Protein AF-0000000075295005 (afdb_homodimer)

Structure (mmCIF, N/CA/C/O backbone):
data_AF-0000000075295005-model_v1
#
loop_
_entity.id
_entity.type
_entity.pdbx_description
1 polymer 'KIB1-4 beta-propeller domain-containing protein'
#
loop_
_atom_site.group_PDB
_atom_site.id
_atom_site.type_symbol
_atom_site.label_atom_id
_atom_site.label_alt_id
_atom_site.label_comp_id
_atom_site.label_asym_id
_atom_site.label_entity_id
_atom_site.label_seq_id
_atom_site.pdbx_PDB_ins_code
_atom_site.Cartn_x
_atom_site.Cartn_y
_atom_site.Cartn_z
_atom_site.occupancy
_atom_site.B_iso_or_equiv
_atom_site.auth_seq_id
_atom_site.auth_comp_id
_atom_site.auth_asym_id
_atom_site.auth_atom_id
_atom_site.pdbx_PDB_model_num
ATOM 1 N N . MET A 1 1 ? -5.527 9.352 -27.203 1 18.14 1 MET A N 1
ATOM 2 C CA . MET A 1 1 ? -5.066 8.008 -27.547 1 18.14 1 MET A CA 1
ATOM 3 C C . MET A 1 1 ? -6.078 7.289 -28.422 1 18.14 1 MET A C 1
ATOM 5 O O . MET A 1 1 ? -5.926 6.098 -28.703 1 18.14 1 MET A O 1
ATOM 9 N N . SER A 1 2 ? -7.098 7.996 -28.859 1 18.81 2 SER A N 1
ATOM 10 C CA . SER A 1 2 ? -8.375 7.566 -29.406 1 18.81 2 SER A CA 1
ATOM 11 C C . SER A 1 2 ? -8.234 7.172 -30.875 1 18.81 2 SER A C 1
ATOM 13 O O . SER A 1 2 ? -8.969 6.312 -31.375 1 18.81 2 SER A O 1
ATOM 15 N N . MET A 1 3 ? -7.309 7.809 -31.594 1 20.23 3 MET A N 1
ATOM 16 C CA . MET A 1 3 ? -7.516 7.867 -33.031 1 20.23 3 MET A CA 1
ATOM 17 C C . MET A 1 3 ? -7.086 6.566 -33.719 1 20.23 3 MET A C 1
ATOM 19 O O . MET A 1 3 ? -7.438 6.305 -34.844 1 20.23 3 MET A O 1
ATOM 23 N N . PHE A 1 4 ? -6.047 5.965 -33.156 1 20.09 4 PHE A N 1
ATOM 24 C CA . PHE A 1 4 ? -5.238 5.164 -34.062 1 20.09 4 PHE A CA 1
ATOM 25 C C . PHE A 1 4 ? -5.867 3.795 -34.312 1 20.09 4 PHE A C 1
ATOM 27 O O . PHE A 1 4 ? -5.184 2.771 -34.219 1 20.09 4 PHE A O 1
ATOM 34 N N . LEU A 1 5 ? -7.215 3.652 -34 1 20.73 5 LEU A N 1
ATOM 35 C CA . LEU A 1 5 ? -7.879 2.352 -33.969 1 20.73 5 LEU A CA 1
ATOM 36 C C . LEU A 1 5 ? -8.047 1.804 -35.406 1 20.73 5 LEU A C 1
ATOM 38 O O . LEU A 1 5 ? -8.695 0.775 -35.594 1 20.73 5 LEU A O 1
ATOM 42 N N . LYS A 1 6 ? -7.746 2.518 -36.469 1 19.83 6 LYS A N 1
ATOM 43 C CA . LYS A 1 6 ? -8.531 2.168 -37.656 1 19.83 6 LYS A CA 1
ATOM 44 C C . LYS A 1 6 ? -8.023 0.878 -38.281 1 19.83 6 LYS A C 1
ATOM 46 O O . LYS A 1 6 ? -8.812 0.097 -38.812 1 19.83 6 LYS A O 1
ATOM 51 N N . HIS A 1 7 ? -6.695 0.676 -38.406 1 19.47 7 HIS A N 1
ATOM 52 C CA . HIS A 1 7 ? -6.379 -0.15 -39.562 1 19.47 7 HIS A CA 1
ATOM 53 C C . HIS A 1 7 ? -6.371 -1.631 -39.188 1 19.47 7 HIS A C 1
ATOM 55 O O . HIS A 1 7 ? -5.305 -2.227 -39.031 1 19.47 7 HIS A O 1
ATOM 61 N N . LEU A 1 8 ? -7.098 -2.059 -38.125 1 19.94 8 LEU A N 1
ATOM 62 C CA . LEU A 1 8 ? -6.965 -3.471 -37.781 1 19.94 8 LEU A CA 1
ATOM 63 C C . LEU A 1 8 ? -7.43 -4.352 -38.938 1 19.94 8 LEU A C 1
ATOM 65 O O . LEU A 1 8 ? -8.602 -4.32 -39.312 1 19.94 8 LEU A O 1
ATOM 69 N N . SER A 1 9 ? -6.461 -4.641 -39.875 1 18.62 9 SER A N 1
ATOM 70 C CA . SER A 1 9 ? -6.668 -5.484 -41.031 1 18.62 9 SER A CA 1
ATOM 71 C C . SER A 1 9 ? -7.141 -6.879 -40.656 1 18.62 9 SER A C 1
ATOM 73 O O . SER A 1 9 ? -6.957 -7.301 -39.5 1 18.62 9 SER A O 1
ATOM 75 N N . LYS A 1 10 ? -7.641 -7.766 -41.594 1 20.59 10 LYS A N 1
ATOM 76 C CA . LYS A 1 10 ? -8.344 -9.008 -41.875 1 20.59 10 LYS A CA 1
ATOM 77 C C . LYS A 1 10 ? -7.449 -10.219 -41.625 1 20.59 10 LYS A C 1
ATOM 79 O O . LYS A 1 10 ? -6.676 -10.617 -42.5 1 20.59 10 LYS A O 1
ATOM 84 N N . LEU A 1 11 ? -6.699 -10.219 -40.5 1 22.3 11 LEU A N 1
ATOM 85 C CA . LEU A 1 11 ? -5.824 -11.383 -40.562 1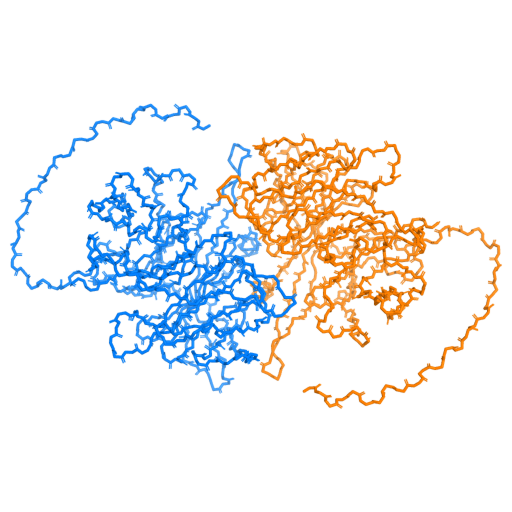 22.3 11 LEU A CA 1
ATOM 86 C C . LEU A 1 11 ? -6.629 -12.664 -40.719 1 22.3 11 LEU A C 1
ATOM 88 O O . LEU A 1 11 ? -7.645 -12.859 -40.062 1 22.3 11 LEU A O 1
ATOM 92 N N . ASN A 1 12 ? -6.387 -13.453 -41.812 1 21.48 12 ASN A N 1
ATOM 93 C CA . ASN A 1 12 ? -6.859 -14.703 -42.406 1 21.48 12 ASN A CA 1
ATOM 94 C C . ASN A 1 12 ? -6.57 -15.898 -41.5 1 21.48 12 ASN A C 1
ATOM 96 O O . ASN A 1 12 ? -5.449 -16.062 -41.031 1 21.48 12 ASN A O 1
ATOM 100 N N . LEU A 1 13 ? -7.543 -16.453 -40.875 1 21.11 13 LEU A N 1
ATOM 101 C CA . LEU A 1 13 ? -7.711 -17.625 -40.031 1 21.11 13 LEU A CA 1
ATOM 102 C C . LEU A 1 13 ? -7.34 -18.891 -40.781 1 21.11 13 LEU A C 1
ATOM 104 O O . LEU A 1 13 ? -8.219 -19.609 -41.281 1 21.11 13 LEU A O 1
ATOM 108 N N . LYS A 1 14 ? -6.27 -18.953 -41.656 1 27.94 14 LYS A N 1
ATOM 109 C CA . LYS A 1 14 ? -6.184 -20.297 -42.219 1 27.94 14 LYS A CA 1
ATOM 110 C C . LYS A 1 14 ? -5.836 -21.328 -41.156 1 27.94 14 LYS A C 1
ATOM 112 O O . LYS A 1 14 ? -4.879 -21.141 -40.406 1 27.94 14 LYS A O 1
ATOM 117 N N . LYS A 1 15 ? -6.648 -22.484 -40.844 1 22.22 15 LYS A N 1
ATOM 118 C CA . LYS A 1 15 ? -6.793 -23.672 -40 1 22.22 15 LYS A CA 1
ATOM 119 C C . LYS A 1 15 ? -5.668 -24.656 -40.25 1 22.22 15 LYS A C 1
ATOM 121 O O . LYS A 1 15 ? -5.641 -25.328 -41.312 1 22.22 15 LYS A O 1
ATOM 126 N N . PRO A 1 16 ? -4.352 -24.547 -40 1 27.53 16 PRO A N 1
ATOM 127 C CA . PRO A 1 16 ? -3.652 -25.75 -40.5 1 27.53 16 PRO A CA 1
ATOM 128 C C . PRO A 1 16 ? -4.027 -27 -39.688 1 27.53 16 PRO A C 1
ATOM 130 O O . PRO A 1 16 ? -4.195 -26.938 -38.469 1 27.53 16 PRO A O 1
ATOM 133 N N . LYS A 1 17 ? -4.473 -28.156 -40.25 1 26.59 17 LYS A N 1
ATOM 134 C CA . LYS A 1 17 ? -4.871 -29.531 -39.969 1 26.59 17 LYS A CA 1
ATOM 135 C C . LYS A 1 17 ? -3.705 -30.344 -39.438 1 26.59 17 LYS A C 1
ATOM 137 O O . LYS A 1 17 ? -3.262 -31.312 -40.062 1 26.59 17 LYS A O 1
ATOM 142 N N . ASP A 1 18 ? -2.582 -29.812 -39 1 28.72 18 ASP A N 1
ATOM 143 C CA . ASP A 1 18 ? -1.503 -30.797 -38.906 1 28.72 18 ASP A CA 1
ATOM 144 C C . ASP A 1 18 ? -1.88 -31.953 -37.969 1 28.72 18 ASP A C 1
ATOM 146 O O . ASP A 1 18 ? -2.729 -31.781 -37.094 1 28.72 18 ASP A O 1
ATOM 150 N N . ALA A 1 19 ? -1.116 -33.219 -38.062 1 29.02 19 ALA A N 1
ATOM 151 C CA . ALA A 1 19 ? -1.041 -34.688 -37.875 1 29.02 19 ALA A CA 1
ATOM 152 C C . ALA A 1 19 ? -0.888 -35.031 -36.375 1 29.02 19 ALA A C 1
ATOM 154 O O . ALA A 1 19 ? 0.006 -34.531 -35.719 1 29.02 19 ALA A O 1
ATOM 155 N N . LEU A 1 20 ? -1.825 -35.688 -35.688 1 27.47 20 LEU A N 1
ATOM 156 C CA . LEU A 1 20 ? -2.062 -36.312 -34.406 1 27.47 20 LEU A CA 1
ATOM 157 C C . LEU A 1 20 ? -1.069 -37.469 -34.188 1 27.47 20 LEU A C 1
ATOM 159 O O . LEU A 1 20 ? -1.396 -38.625 -34.406 1 27.47 20 LEU A O 1
ATOM 163 N N . LYS A 1 21 ? 0.167 -37.5 -34.594 1 31.58 21 LYS A N 1
ATOM 164 C CA . LYS A 1 21 ? 0.938 -38.719 -34.344 1 31.58 21 LYS A CA 1
ATOM 165 C C . LYS A 1 21 ? 0.985 -39.031 -32.844 1 31.58 21 LYS A C 1
ATOM 167 O O . LYS A 1 21 ? 0.969 -38.094 -32.031 1 31.58 21 LYS A O 1
ATOM 172 N N . ASN A 1 22 ? 0.975 -40.312 -32.375 1 29.66 22 ASN A N 1
ATOM 173 C CA . ASN A 1 22 ? 0.907 -41.188 -31.188 1 29.66 22 ASN A CA 1
ATOM 174 C C . ASN A 1 22 ? 2.031 -40.875 -30.203 1 29.66 22 ASN A C 1
ATOM 176 O O . ASN A 1 22 ? 2.777 -41.781 -29.812 1 29.66 22 ASN A O 1
ATOM 180 N N . GLN A 1 23 ? 2.949 -40 -30.469 1 30.91 23 GLN A N 1
ATOM 181 C CA . GLN A 1 23 ? 4.078 -39.938 -29.547 1 30.91 23 GLN A CA 1
ATOM 182 C C . GLN A 1 23 ? 3.605 -39.938 -28.094 1 30.91 23 GLN A C 1
ATOM 184 O O . GLN A 1 23 ? 2.498 -39.5 -27.797 1 30.91 23 GLN A O 1
ATOM 189 N N . SER A 1 24 ? 4.203 -40.844 -27.219 1 34.56 24 SER A N 1
ATOM 190 C CA . SER A 1 24 ? 4.086 -40.844 -25.766 1 34.56 24 SER A CA 1
ATOM 191 C C . SER A 1 24 ? 3.707 -39.469 -25.234 1 34.56 24 SER A C 1
ATOM 193 O O . SER A 1 24 ? 4.453 -38.5 -25.422 1 34.56 24 SER A O 1
ATOM 195 N N . VAL A 1 25 ? 2.602 -39.156 -25.391 1 34.84 25 VAL A N 1
ATOM 196 C CA . VAL A 1 25 ? 1.958 -37.906 -25.078 1 34.84 25 VAL A CA 1
ATOM 197 C C . VAL A 1 25 ? 2.373 -37.438 -23.688 1 34.84 25 VAL A C 1
ATOM 199 O O . VAL A 1 25 ? 1.935 -37.969 -22.688 1 34.84 25 VAL A O 1
ATOM 202 N N . ARG A 1 26 ? 3.73 -37.469 -23.344 1 40.16 26 ARG A N 1
ATOM 203 C CA . ARG A 1 26 ? 4.016 -36.656 -22.156 1 40.16 26 ARG A CA 1
ATOM 204 C C . ARG A 1 26 ? 2.902 -35.656 -21.891 1 40.16 26 ARG A C 1
ATOM 206 O O . ARG A 1 26 ? 2.539 -34.875 -22.766 1 40.16 26 ARG A O 1
ATOM 213 N N . LEU A 1 27 ? 1.962 -36.062 -21.125 1 41.22 27 LEU A N 1
ATOM 214 C CA . LEU A 1 27 ? 0.87 -35.219 -20.672 1 41.22 27 LEU A CA 1
ATOM 215 C C . LEU A 1 27 ? 1.294 -33.75 -20.656 1 41.22 27 LEU A C 1
ATOM 217 O O . LEU A 1 27 ? 2.078 -33.344 -19.797 1 41.22 27 LEU A O 1
ATOM 221 N N . SER A 1 28 ? 1.58 -33.281 -21.797 1 50.44 28 SER A N 1
ATOM 222 C CA . SER A 1 28 ? 1.926 -31.859 -22.016 1 50.44 28 SER A CA 1
ATOM 223 C C . SER A 1 28 ? 0.998 -30.938 -21.25 1 50.44 28 SER A C 1
ATOM 225 O O . SER A 1 28 ? -0.224 -31.094 -21.281 1 50.44 28 SER A O 1
ATOM 227 N N . GLN A 1 29 ? 1.533 -30.469 -20.062 1 64.88 29 GLN A N 1
ATOM 228 C CA . GLN A 1 29 ? 0.808 -29.469 -19.297 1 64.88 29 GLN A CA 1
ATOM 229 C C . GLN A 1 29 ? 0.596 -28.188 -20.109 1 64.88 29 GLN A C 1
ATOM 231 O O . GLN A 1 29 ? 1.426 -27.844 -20.953 1 64.88 29 GLN A O 1
ATOM 236 N N . THR A 1 30 ? -0.62 -27.859 -20.188 1 76.06 30 THR A N 1
ATOM 237 C CA . THR A 1 30 ? -0.88 -26.547 -20.766 1 76.06 30 THR A CA 1
ATOM 238 C C . THR A 1 30 ? -0.075 -25.469 -20.047 1 76.06 30 THR A C 1
ATOM 240 O O . THR A 1 30 ? 0.18 -25.562 -18.844 1 76.06 30 THR A O 1
ATOM 243 N N . PRO A 1 31 ? 0.463 -24.672 -20.844 1 85.44 31 PRO A N 1
ATOM 244 C CA . PRO A 1 31 ? 1.167 -23.578 -20.172 1 85.44 31 PRO A CA 1
ATOM 245 C C . PRO A 1 31 ? 0.251 -22.75 -19.266 1 85.44 31 PRO A C 1
ATOM 247 O O . PRO A 1 31 ? -0.975 -22.844 -19.375 1 85.44 31 PRO A O 1
ATOM 250 N N . PRO A 1 32 ? 0.908 -22.062 -18.344 1 92.31 32 PRO A N 1
ATOM 251 C CA . PRO A 1 32 ? 0.095 -21.125 -17.578 1 92.31 32 PRO A CA 1
ATOM 252 C C . PRO A 1 32 ? -0.518 -20.031 -18.453 1 92.31 32 PRO A C 1
ATOM 254 O O . PRO A 1 32 ? 0.113 -19.562 -19.406 1 92.31 32 PRO A O 1
ATOM 257 N N . TYR A 1 33 ? -1.762 -19.719 -18.188 1 90.31 33 TYR A N 1
ATOM 258 C CA . TYR A 1 33 ? -2.463 -18.656 -18.891 1 90.31 33 TYR A CA 1
ATOM 259 C C . TYR A 1 33 ? -2.711 -17.453 -17.984 1 90.31 33 TYR A C 1
ATOM 261 O O . TYR A 1 33 ? -2.666 -17.594 -16.75 1 90.31 33 TYR A O 1
ATOM 269 N N . LEU A 1 34 ? -2.896 -16.359 -18.609 1 90.44 34 LEU A N 1
ATOM 270 C CA . LEU A 1 34 ? -3.318 -15.148 -17.906 1 90.44 34 LEU A CA 1
ATOM 271 C C . LEU A 1 34 ? -4.773 -14.812 -18.234 1 90.44 34 LEU A C 1
ATOM 273 O O . LEU A 1 34 ? -5.172 -14.82 -19.391 1 90.44 34 LEU A O 1
ATOM 277 N N . THR A 1 35 ? -5.512 -14.562 -17.172 1 88.12 35 THR A N 1
ATOM 278 C CA . THR A 1 35 ? -6.906 -14.203 -17.422 1 88.12 35 THR A CA 1
ATOM 279 C C . THR A 1 35 ? -7.02 -12.797 -17.984 1 88.12 35 THR A C 1
ATOM 281 O O . THR A 1 35 ? -6.367 -11.867 -17.5 1 88.12 35 THR A O 1
ATOM 284 N N . ILE A 1 36 ? -7.777 -12.688 -18.969 1 82.31 36 ILE A N 1
ATOM 285 C CA . ILE A 1 36 ? -8.055 -11.375 -19.547 1 82.31 36 ILE A CA 1
ATOM 286 C C . ILE A 1 36 ? -9.461 -10.93 -19.172 1 82.31 36 ILE A C 1
ATOM 288 O O . ILE A 1 36 ? -9.672 -9.773 -18.797 1 82.31 36 ILE A O 1
ATOM 292 N N . GLY A 1 37 ? -10.359 -11.836 -19.297 1 79.12 37 GLY A N 1
ATOM 293 C CA . GLY A 1 37 ? -11.734 -11.508 -18.969 1 79.12 37 GLY A CA 1
ATOM 294 C C . GLY A 1 37 ? -12.727 -12.547 -19.453 1 79.12 37 GLY A C 1
ATOM 295 O O . GLY A 1 37 ? -12.344 -13.539 -20.078 1 79.12 37 GLY A O 1
ATOM 296 N N . PHE A 1 38 ? -13.938 -12.398 -18.938 1 80.88 38 PHE A N 1
ATOM 297 C CA . PHE A 1 38 ? -15.047 -13.242 -19.375 1 80.88 38 PHE A CA 1
ATOM 298 C C . PHE A 1 38 ? -16.188 -12.391 -19.938 1 80.88 38 PHE A C 1
ATOM 300 O O . PHE A 1 38 ? -16.5 -11.328 -19.375 1 80.88 38 PHE A O 1
ATOM 307 N N . TRP A 1 39 ? -16.672 -12.891 -21.094 1 77.38 39 TRP A N 1
ATOM 308 C CA . TRP A 1 39 ? -17.797 -12.211 -21.719 1 77.38 39 TRP A CA 1
ATOM 309 C C . TRP A 1 39 ? -19.078 -13.023 -21.578 1 77.38 39 TRP A C 1
ATOM 311 O O . TRP A 1 39 ? -19.234 -14.062 -22.219 1 77.38 39 TRP A O 1
ATOM 321 N N . LEU A 1 40 ? -19.969 -12.516 -20.812 1 78.44 40 LEU A N 1
ATOM 322 C CA . LEU A 1 40 ? -21.203 -13.219 -20.469 1 78.44 40 LEU A CA 1
ATOM 323 C C . LEU A 1 40 ? -22.062 -13.414 -21.703 1 78.44 40 LEU A C 1
ATOM 325 O O . LEU A 1 40 ? -22.656 -14.484 -21.891 1 78.44 40 LEU A O 1
ATOM 329 N N . LYS A 1 41 ? -22.141 -12.367 -22.562 1 78.94 41 LYS A N 1
ATOM 330 C CA . LYS A 1 41 ? -23 -12.43 -23.734 1 78.94 41 LYS A CA 1
ATOM 331 C C . LYS A 1 41 ? -22.547 -13.523 -24.703 1 78.94 41 LYS A C 1
ATOM 333 O O . LYS A 1 41 ? -23.375 -14.211 -25.312 1 78.94 41 LYS A O 1
ATOM 338 N N . GLU A 1 42 ? -21.266 -13.766 -24.812 1 78.69 42 GLU A N 1
ATOM 339 C CA . GLU A 1 42 ? -20.719 -14.727 -25.75 1 78.69 42 GLU A CA 1
ATOM 340 C C . GLU A 1 42 ? -20.328 -16.031 -25.062 1 78.69 42 GLU A C 1
ATOM 342 O O . GLU A 1 42 ? -19.969 -17.016 -25.719 1 78.69 42 GLU A O 1
ATOM 347 N N . ASP A 1 43 ? -20.578 -16.078 -23.781 1 81.38 43 ASP A N 1
ATOM 348 C CA . ASP A 1 43 ? -20.141 -17.25 -23.016 1 81.38 43 ASP A CA 1
ATOM 349 C C . ASP A 1 43 ? -18.719 -17.672 -23.406 1 81.38 43 ASP A C 1
ATOM 351 O O . ASP A 1 43 ? -18.5 -18.781 -23.859 1 81.38 43 ASP A O 1
ATOM 355 N N . SER A 1 44 ? -17.859 -16.797 -23.234 1 84.12 44 SER A N 1
ATOM 356 C CA . SER A 1 44 ? -16.484 -17.078 -23.625 1 84.12 44 SER A CA 1
ATOM 357 C C . SER A 1 44 ? -15.5 -16.547 -22.594 1 84.12 44 SER A C 1
ATOM 359 O O . SER A 1 44 ? -15.703 -15.477 -22.016 1 84.12 44 SER A O 1
ATOM 361 N N . LEU A 1 45 ? -14.562 -17.391 -22.344 1 84.5 45 LEU A N 1
ATOM 362 C CA . LEU A 1 45 ? -13.438 -17.016 -21.484 1 84.5 45 LEU A CA 1
ATOM 363 C C . LEU A 1 45 ? -12.211 -16.656 -22.328 1 84.5 45 LEU A C 1
ATOM 365 O O . LEU A 1 45 ? -11.836 -17.422 -23.234 1 84.5 45 LEU A O 1
ATOM 369 N N . HIS A 1 46 ? -11.664 -15.484 -22.062 1 84.44 46 HIS A N 1
ATOM 370 C CA . HIS A 1 46 ? -10.484 -15.023 -22.781 1 84.44 46 HIS A CA 1
ATOM 371 C C . HIS A 1 46 ? -9.234 -15.141 -21.922 1 84.44 46 HIS A C 1
ATOM 373 O O . HIS A 1 46 ? -9.203 -14.648 -20.797 1 84.44 46 HIS A O 1
ATOM 379 N N . LEU A 1 47 ? -8.266 -15.828 -22.5 1 86.25 47 LEU A N 1
ATOM 380 C CA . LEU A 1 47 ? -6.996 -16.047 -21.812 1 86.25 47 LEU A CA 1
ATOM 381 C C . LEU A 1 47 ? -5.828 -15.586 -22.688 1 86.25 47 LEU A C 1
ATOM 383 O O . LEU A 1 47 ? -5.949 -15.516 -23.906 1 86.25 47 LEU A O 1
ATOM 387 N N . TYR A 1 48 ? -4.805 -15.211 -22.047 1 88.12 48 TYR A N 1
ATOM 388 C CA . TYR A 1 48 ? -3.562 -14.898 -22.734 1 88.12 48 TYR A CA 1
ATOM 389 C C . TYR A 1 48 ? -2.57 -16.047 -22.641 1 88.12 48 TYR A C 1
ATOM 391 O O . TYR A 1 48 ? -2.295 -16.547 -21.531 1 88.12 48 TYR A O 1
ATOM 399 N N . ASP A 1 49 ? -2.127 -16.438 -23.766 1 88.88 49 ASP A N 1
ATOM 400 C CA . ASP A 1 49 ? -1.097 -17.469 -23.859 1 88.88 49 ASP A CA 1
ATOM 401 C C . ASP A 1 49 ? 0.29 -16.844 -24 1 88.88 49 ASP A C 1
ATOM 403 O O . ASP A 1 49 ? 0.633 -16.312 -25.062 1 88.88 49 ASP A O 1
ATOM 407 N N . PRO A 1 50 ? 1.076 -16.953 -23.016 1 91.5 50 PRO A N 1
ATOM 408 C CA . PRO A 1 50 ? 2.373 -16.281 -23.094 1 91.5 50 PRO A CA 1
ATOM 409 C C . PRO A 1 50 ? 3.342 -16.953 -24.062 1 91.5 50 PRO A C 1
ATOM 411 O O . PRO A 1 50 ? 4.312 -16.328 -24.5 1 91.5 50 PRO A O 1
ATOM 414 N N . VAL A 1 51 ? 3.141 -18.188 -24.328 1 91 51 VAL A N 1
ATOM 415 C CA . VAL A 1 51 ? 3.988 -18.906 -25.281 1 91 51 VAL A CA 1
ATOM 416 C C . VAL A 1 51 ? 3.699 -18.406 -26.703 1 91 51 VAL A C 1
ATOM 418 O O . VAL A 1 51 ? 4.621 -18.078 -27.438 1 91 51 VAL A O 1
ATOM 421 N N . LYS A 1 52 ? 2.471 -18.312 -26.984 1 89.38 52 LYS A N 1
ATOM 422 C CA . LYS A 1 52 ? 2.062 -17.859 -28.297 1 89.38 52 LYS A CA 1
ATOM 423 C C . LYS A 1 52 ? 2.027 -16.328 -28.375 1 89.38 52 LYS A C 1
ATOM 425 O O . LYS A 1 52 ? 1.943 -15.758 -29.469 1 89.38 52 LYS A O 1
ATOM 430 N N . GLU A 1 53 ? 2.059 -15.742 -27.266 1 90.31 53 GLU A N 1
ATOM 431 C CA . GLU A 1 53 ? 1.938 -14.297 -27.141 1 90.31 53 GLU A CA 1
ATOM 432 C C . GLU A 1 53 ? 0.677 -13.781 -27.828 1 90.31 53 GLU A C 1
ATOM 434 O O . GLU A 1 53 ? 0.735 -12.844 -28.625 1 90.31 53 GLU A O 1
ATOM 439 N N . ASP A 1 54 ? -0.352 -14.508 -27.453 1 87.69 54 ASP A N 1
ATOM 440 C CA . ASP A 1 54 ? -1.63 -14.164 -28.062 1 87.69 54 ASP A CA 1
ATOM 441 C C . ASP A 1 54 ? -2.797 -14.523 -27.141 1 87.69 54 ASP A C 1
ATOM 443 O O 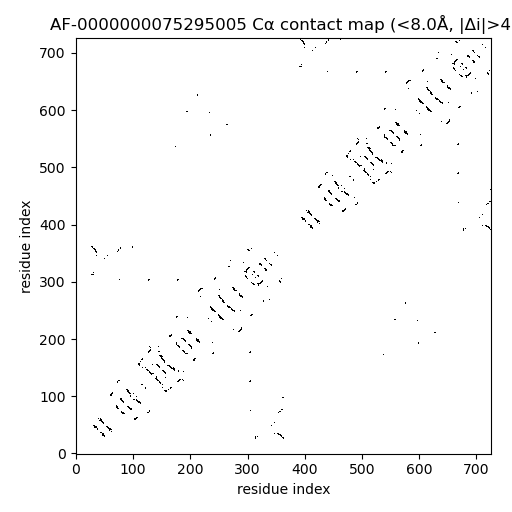. ASP A 1 54 ? -2.635 -15.297 -26.203 1 87.69 54 ASP A O 1
ATOM 447 N N . THR A 1 55 ? -3.887 -13.867 -27.484 1 85.31 55 THR A N 1
ATOM 448 C CA . THR A 1 55 ? -5.105 -14.148 -26.75 1 85.31 55 THR A CA 1
ATOM 449 C C . THR A 1 55 ? -5.797 -15.391 -27.297 1 85.31 55 THR A C 1
ATOM 451 O O . THR A 1 55 ? -5.848 -15.602 -28.5 1 85.31 55 THR A O 1
ATOM 454 N N . THR A 1 56 ? -6.188 -16.234 -26.375 1 83.12 56 THR A N 1
ATOM 455 C CA . THR A 1 56 ? -6.961 -17.406 -26.734 1 83.12 56 THR A CA 1
ATOM 456 C C . THR A 1 56 ? -8.359 -17.344 -26.125 1 83.12 56 THR A C 1
ATOM 458 O O . THR A 1 56 ? -8.523 -16.906 -24.984 1 83.12 56 THR A O 1
ATOM 461 N N . LYS A 1 57 ? -9.273 -17.812 -26.938 1 83.25 57 LYS A N 1
ATOM 462 C CA . LYS A 1 57 ? -10.672 -17.812 -26.516 1 83.25 57 LYS A CA 1
ATOM 463 C C . LYS A 1 57 ? -11.172 -19.219 -26.25 1 83.25 57 LYS A C 1
ATOM 465 O O . LYS A 1 57 ? -10.977 -20.125 -27.078 1 83.25 57 LYS A O 1
ATOM 470 N N . ILE A 1 58 ? -11.633 -19.406 -25.047 1 84.12 58 ILE A N 1
ATOM 471 C CA . ILE A 1 58 ? -12.352 -20.641 -24.75 1 84.12 58 ILE A CA 1
ATOM 472 C C . ILE A 1 58 ? -13.859 -20.406 -24.906 1 84.12 58 ILE A C 1
ATOM 474 O O . ILE A 1 58 ? -14.477 -19.734 -24.078 1 84.12 58 ILE A O 1
ATOM 478 N N . SER A 1 59 ? -14.406 -21.047 -25.938 1 86.38 59 SER A N 1
ATOM 479 C CA . SER A 1 59 ? -15.812 -20.844 -26.25 1 86.38 59 SER A CA 1
ATOM 480 C C . SER A 1 59 ? -16.703 -21.797 -25.453 1 86.38 59 SER A C 1
ATOM 482 O O . SER A 1 59 ? -16.234 -22.828 -24.969 1 86.38 59 SER A O 1
ATOM 484 N N . ASP A 1 60 ? -17.875 -21.484 -25.312 1 85.44 60 ASP A N 1
ATOM 485 C CA . ASP A 1 60 ? -18.938 -22.281 -24.703 1 85.44 60 ASP A CA 1
ATOM 486 C C . ASP A 1 60 ? -18.672 -22.531 -23.234 1 85.44 60 ASP A C 1
ATOM 488 O O . ASP A 1 60 ? -18.969 -23.609 -22.703 1 85.44 60 ASP A O 1
ATOM 492 N N . LYS A 1 61 ? -17.953 -21.719 -22.688 1 87.31 61 LYS A N 1
ATOM 493 C CA . LYS A 1 61 ? -17.766 -21.734 -21.25 1 87.31 61 LYS A CA 1
ATOM 494 C C . LYS A 1 61 ? -18.797 -20.844 -20.547 1 87.31 61 LYS A C 1
ATOM 496 O O . LYS A 1 61 ? -18.719 -19.625 -20.641 1 87.31 61 LYS A O 1
ATOM 501 N N . THR A 1 62 ? -19.688 -21.438 -19.875 1 86.19 62 THR A N 1
ATOM 502 C CA . THR A 1 62 ? -20.781 -20.688 -19.281 1 86.19 62 THR A CA 1
ATOM 503 C C . THR A 1 62 ? -20.5 -20.391 -17.812 1 86.19 62 THR A C 1
ATOM 505 O O . THR A 1 62 ? -20.203 -21.297 -17.031 1 86.19 62 THR A O 1
ATOM 508 N N . LEU A 1 63 ? -20.547 -19.125 -17.547 1 89.62 63 LEU A N 1
ATOM 509 C CA . LEU A 1 63 ? -20.438 -18.719 -16.141 1 89.62 63 LEU A CA 1
ATOM 510 C C . LEU A 1 63 ? -21.734 -19.016 -15.398 1 89.62 63 LEU A C 1
ATOM 512 O O . LEU A 1 63 ? -22.812 -18.578 -15.828 1 89.62 63 LEU A O 1
ATOM 516 N N . PRO A 1 64 ? -21.625 -19.734 -14.375 1 90.88 64 PRO A N 1
ATOM 517 C CA . PRO A 1 64 ? -22.844 -20.016 -13.609 1 90.88 64 PRO A CA 1
ATOM 518 C C . PRO A 1 64 ? -23.594 -18.75 -13.219 1 90.88 64 PRO A C 1
ATOM 520 O O . PRO A 1 64 ? -22.984 -17.734 -12.891 1 90.88 64 PRO A O 1
ATOM 523 N N . GLU A 1 65 ? -24.891 -18.812 -13.172 1 88.88 65 GLU A N 1
ATOM 524 C CA . GLU A 1 65 ? -25.75 -17.672 -12.891 1 88.88 65 GLU A CA 1
ATOM 525 C C . GLU A 1 65 ? -25.469 -17.078 -11.523 1 88.88 65 GLU A C 1
ATOM 527 O O . GLU A 1 65 ? -25.531 -15.859 -11.336 1 88.88 65 GLU A O 1
ATOM 532 N N . GLU A 1 66 ? -25.125 -17.938 -10.602 1 90.56 66 GLU A N 1
ATOM 533 C CA . GLU A 1 66 ? -24.844 -17.5 -9.234 1 90.56 66 GLU A CA 1
ATOM 534 C C . GLU A 1 66 ? -23.672 -16.531 -9.195 1 90.56 66 GLU A C 1
ATOM 536 O O . GLU A 1 66 ? -23.5 -15.797 -8.219 1 90.56 66 GLU A O 1
ATOM 541 N N . LEU A 1 67 ? -22.875 -16.547 -10.242 1 92.38 67 LEU A N 1
ATOM 542 C CA . LEU A 1 67 ? -21.656 -15.75 -10.25 1 92.38 67 LEU A CA 1
ATOM 543 C C . LEU A 1 67 ? -21.828 -14.5 -11.102 1 92.38 67 LEU A C 1
ATOM 545 O O . LEU A 1 67 ? -20.953 -13.641 -11.141 1 92.38 67 LEU A O 1
ATOM 549 N N . HIS A 1 68 ? -22.953 -14.273 -11.719 1 87.94 68 HIS A N 1
ATOM 550 C CA . HIS A 1 68 ? -23.156 -13.219 -12.703 1 87.94 68 HIS A CA 1
ATOM 551 C C . HIS A 1 68 ? -22.969 -11.836 -12.078 1 87.94 68 HIS A C 1
ATOM 553 O O . HIS A 1 68 ? -22.484 -10.914 -12.727 1 87.94 68 HIS A O 1
ATOM 559 N N . THR A 1 69 ? -23.344 -11.75 -10.852 1 84.88 69 THR A N 1
ATOM 560 C CA . THR A 1 69 ? -23.328 -10.43 -10.227 1 84.88 69 THR A CA 1
ATOM 561 C C . THR A 1 69 ? -22.109 -10.289 -9.305 1 84.88 69 THR A C 1
ATOM 563 O O . THR A 1 69 ? -21.969 -9.273 -8.625 1 84.88 69 THR A O 1
ATOM 566 N N . LEU A 1 70 ? -21.359 -11.297 -9.344 1 89.06 70 LEU A N 1
ATOM 567 C CA . LEU A 1 70 ? -20.203 -11.281 -8.445 1 89.06 70 LEU A CA 1
ATOM 568 C C . LEU A 1 70 ? -18.938 -10.898 -9.203 1 89.06 70 LEU A C 1
ATOM 570 O O . LEU A 1 70 ? -18.891 -10.992 -10.43 1 89.06 70 LEU A O 1
ATOM 574 N N . GLN A 1 71 ? -18.016 -10.398 -8.477 1 86.56 71 GLN A N 1
ATOM 575 C CA . GLN A 1 71 ? -16.719 -10.039 -9.039 1 86.56 71 GLN A CA 1
ATOM 576 C C . GLN A 1 71 ? -15.641 -11.023 -8.617 1 86.56 71 GLN A C 1
ATOM 578 O O . GLN A 1 71 ? -15.648 -11.516 -7.484 1 86.56 71 GLN A O 1
ATOM 583 N N . LEU A 1 72 ? -14.766 -11.297 -9.531 1 90.44 72 LEU A N 1
ATOM 584 C CA . LEU A 1 72 ? -13.609 -12.141 -9.242 1 90.44 72 LEU A CA 1
ATOM 585 C C . LEU A 1 72 ? -12.609 -11.406 -8.352 1 90.44 72 LEU A C 1
ATOM 587 O O . LEU A 1 72 ? -12.188 -10.297 -8.664 1 90.44 72 LEU A O 1
ATOM 591 N N . GLN A 1 73 ? -12.219 -12.055 -7.215 1 90.12 73 GLN A N 1
ATOM 592 C CA . GLN A 1 73 ? -11.336 -11.406 -6.25 1 90.12 73 GLN A CA 1
ATOM 593 C C . GLN A 1 73 ? -9.945 -12.031 -6.273 1 90.12 73 GLN A C 1
ATOM 595 O O . GLN A 1 73 ? -8.984 -11.445 -5.762 1 90.12 73 GLN A O 1
ATOM 600 N N . GLY A 1 74 ? -9.82 -13.148 -6.809 1 91.62 74 GLY A N 1
ATOM 601 C CA . GLY A 1 74 ? -8.539 -13.836 -6.883 1 91.62 74 GLY A CA 1
ATOM 602 C C . GLY A 1 74 ? -8.656 -15.258 -7.395 1 91.62 74 GLY A C 1
ATOM 603 O O . GLY A 1 74 ? -9.75 -15.82 -7.43 1 91.62 74 GLY A O 1
ATOM 604 N N . ILE A 1 75 ? -7.52 -15.797 -7.801 1 92.12 75 ILE A N 1
ATOM 605 C CA . ILE A 1 75 ? -7.461 -17.172 -8.289 1 92.12 75 ILE A CA 1
ATOM 606 C C . ILE A 1 75 ? -6.32 -17.906 -7.594 1 92.12 75 ILE A C 1
ATOM 608 O O . ILE A 1 75 ? -5.238 -17.359 -7.398 1 92.12 75 ILE A O 1
ATOM 612 N N . SER A 1 76 ? -6.582 -19.047 -7.188 1 92.44 76 SER A N 1
ATOM 613 C CA . SER A 1 76 ? -5.594 -19.969 -6.645 1 92.44 76 SER A CA 1
ATOM 614 C C . SER A 1 76 ? -5.891 -21.406 -7.062 1 92.44 76 SER A C 1
ATOM 616 O O . SER A 1 76 ? -7.031 -21.859 -6.977 1 92.44 76 SER A O 1
ATOM 618 N N . HIS A 1 77 ? -4.926 -22.156 -7.609 1 89.5 77 HIS A N 1
ATOM 619 C CA . HIS A 1 77 ? -5.078 -23.516 -8.094 1 89.5 77 HIS A CA 1
ATOM 620 C C . HIS A 1 77 ? -6.176 -23.609 -9.148 1 89.5 77 HIS A C 1
ATOM 622 O O . HIS A 1 77 ? -6.93 -24.578 -9.188 1 89.5 77 HIS A O 1
ATOM 628 N N . GLY A 1 78 ? -6.367 -22.562 -9.867 1 87.75 78 GLY A N 1
ATOM 629 C CA . GLY A 1 78 ? -7.379 -22.547 -10.914 1 87.75 78 GLY A CA 1
ATOM 630 C C . GLY A 1 78 ? -8.773 -22.266 -10.383 1 87.75 78 GLY A C 1
ATOM 631 O O . GLY A 1 78 ? -9.727 -22.156 -11.156 1 87.75 78 GLY A O 1
ATOM 632 N N . TRP A 1 79 ? -8.906 -22.125 -9.125 1 93.06 79 TRP A N 1
ATOM 633 C CA . TRP A 1 79 ? -10.188 -21.766 -8.523 1 93.06 79 TRP A CA 1
ATOM 634 C C . TRP A 1 79 ? -10.273 -20.266 -8.289 1 93.06 79 TRP A C 1
ATOM 636 O O . TRP A 1 79 ? -9.305 -19.641 -7.852 1 93.06 79 TRP A O 1
ATOM 646 N N . GLY A 1 80 ? -11.43 -19.734 -8.617 1 93.25 80 GLY A N 1
ATOM 647 C CA . GLY A 1 80 ? -11.664 -18.328 -8.398 1 93.25 80 GLY A CA 1
ATOM 648 C C . GLY A 1 80 ? -12.508 -18.047 -7.168 1 93.25 80 GLY A C 1
ATOM 649 O O . GLY A 1 80 ? -13.445 -18.781 -6.867 1 93.25 80 GLY A O 1
ATOM 650 N N . LEU A 1 81 ? -12.164 -17.047 -6.453 1 95.5 81 LEU A N 1
ATOM 651 C CA . LEU A 1 81 ? -13.016 -16.5 -5.406 1 95.5 81 LEU A CA 1
ATOM 652 C C . LEU A 1 81 ? -13.852 -15.336 -5.934 1 95.5 81 LEU A C 1
ATOM 654 O O . LEU A 1 81 ? -13.312 -14.383 -6.5 1 95.5 81 LEU A O 1
ATOM 658 N N . PHE A 1 82 ? -15.18 -15.461 -5.734 1 94.38 82 PHE A N 1
ATOM 659 C CA . PHE A 1 82 ? -16.141 -14.469 -6.215 1 94.38 82 PHE A CA 1
ATOM 660 C C . PHE A 1 82 ? -16.906 -13.859 -5.051 1 94.38 82 PHE A C 1
ATOM 662 O O . PHE A 1 82 ? -17.312 -14.562 -4.129 1 94.38 82 PHE A O 1
ATOM 669 N N . MET A 1 83 ? -17.016 -12.57 -5.16 1 92.56 83 MET A N 1
ATOM 670 C CA . MET A 1 83 ? -17.797 -11.898 -4.125 1 92.56 83 MET A CA 1
ATOM 671 C C . MET A 1 83 ? -18.469 -10.648 -4.68 1 92.56 83 MET A C 1
ATOM 673 O O . MET A 1 83 ? -18.078 -10.133 -5.73 1 92.56 83 MET A O 1
ATOM 677 N N . ASP A 1 84 ? -19.531 -10.312 -3.932 1 82.44 84 ASP A N 1
ATOM 678 C CA . ASP A 1 84 ? -20.141 -9.016 -4.207 1 82.44 84 ASP A CA 1
ATOM 679 C C . ASP A 1 84 ? -19.344 -7.887 -3.551 1 82.44 84 ASP A C 1
ATOM 681 O O . ASP A 1 84 ? -19.125 -7.895 -2.336 1 82.44 84 ASP A O 1
ATOM 685 N N . GLN A 1 85 ? -18.953 -6.941 -4.289 1 73.19 85 GLN A N 1
ATOM 686 C CA . GLN A 1 85 ? -18.109 -5.867 -3.768 1 73.19 85 GLN A CA 1
ATOM 687 C C . GLN A 1 85 ? -18.875 -5.027 -2.74 1 73.19 85 GLN A C 1
ATOM 689 O O . GLN A 1 85 ? -18.25 -4.41 -1.867 1 73.19 85 GLN A O 1
ATOM 694 N N . HIS A 1 86 ? -20.125 -5.02 -2.822 1 72.31 86 HIS A N 1
ATOM 695 C CA . HIS A 1 86 ? -20.922 -4.172 -1.944 1 72.31 86 HIS A CA 1
ATOM 696 C C . HIS A 1 86 ? -21.578 -4.984 -0.83 1 72.31 86 HIS A C 1
ATOM 698 O O . HIS A 1 86 ? -22.141 -4.418 0.108 1 72.31 86 HIS A O 1
ATOM 704 N N . ASP A 1 87 ? -21.453 -6.258 -0.995 1 78.56 87 ASP A N 1
ATOM 705 C CA . ASP A 1 87 ? -22.078 -7.148 -0.023 1 78.56 87 ASP A CA 1
ATOM 706 C C . ASP A 1 87 ? -21.156 -8.305 0.338 1 78.56 87 ASP A C 1
ATOM 708 O O . ASP A 1 87 ? -21 -9.25 -0.44 1 78.56 87 ASP A O 1
ATOM 712 N N . SER A 1 88 ? -20.641 -8.258 1.491 1 84.5 88 SER A N 1
ATOM 713 C CA . SER A 1 88 ? -19.672 -9.258 1.938 1 84.5 88 SER A CA 1
ATOM 714 C C . SER A 1 88 ? -20.375 -10.531 2.398 1 84.5 88 SER A C 1
ATOM 716 O O . SER A 1 88 ? -19.719 -11.477 2.855 1 84.5 88 SER A O 1
ATOM 718 N N . SER A 1 89 ? -21.609 -10.578 2.246 1 90.25 89 SER A N 1
ATOM 719 C CA . SER A 1 89 ? -22.359 -11.742 2.707 1 90.25 89 SER A CA 1
ATOM 720 C C . SER A 1 89 ? -22.391 -12.836 1.646 1 90.25 89 SER A C 1
ATOM 722 O O . SER A 1 89 ? -22.703 -13.992 1.946 1 90.25 89 SER A O 1
ATOM 724 N N . VAL A 1 90 ? -22.141 -12.508 0.455 1 93.5 90 VAL A N 1
ATOM 725 C CA . VAL A 1 90 ? -22.188 -13.484 -0.627 1 93.5 90 VAL A CA 1
ATOM 726 C C . VAL A 1 90 ? -20.781 -13.766 -1.132 1 93.5 90 VAL A C 1
ATOM 728 O O . VAL A 1 90 ? -20.188 -12.938 -1.839 1 93.5 90 VAL A O 1
ATOM 731 N N . VAL A 1 91 ? -20.266 -14.906 -0.779 1 96.25 91 VAL A N 1
ATOM 732 C CA . VAL A 1 91 ? -18.922 -15.344 -1.169 1 96.25 91 VAL A CA 1
ATOM 733 C C . VAL A 1 91 ? -18.984 -16.75 -1.757 1 96.25 91 VAL A C 1
ATOM 735 O O . VAL A 1 91 ? -19.641 -17.641 -1.194 1 96.25 91 VAL A O 1
ATOM 738 N N . ARG A 1 92 ? -18.375 -16.922 -2.941 1 96.69 92 ARG A N 1
ATOM 739 C CA . ARG A 1 92 ? -18.344 -18.219 -3.621 1 96.69 92 ARG A CA 1
ATOM 740 C C . ARG A 1 92 ? -16.953 -18.516 -4.184 1 96.69 92 ARG A C 1
ATOM 742 O O . ARG A 1 92 ? -16.219 -17.594 -4.527 1 96.69 92 ARG A O 1
ATOM 749 N N . ILE A 1 93 ? -16.688 -19.781 -4.258 1 96.75 93 ILE A N 1
ATOM 750 C CA . ILE A 1 93 ? -15.539 -20.203 -5.047 1 96.75 93 ILE A CA 1
ATOM 751 C C . ILE A 1 93 ? -16 -21.109 -6.188 1 96.75 93 ILE A C 1
ATOM 753 O O . ILE A 1 93 ? -17.047 -21.75 -6.094 1 96.75 93 ILE A O 1
ATOM 757 N N . SER A 1 94 ? -15.211 -21.094 -7.285 1 95.69 94 SER A N 1
ATOM 758 C CA . SER A 1 94 ? -15.578 -21.891 -8.453 1 95.69 94 SER A CA 1
ATOM 759 C C . SER A 1 94 ? -14.344 -22.344 -9.219 1 95.69 94 SER A C 1
ATOM 761 O O . SER A 1 94 ? -13.344 -21.641 -9.273 1 95.69 94 SER A O 1
ATOM 763 N N . ASN A 1 95 ? -14.461 -23.578 -9.789 1 92.94 95 ASN A N 1
ATOM 764 C CA . ASN A 1 95 ? -13.391 -24.109 -10.625 1 92.94 95 ASN A CA 1
ATOM 765 C C . ASN A 1 95 ? -13.539 -23.656 -12.078 1 92.94 95 ASN A C 1
ATOM 767 O O . ASN A 1 95 ? -13.008 -24.281 -12.984 1 92.94 95 ASN A O 1
ATOM 771 N N . PHE A 1 96 ? -14.141 -22.578 -12.289 1 91.06 96 PHE A N 1
ATOM 772 C CA . PHE A 1 96 ? -14.5 -22.016 -13.586 1 91.06 96 PHE A CA 1
ATOM 773 C C . PHE A 1 96 ? -13.266 -21.891 -14.477 1 91.06 96 PHE A C 1
ATOM 775 O O . PHE A 1 96 ? -13.359 -22.047 -15.695 1 91.06 96 PHE A O 1
ATOM 782 N N . PHE A 1 97 ? -12.117 -21.656 -13.922 1 88.81 97 PHE A N 1
ATOM 783 C CA . PHE A 1 97 ? -10.938 -21.328 -14.711 1 88.81 97 PHE A CA 1
ATOM 784 C C . PHE A 1 97 ? -10.102 -22.578 -14.984 1 88.81 97 PHE A C 1
ATOM 786 O O . PHE A 1 97 ? -9.125 -22.531 -15.734 1 88.81 97 PHE A O 1
ATOM 793 N N . LEU A 1 98 ? -10.484 -23.609 -14.43 1 82.31 98 LEU A N 1
ATOM 794 C CA . LEU A 1 98 ? -9.781 -24.859 -14.68 1 82.31 98 LEU A CA 1
ATOM 795 C C . LEU A 1 98 ? -10.156 -25.422 -16.047 1 82.31 98 LEU A C 1
ATOM 797 O O . LEU A 1 98 ? -11.336 -25.547 -16.375 1 82.31 98 LEU A O 1
ATOM 801 N N . PRO A 1 99 ? -9.172 -25.734 -16.812 1 72 99 PRO A N 1
ATOM 802 C CA . PRO A 1 99 ? -9.469 -26.344 -18.109 1 72 99 PRO A CA 1
ATOM 803 C C . PRO A 1 99 ? -10.258 -27.641 -17.984 1 72 99 PRO A C 1
ATOM 805 O O . PRO A 1 99 ? -11.039 -27.984 -18.875 1 72 99 PRO A O 1
ATOM 808 N N . SER A 1 100 ? -10.055 -28.344 -16.891 1 74.5 100 SER A N 1
ATOM 809 C CA . SER A 1 100 ? -10.719 -29.625 -16.688 1 74.5 100 SER A CA 1
ATOM 810 C C . SER A 1 100 ? -12.148 -29.438 -16.188 1 74.5 100 SER A C 1
ATOM 812 O O . SER A 1 100 ? -12.93 -30.391 -16.156 1 74.5 100 SER A O 1
ATOM 814 N N . ALA A 1 101 ? -12.445 -28.25 -15.898 1 83.88 101 ALA A N 1
ATOM 815 C CA . ALA A 1 101 ? -13.781 -28 -15.375 1 83.88 101 ALA A CA 1
ATOM 816 C C . ALA A 1 101 ? -14.828 -28.094 -16.484 1 83.88 101 ALA A C 1
ATOM 818 O O . ALA A 1 101 ? -14.516 -27.891 -17.656 1 83.88 101 ALA A O 1
ATOM 819 N N . SER A 1 102 ? -16.031 -28.453 -16.031 1 85.69 102 SER A N 1
ATOM 820 C CA . SER A 1 102 ? -17.156 -28.484 -16.953 1 85.69 102 SER A CA 1
ATOM 821 C C . SER A 1 102 ? -17.344 -27.125 -17.625 1 85.69 102 SER A C 1
ATOM 823 O O . SER A 1 102 ? -17.266 -26.078 -16.969 1 85.69 102 SER A O 1
ATOM 825 N N . LYS A 1 103 ? -17.625 -27.188 -18.906 1 84.25 103 LYS A N 1
ATOM 826 C CA . LYS A 1 103 ? -17.875 -25.953 -19.625 1 84.25 103 LYS A CA 1
ATOM 827 C C . LYS A 1 103 ? -19.25 -25.391 -19.312 1 84.25 103 LYS A C 1
ATOM 829 O O . LYS A 1 103 ? -19.438 -24.188 -19.203 1 84.25 103 LYS A O 1
ATOM 834 N N . LEU A 1 104 ? -20.125 -26.297 -19.062 1 84.81 104 LEU A N 1
ATOM 835 C CA . LEU A 1 104 ? -21.516 -25.891 -18.938 1 84.81 104 LEU A CA 1
ATOM 836 C C . LEU A 1 104 ? -21.891 -25.703 -17.469 1 84.81 104 LEU A C 1
ATOM 838 O O . LEU A 1 104 ? -22.75 -24.875 -17.141 1 84.81 104 LEU A O 1
ATOM 842 N N . SER A 1 105 ? -21.203 -26.516 -16.672 1 89.62 105 SER A N 1
ATOM 843 C CA . SER A 1 105 ? -21.609 -26.469 -15.266 1 89.62 105 SER A CA 1
ATOM 844 C C . SER A 1 105 ? -20.406 -26.516 -14.344 1 89.62 105 SER A C 1
ATOM 846 O O . SER A 1 105 ? -20.234 -27.469 -13.578 1 89.62 105 SER A O 1
ATOM 848 N N . PRO A 1 106 ? -19.688 -25.453 -14.336 1 92.12 106 PRO A N 1
ATOM 849 C CA . PRO A 1 106 ? -18.609 -25.406 -13.352 1 92.12 106 PRO A CA 1
ATOM 850 C C . PRO A 1 106 ? -19.109 -25.5 -11.914 1 92.12 106 PRO A C 1
ATOM 852 O O . PRO A 1 106 ? -20.25 -25.141 -11.633 1 92.12 106 PRO A O 1
ATOM 855 N N . THR A 1 107 ? -18.281 -26.062 -11.078 1 93.88 107 THR A N 1
ATOM 856 C CA . THR A 1 107 ? -18.625 -26.219 -9.672 1 93.88 107 THR A CA 1
ATOM 857 C C . THR A 1 107 ? -18.625 -24.859 -8.961 1 93.88 107 THR A C 1
ATOM 859 O O . THR A 1 107 ? -17.719 -24.047 -9.18 1 93.88 107 THR A O 1
ATOM 862 N N . VAL A 1 108 ? -19.672 -24.609 -8.219 1 95.31 108 VAL A N 1
ATOM 863 C CA . VAL A 1 108 ? -19.75 -23.422 -7.371 1 95.31 108 VAL A CA 1
ATOM 864 C C . VAL A 1 108 ? -19.984 -23.828 -5.922 1 95.31 108 VAL A C 1
ATOM 866 O O . VAL A 1 108 ? -20.922 -24.594 -5.625 1 95.31 108 VAL A O 1
ATOM 869 N N . THR A 1 109 ? -19.141 -23.391 -5.051 1 96 109 THR A N 1
ATOM 870 C CA . THR A 1 109 ? -19.266 -23.688 -3.627 1 96 109 THR A CA 1
ATOM 871 C C . THR A 1 109 ? -19.438 -22.406 -2.822 1 96 109 THR A C 1
ATOM 873 O O . THR A 1 109 ? -18.594 -21.516 -2.896 1 96 109 THR A O 1
ATOM 876 N N . PRO A 1 110 ? -20.531 -22.328 -2.068 1 96.44 110 PRO A N 1
ATOM 877 C CA . PRO A 1 110 ? -20.688 -21.156 -1.211 1 96.44 110 PRO A CA 1
ATOM 878 C C . PRO A 1 110 ? -19.75 -21.172 -0.007 1 96.44 110 PRO A C 1
ATOM 880 O O . PRO A 1 110 ? -19.469 -22.234 0.546 1 96.44 110 PRO A O 1
ATOM 883 N N . LEU A 1 111 ? -19.281 -20.047 0.299 1 97.44 111 LEU A N 1
ATOM 884 C CA . LEU A 1 111 ? -18.516 -19.844 1.526 1 97.44 111 LEU A CA 1
ATOM 885 C C . LEU A 1 111 ? -19.297 -18.953 2.494 1 97.44 111 LEU A C 1
ATOM 887 O O . LEU A 1 111 ? -20.25 -18.266 2.098 1 97.44 111 LEU A O 1
ATOM 891 N N . PRO A 1 112 ? -18.938 -19.047 3.76 1 97.38 112 PRO A N 1
ATOM 892 C CA . PRO A 1 112 ? -19.609 -18.156 4.711 1 97.38 112 PRO A CA 1
ATOM 893 C C . PRO A 1 112 ? -19.391 -16.688 4.395 1 97.38 112 PRO A C 1
ATOM 895 O O . PRO A 1 112 ? -18.422 -16.344 3.705 1 97.38 112 PRO A O 1
ATOM 898 N N . PRO A 1 113 ? -20.297 -15.844 4.91 1 96.06 113 PRO A N 1
ATOM 899 C CA . PRO A 1 113 ? -20.062 -14.406 4.742 1 96.06 113 PRO A CA 1
ATOM 900 C C . PRO A 1 113 ? -18.828 -13.914 5.48 1 96.06 113 PRO A C 1
ATOM 902 O O . PRO A 1 113 ? -18.469 -14.461 6.527 1 96.06 113 PRO A O 1
ATOM 905 N N . PHE A 1 114 ? -18.234 -12.906 4.883 1 95.25 114 PHE A N 1
ATOM 906 C CA . PHE A 1 114 ? -17.125 -12.266 5.59 1 95.25 114 PHE A CA 1
ATOM 907 C C . PHE A 1 114 ? -17.656 -11.383 6.719 1 95.25 114 PHE A C 1
ATOM 909 O O . PHE A 1 114 ? -18.656 -10.703 6.562 1 95.25 114 PHE A O 1
ATOM 916 N N . CYS A 1 115 ? -16.906 -11.469 7.801 1 91.62 115 CYS A N 1
ATOM 917 C CA . CYS A 1 115 ? -17.188 -10.578 8.922 1 91.62 115 CYS A CA 1
ATOM 918 C C . CYS A 1 115 ? -15.938 -9.789 9.305 1 91.62 115 CYS A C 1
ATOM 920 O O . CYS A 1 115 ? -14.844 -10.352 9.398 1 91.62 115 CYS A O 1
ATOM 922 N N . PRO A 1 116 ? -16.203 -8.508 9.484 1 87.25 116 PRO A N 1
ATOM 923 C CA . PRO A 1 116 ? -15.055 -7.73 9.93 1 87.25 116 PRO A CA 1
ATOM 924 C C . PRO A 1 116 ? -14.625 -8.078 11.352 1 87.25 116 PRO A C 1
ATOM 926 O O . PRO A 1 116 ? -15.438 -8.555 12.148 1 87.25 116 PRO A O 1
ATOM 929 N N . LEU A 1 117 ? -13.328 -7.918 11.602 1 86.5 117 LEU A N 1
ATOM 930 C CA . LEU A 1 117 ? -12.852 -7.938 12.977 1 86.5 117 LEU A CA 1
ATOM 931 C C . LEU A 1 117 ? -13.531 -6.848 13.805 1 86.5 117 LEU A C 1
ATOM 933 O O . LEU A 1 117 ? -13.953 -5.824 13.258 1 86.5 117 LEU A O 1
ATOM 937 N N . PRO A 1 118 ? -13.492 -7.133 15.086 1 76.62 118 PRO A N 1
ATOM 938 C CA . PRO A 1 118 ? -14.07 -6.074 15.914 1 76.62 118 PRO A CA 1
ATOM 939 C C . PRO A 1 118 ? -13.352 -4.734 15.75 1 76.62 118 PRO A C 1
ATOM 941 O O . PRO A 1 118 ? -12.125 -4.699 15.602 1 76.62 118 PRO A O 1
ATOM 944 N N . ASP A 1 119 ? -13.969 -3.643 15.562 1 68.44 119 ASP A N 1
ATOM 945 C CA . ASP A 1 119 ? -13.461 -2.275 15.547 1 68.44 119 ASP A CA 1
ATOM 946 C C . ASP A 1 119 ? -12.859 -1.928 14.188 1 68.44 119 ASP A C 1
ATOM 948 O O . ASP A 1 119 ? -12.242 -0.872 14.031 1 68.44 119 ASP A O 1
ATOM 952 N N . TYR A 1 120 ? -12.93 -3.037 13.305 1 72.19 120 TYR A N 1
ATOM 953 C CA . TYR A 1 120 ? -12.336 -2.758 12 1 72.19 120 TYR A CA 1
ATOM 954 C C . TYR A 1 120 ? -13.391 -2.812 10.898 1 72.19 120 TYR A C 1
ATOM 956 O O . TYR A 1 120 ? -14.398 -3.512 11.031 1 72.19 120 TYR A O 1
ATOM 964 N N . LYS A 1 121 ? -13.133 -2.055 9.938 1 74.44 121 LYS A N 1
ATOM 965 C CA . LYS A 1 121 ? -13.898 -2.184 8.695 1 74.44 121 LYS A CA 1
ATOM 966 C C . LYS A 1 121 ? -13.312 -3.271 7.801 1 74.44 121 LYS A C 1
ATOM 968 O O . LYS A 1 121 ? -12.094 -3.457 7.75 1 74.44 121 LYS A O 1
ATOM 973 N N . LEU A 1 122 ? -14.227 -4 7.211 1 82.44 122 LEU A N 1
ATOM 974 C CA . LEU A 1 122 ? -13.766 -4.992 6.246 1 82.44 122 LEU A CA 1
ATOM 975 C C . LEU A 1 122 ? -13.305 -4.328 4.957 1 82.44 122 LEU A C 1
ATOM 977 O O . LEU A 1 122 ? -14.125 -3.785 4.207 1 82.44 122 LEU A O 1
ATOM 981 N N . GLU A 1 123 ? -12.07 -4.395 4.727 1 83 123 GLU A N 1
ATOM 982 C CA . GLU A 1 123 ? -11.5 -3.777 3.535 1 83 123 GLU A CA 1
ATOM 983 C C . GLU A 1 123 ? -11.555 -4.727 2.342 1 83 123 GLU A C 1
ATOM 985 O O . GLU A 1 123 ? -12.086 -5.832 2.445 1 83 123 GLU A O 1
ATOM 990 N N . SER A 1 124 ? -11.055 -4.262 1.254 1 85.44 124 SER A N 1
ATOM 991 C CA . SER A 1 124 ? -11.094 -5.047 0.024 1 85.44 124 SER A CA 1
ATOM 992 C C . SER A 1 124 ? -10.148 -6.246 0.107 1 85.44 124 SER A C 1
ATOM 994 O O . SER A 1 124 ? -9.117 -6.188 0.783 1 85.44 124 SER A O 1
ATOM 996 N N . VAL A 1 125 ? -10.477 -7.25 -0.66 1 89.69 125 VAL A N 1
ATOM 997 C CA . VAL A 1 125 ? -9.625 -8.43 -0.781 1 89.69 125 VAL A CA 1
ATOM 998 C C . VAL A 1 125 ? -8.391 -8.094 -1.614 1 89.69 125 VAL A C 1
ATOM 1000 O O . VAL A 1 125 ? -8.5 -7.449 -2.66 1 89.69 125 VAL A O 1
ATOM 1003 N N . ARG A 1 126 ? -7.273 -8.562 -1.116 1 88.56 126 ARG A N 1
ATOM 1004 C CA . ARG A 1 126 ? -6.043 -8.258 -1.844 1 88.56 126 ARG A CA 1
ATOM 1005 C C . ARG A 1 126 ? -5.359 -9.539 -2.314 1 88.56 126 ARG A C 1
ATOM 1007 O O . ARG A 1 126 ? -4.648 -9.531 -3.32 1 88.56 126 ARG A O 1
ATOM 1014 N N . SER A 1 127 ? -5.574 -10.547 -1.555 1 92.38 127 SER A N 1
ATOM 1015 C CA . SER A 1 127 ? -4.906 -11.797 -1.911 1 92.38 127 SER A CA 1
ATOM 1016 C C . SER A 1 127 ? -5.738 -13.008 -1.501 1 92.38 127 SER A C 1
ATOM 1018 O O . SER A 1 127 ? -6.336 -13.016 -0.422 1 92.38 127 SER A O 1
ATOM 1020 N N . VAL A 1 128 ? -5.719 -13.977 -2.4 1 95 128 VAL A N 1
ATOM 1021 C CA . VAL A 1 128 ? -6.379 -15.25 -2.152 1 95 128 VAL A CA 1
ATOM 1022 C C . VAL A 1 128 ? -5.395 -16.391 -2.373 1 95 128 VAL A C 1
ATOM 1024 O O . VAL A 1 128 ? -4.676 -16.422 -3.375 1 95 128 VAL A O 1
ATOM 1027 N N . SER A 1 129 ? -5.316 -17.25 -1.413 1 96 129 SER A N 1
ATOM 1028 C CA . SER A 1 129 ? -4.488 -18.453 -1.523 1 96 129 SER A CA 1
ATOM 1029 C C . SER A 1 129 ? -5.207 -19.672 -0.963 1 96 129 SER A C 1
ATOM 1031 O O . SER A 1 129 ? -5.902 -19.578 0.051 1 96 129 SER A O 1
ATOM 1033 N N . MET A 1 130 ? -5.047 -20.734 -1.673 1 96 130 MET A N 1
ATOM 1034 C CA . MET A 1 130 ? -5.621 -22 -1.226 1 96 130 MET A CA 1
ATOM 1035 C C . MET A 1 130 ? -4.527 -23.047 -0.986 1 96 130 MET A C 1
ATOM 1037 O O . MET A 1 130 ? -3.574 -23.125 -1.76 1 96 130 MET A O 1
ATOM 1041 N N . SER A 1 131 ? -4.723 -23.828 0.05 1 96.12 131 SER A N 1
ATOM 1042 C CA . SER A 1 131 ? -3.705 -24.812 0.402 1 96.12 131 SER A CA 1
ATOM 1043 C C . SER A 1 131 ? -3.654 -25.938 -0.618 1 96.12 131 SER A C 1
ATOM 1045 O O . SER A 1 131 ? -2.6 -26.547 -0.836 1 96.12 131 SER A O 1
ATOM 1047 N N . SER A 1 132 ? -4.734 -26.25 -1.108 1 93.19 132 SER A N 1
ATOM 1048 C CA . SER A 1 132 ? -4.879 -27.266 -2.141 1 93.19 132 SER A CA 1
ATOM 1049 C C . SER A 1 132 ? -6.113 -27.016 -3 1 93.19 132 SER A C 1
ATOM 1051 O O . SER A 1 132 ? -6.871 -26.078 -2.744 1 93.19 132 SER A O 1
ATOM 1053 N N . CYS A 1 133 ? -6.141 -27.719 -4.027 1 89.25 133 CYS A N 1
ATOM 1054 C CA . CYS A 1 133 ? -7.344 -27.641 -4.848 1 89.25 133 CYS A CA 1
ATOM 1055 C C . CYS A 1 133 ? -8.57 -28.109 -4.066 1 89.25 133 CYS A C 1
ATOM 1057 O O . CYS A 1 133 ? -8.555 -29.188 -3.467 1 89.25 133 CYS A O 1
ATOM 1059 N N . PRO A 1 134 ? -9.617 -27.375 -4.086 1 89.5 134 PRO A N 1
ATOM 1060 C CA . PRO A 1 134 ? -10.797 -27.719 -3.295 1 89.5 134 PRO A CA 1
ATOM 1061 C C . PRO A 1 134 ? -11.414 -29.062 -3.715 1 89.5 134 PRO A C 1
ATOM 1063 O O . PRO A 1 134 ? -12.109 -29.703 -2.922 1 89.5 134 PRO A O 1
ATOM 1066 N N . ASP A 1 135 ? -11.219 -29.469 -4.891 1 84 135 ASP A N 1
ATOM 1067 C CA . ASP A 1 135 ? -11.812 -30.703 -5.379 1 84 135 ASP A CA 1
ATOM 1068 C C . ASP A 1 135 ? -10.906 -31.891 -5.078 1 84 135 ASP A C 1
ATOM 1070 O O . ASP A 1 135 ? -11.258 -33.031 -5.371 1 84 135 ASP A O 1
ATOM 1074 N N . GLN A 1 136 ? -9.844 -31.578 -4.504 1 80.69 136 GLN A N 1
ATOM 1075 C CA . GLN A 1 136 ? -8.945 -32.688 -4.188 1 80.69 136 GLN A CA 1
ATOM 1076 C C . GLN A 1 136 ? -9.453 -33.469 -2.977 1 80.69 136 GLN A C 1
ATOM 1078 O O . GLN A 1 136 ? -9.594 -32.906 -1.885 1 80.69 136 GLN A O 1
ATOM 1083 N N . GLU A 1 137 ? -9.82 -34.656 -3.137 1 74.31 137 GLU A N 1
ATOM 1084 C CA . GLU A 1 137 ? -10.5 -35.469 -2.141 1 74.31 137 GLU A CA 1
ATOM 1085 C C . GLU A 1 137 ? -9.578 -35.781 -0.963 1 74.31 137 GLU A C 1
ATOM 1087 O O . GLU A 1 137 ? -10.031 -35.844 0.184 1 74.31 137 GLU A O 1
ATOM 1092 N N . ASP A 1 138 ? -8.43 -35.875 -1.099 1 77.75 138 ASP A N 1
ATOM 1093 C CA . ASP A 1 138 ? -7.582 -36.469 -0.061 1 77.75 138 ASP A CA 1
ATOM 1094 C C . ASP A 1 138 ? -6.961 -35.375 0.807 1 77.75 138 ASP A C 1
ATOM 1096 O O . ASP A 1 138 ? -6.23 -35.656 1.757 1 77.75 138 ASP A O 1
ATOM 1100 N N . GLU A 1 139 ? -7.305 -34.188 0.526 1 83.94 139 GLU A N 1
ATOM 1101 C CA . GLU A 1 139 ? -6.648 -33.156 1.303 1 83.94 139 GLU A CA 1
ATOM 1102 C C . GLU A 1 139 ? -7.617 -32.031 1.647 1 83.94 139 GLU A C 1
ATOM 1104 O O . GLU A 1 139 ? -8.43 -31.625 0.812 1 83.94 139 GLU A O 1
ATOM 1109 N N . GLU A 1 140 ? -7.586 -31.734 2.891 1 91.81 140 GLU A N 1
ATOM 1110 C CA . GLU A 1 140 ? -8.352 -30.562 3.314 1 91.81 140 GLU A CA 1
ATOM 1111 C C . GLU A 1 140 ? -7.832 -29.281 2.645 1 91.81 140 GLU A C 1
ATOM 1113 O O . GLU A 1 140 ? -6.629 -29.016 2.666 1 91.81 140 GLU A O 1
ATOM 1118 N N . CYS A 1 141 ? -8.789 -28.625 2.051 1 96.25 141 CYS A N 1
ATOM 1119 C CA . CYS A 1 141 ? -8.422 -27.359 1.427 1 96.25 141 CYS A CA 1
ATOM 1120 C C . CYS A 1 141 ? -8.773 -26.188 2.33 1 96.25 141 CYS A C 1
ATOM 1122 O O . CYS A 1 141 ? -9.938 -26.016 2.705 1 96.25 141 CYS A O 1
ATOM 1124 N N . VAL A 1 142 ? -7.832 -25.438 2.666 1 97.75 142 VAL A N 1
ATOM 1125 C CA . VAL A 1 142 ? -8.055 -24.219 3.424 1 97.75 142 VAL A CA 1
ATOM 1126 C C . VAL A 1 142 ? -7.91 -23 2.504 1 97.75 142 VAL A C 1
ATOM 1128 O O . VAL A 1 142 ? -6.906 -22.875 1.799 1 97.75 142 VAL A O 1
ATOM 1131 N N . VAL A 1 143 ? -8.906 -22.172 2.508 1 97.75 143 VAL A N 1
ATOM 1132 C CA . VAL A 1 143 ? -8.875 -20.906 1.77 1 97.75 143 VAL A CA 1
ATOM 1133 C C . VAL A 1 143 ? -8.43 -19.781 2.693 1 97.75 143 VAL A C 1
ATOM 1135 O O . VAL A 1 143 ? -8.984 -19.609 3.781 1 97.75 143 VAL A O 1
ATOM 1138 N N . ALA A 1 144 ? -7.418 -19.078 2.26 1 97.88 144 ALA A N 1
ATOM 1139 C CA . ALA A 1 144 ? -6.945 -17.906 2.984 1 97.88 144 ALA A CA 1
ATOM 1140 C C . ALA A 1 144 ? -7.18 -16.641 2.174 1 97.88 144 ALA A C 1
ATOM 1142 O O . ALA A 1 144 ? -6.883 -16.594 0.978 1 97.88 144 ALA A O 1
ATOM 1143 N N . VAL A 1 145 ? -7.734 -15.602 2.826 1 96.25 145 VAL A N 1
ATOM 1144 C CA . VAL A 1 145 ? -7.996 -14.312 2.191 1 96.25 145 VAL A CA 1
ATOM 1145 C C . VAL A 1 145 ? -7.355 -13.195 3.014 1 96.25 145 VAL A C 1
ATOM 1147 O O . VAL A 1 145 ? -7.656 -13.039 4.199 1 96.25 145 VAL A O 1
ATOM 1150 N N . LYS A 1 146 ? -6.477 -12.484 2.402 1 95 146 LYS A N 1
ATOM 1151 C CA . LYS A 1 146 ? -5.902 -11.289 3.018 1 95 146 LYS A CA 1
ATOM 1152 C C . LYS A 1 146 ? -6.59 -10.023 2.508 1 95 146 LYS A C 1
ATOM 1154 O O . LYS A 1 146 ? -6.68 -9.805 1.299 1 95 146 LYS A O 1
ATOM 1159 N N . PHE A 1 147 ? -7.02 -9.266 3.426 1 90.25 147 PHE A N 1
ATOM 1160 C CA . PHE A 1 147 ? -7.637 -7.988 3.098 1 90.25 147 PHE A CA 1
ATOM 1161 C C . PHE A 1 147 ? -6.605 -6.867 3.119 1 90.25 147 PHE A C 1
ATOM 1163 O O . PHE A 1 147 ? -5.488 -7.051 3.611 1 90.25 147 PHE A O 1
ATOM 1170 N N . THR A 1 148 ? -7.02 -5.773 2.57 1 86.38 148 THR A N 1
ATOM 1171 C CA . THR A 1 148 ? -6.137 -4.613 2.568 1 86.38 148 THR A CA 1
ATOM 1172 C C . THR A 1 148 ? -5.766 -4.211 3.994 1 86.38 148 THR A C 1
ATOM 1174 O O . THR A 1 148 ? -4.621 -3.844 4.262 1 86.38 148 THR A O 1
ATOM 1177 N N . GLY A 1 149 ? -6.695 -4.324 4.855 1 84.19 149 GLY A N 1
ATOM 1178 C CA . GLY A 1 149 ? -6.469 -3.961 6.246 1 84.19 149 GLY A CA 1
ATOM 1179 C C . GLY A 1 149 ? -5.781 -5.055 7.043 1 84.19 149 GLY A C 1
ATOM 1180 O O . GLY A 1 149 ? -5.062 -5.883 6.477 1 84.19 149 GLY A O 1
ATOM 1181 N N . PHE A 1 150 ? -6.016 -5.145 8.305 1 85.81 150 PHE A N 1
ATOM 1182 C CA . PHE A 1 150 ? -5.277 -5.98 9.25 1 85.81 150 PHE A CA 1
ATOM 1183 C C . PHE A 1 150 ? -5.93 -7.352 9.383 1 85.81 150 PHE A C 1
ATOM 1185 O O . PHE A 1 150 ? -5.684 -8.07 10.359 1 85.81 150 PHE A O 1
ATOM 1192 N N . GLN A 1 151 ? -6.707 -7.73 8.43 1 91.56 151 GLN A N 1
ATOM 1193 C CA . GLN A 1 151 ? -7.469 -8.961 8.617 1 91.56 151 GLN A CA 1
ATOM 1194 C C . GLN A 1 151 ? -7.031 -10.031 7.621 1 91.56 151 GLN A C 1
ATOM 1196 O O . GLN A 1 151 ? -6.918 -9.766 6.422 1 91.56 151 GLN A O 1
ATOM 1201 N N . LEU A 1 152 ? -6.746 -11.203 8.188 1 95.44 152 LEU A N 1
ATOM 1202 C CA . LEU A 1 152 ? -6.598 -12.461 7.465 1 95.44 152 LEU A CA 1
ATOM 1203 C C . LEU A 1 152 ? -7.703 -13.438 7.848 1 95.44 152 LEU A C 1
ATOM 1205 O O . LEU A 1 152 ? -7.98 -13.633 9.031 1 95.44 152 LEU A O 1
ATOM 1209 N N . SER A 1 153 ? -8.328 -14.023 6.836 1 96.88 153 SER A N 1
ATOM 1210 C CA . SER A 1 153 ? -9.414 -14.953 7.117 1 96.88 153 SER A CA 1
ATOM 1211 C C . SER A 1 153 ? -9.141 -16.328 6.5 1 96.88 153 SER A C 1
ATOM 1213 O O . SER A 1 153 ? -8.656 -16.422 5.371 1 96.88 153 SER A O 1
ATOM 1215 N N . LEU A 1 154 ? -9.445 -17.375 7.285 1 98.19 154 LEU A N 1
ATOM 1216 C CA . LEU A 1 154 ? -9.281 -18.75 6.844 1 98.19 154 LEU A CA 1
ATOM 1217 C C . LEU A 1 154 ? -10.617 -19.484 6.863 1 98.19 154 LEU A C 1
ATOM 1219 O O . LEU A 1 154 ? -11.453 -19.234 7.738 1 98.19 154 LEU A O 1
ATOM 1223 N N . CYS A 1 155 ? -10.711 -20.406 5.922 1 97.81 155 CYS A N 1
ATOM 1224 C CA . CYS A 1 155 ? -11.953 -21.172 5.855 1 97.81 155 CYS A CA 1
ATOM 1225 C C . CYS A 1 155 ? -11.734 -22.5 5.133 1 97.81 155 CYS A C 1
ATOM 1227 O O . CYS A 1 155 ? -10.992 -22.562 4.152 1 97.81 155 CYS A O 1
ATOM 1229 N N . VAL A 1 156 ? -12.359 -23.469 5.711 1 96.94 156 VAL A N 1
ATOM 1230 C CA . VAL A 1 156 ? -12.461 -24.734 5.004 1 96.94 156 VAL A CA 1
ATOM 1231 C C . VAL A 1 156 ? -13.82 -24.844 4.32 1 96.94 156 VAL A C 1
ATOM 1233 O O . VAL A 1 156 ? -14.852 -25 4.984 1 96.94 156 VAL A O 1
ATOM 1236 N N . PRO A 1 157 ? -13.742 -24.844 2.986 1 96.25 157 PRO A N 1
ATOM 1237 C CA . PRO A 1 157 ? -15.016 -24.891 2.266 1 96.25 157 PRO A CA 1
ATOM 1238 C C . PRO A 1 157 ? -15.852 -26.125 2.625 1 96.25 157 PRO A C 1
ATOM 1240 O O . PRO A 1 157 ? -15.305 -27.234 2.732 1 96.25 157 PRO A O 1
ATOM 1243 N N . GLY A 1 158 ? -17.172 -25.953 2.811 1 91.81 158 GLY A N 1
ATOM 1244 C CA . GLY A 1 158 ? -18.094 -27.047 3.055 1 91.81 158 GLY A CA 1
ATOM 1245 C C . GLY A 1 158 ? -18.125 -27.484 4.508 1 91.81 158 GLY A C 1
ATOM 1246 O O . GLY A 1 158 ? -19.031 -28.203 4.922 1 91.81 158 GLY A O 1
ATOM 1247 N N . ARG A 1 159 ? -17.219 -27.109 5.219 1 93.69 159 ARG A N 1
ATOM 1248 C CA . ARG A 1 159 ? -17.141 -27.562 6.605 1 93.69 159 ARG A CA 1
ATOM 1249 C C . ARG A 1 159 ? -17.406 -26.422 7.574 1 93.69 159 ARG A C 1
ATOM 1251 O O . ARG A 1 159 ? -18.219 -26.562 8.492 1 93.69 159 ARG A O 1
ATOM 1258 N N . ASP A 1 160 ? -16.719 -25.328 7.348 1 95.44 160 ASP A N 1
ATOM 1259 C CA . ASP A 1 160 ? -16.812 -24.219 8.289 1 95.44 160 ASP A CA 1
ATOM 1260 C C . ASP A 1 160 ? -18.047 -23.359 8.023 1 95.44 160 ASP A C 1
ATOM 1262 O O . ASP A 1 160 ? -18.375 -23.078 6.875 1 95.44 160 ASP A O 1
ATOM 1266 N N . SER A 1 161 ? -18.656 -22.953 9.07 1 96.31 161 SER A N 1
ATOM 1267 C CA . SER A 1 161 ? -19.828 -22.078 8.953 1 96.31 161 SER A CA 1
ATOM 1268 C C . SER A 1 161 ? -19.422 -20.609 9.062 1 96.31 161 SER A C 1
ATOM 1270 O O . SER A 1 161 ? -20.219 -19.719 8.742 1 96.31 161 SER A O 1
ATOM 1272 N N . GLU A 1 162 ? -18.25 -20.453 9.547 1 96.69 162 GLU A N 1
ATOM 1273 C CA . GLU A 1 162 ? -17.719 -19.094 9.664 1 96.69 162 GLU A CA 1
ATOM 1274 C C . GLU A 1 162 ? -16.219 -19.062 9.359 1 96.69 162 GLU A C 1
ATOM 1276 O O . GLU A 1 162 ? -15.539 -20.078 9.484 1 96.69 162 GLU A O 1
ATOM 1281 N N . TRP A 1 163 ? -15.805 -17.906 9.008 1 97 163 TRP A N 1
ATOM 1282 C CA . TRP A 1 163 ? -14.375 -17.703 8.805 1 97 163 TRP A CA 1
ATOM 1283 C C . TRP A 1 163 ? -13.648 -17.594 10.141 1 97 163 TRP A C 1
ATOM 1285 O O . TRP A 1 163 ? -14.188 -17.047 11.109 1 97 163 TRP A O 1
ATOM 1295 N N . THR A 1 164 ? -12.461 -18.188 10.156 1 97.25 164 THR A N 1
ATOM 1296 C CA . THR A 1 164 ? -11.516 -17.812 11.203 1 97.25 164 THR A CA 1
ATOM 1297 C C . THR A 1 164 ? -10.836 -16.484 10.859 1 97.25 164 THR A C 1
ATOM 1299 O O . THR A 1 164 ? -10.094 -16.391 9.883 1 97.25 164 THR A O 1
ATOM 1302 N N . ASN A 1 165 ? -11.094 -15.484 11.68 1 96.12 165 ASN A N 1
ATOM 1303 C CA . ASN A 1 165 ? -10.555 -14.156 11.414 1 96.12 165 ASN A CA 1
ATOM 1304 C C . ASN A 1 165 ? -9.352 -13.844 12.297 1 96.12 165 ASN A C 1
ATOM 1306 O O . ASN A 1 165 ? -9.453 -13.891 13.523 1 96.12 165 ASN A O 1
ATOM 1310 N N . ILE A 1 166 ? -8.258 -13.516 11.68 1 95.25 166 ILE A N 1
ATOM 1311 C CA . ILE A 1 166 ? -6.996 -13.273 12.367 1 95.25 166 ILE A CA 1
ATOM 1312 C C . ILE A 1 166 ? -6.562 -11.82 12.164 1 95.25 166 ILE A C 1
ATOM 1314 O O . ILE A 1 166 ? -6.59 -11.312 11.047 1 95.25 166 ILE A O 1
ATOM 1318 N N . VAL A 1 167 ? -6.148 -11.172 13.234 1 91 167 VAL A N 1
ATOM 1319 C CA . VAL A 1 167 ? -5.574 -9.836 13.133 1 91 167 VAL A CA 1
ATOM 1320 C C . VAL A 1 167 ? -4.109 -9.93 12.719 1 91 167 VAL A C 1
ATOM 1322 O O . VAL A 1 167 ? -3.311 -10.594 13.391 1 91 167 VAL A O 1
ATOM 1325 N N . THR A 1 168 ? -3.805 -9.336 11.617 1 89.44 168 THR A N 1
ATOM 1326 C CA . THR A 1 168 ? -2.414 -9.32 11.172 1 89.44 168 THR A CA 1
ATOM 1327 C C . THR A 1 168 ? -1.679 -8.109 11.75 1 89.44 168 THR A C 1
ATOM 1329 O O . THR A 1 168 ? -2.285 -7.066 11.984 1 89.44 168 THR A O 1
ATOM 1332 N N . PRO A 1 169 ? -0.371 -8.242 11.914 1 84 169 PRO A N 1
ATOM 1333 C CA . PRO A 1 169 ? 0.392 -7.145 12.5 1 84 169 PRO A CA 1
ATOM 1334 C C . PRO A 1 169 ? 0.573 -5.969 11.539 1 84 169 PRO A C 1
ATOM 1336 O O . PRO A 1 169 ? 0.976 -4.883 11.961 1 84 169 PRO A O 1
ATOM 1339 N N . PHE A 1 170 ? 0.329 -6.156 10.289 1 82.25 170 PHE A N 1
ATOM 1340 C CA . PHE A 1 170 ? 0.474 -5.094 9.305 1 82.25 170 PHE A CA 1
ATOM 1341 C C . PHE A 1 170 ? -0.63 -5.176 8.258 1 82.25 170 PHE A C 1
ATOM 1343 O O . PHE A 1 170 ? -1.223 -6.238 8.055 1 82.25 170 PHE A O 1
ATOM 1350 N N . ASN A 1 171 ? -0.87 -4.012 7.652 1 80.25 171 ASN A N 1
ATOM 1351 C CA . ASN A 1 171 ? -1.758 -3.971 6.496 1 80.25 171 ASN A CA 1
ATOM 1352 C C . ASN A 1 171 ? -1.108 -4.602 5.266 1 80.25 171 ASN A C 1
ATOM 1354 O O . ASN A 1 171 ? 0.085 -4.91 5.281 1 80.25 171 ASN A O 1
ATOM 1358 N N . TYR A 1 172 ? -1.989 -4.754 4.379 1 75.44 172 TYR A N 1
ATOM 1359 C CA . TYR A 1 172 ? -1.446 -5.23 3.111 1 75.44 172 TYR A CA 1
ATOM 1360 C C . TYR A 1 172 ? -0.516 -4.191 2.492 1 75.44 172 TYR A C 1
ATOM 1362 O O . TYR A 1 172 ? -0.832 -3 2.469 1 75.44 172 TYR A O 1
ATOM 1370 N N . PHE A 1 173 ? 0.68 -4.676 2.225 1 68.44 173 PHE A N 1
ATOM 1371 C CA . PHE A 1 173 ? 1.718 -3.811 1.677 1 68.44 173 PHE A CA 1
ATOM 1372 C C . PHE A 1 173 ? 1.838 -3.996 0.169 1 68.44 173 PHE A C 1
ATOM 1374 O O . PHE A 1 173 ? 2.029 -5.113 -0.31 1 68.44 173 PHE A O 1
ATOM 1381 N N . HIS A 1 174 ? 1.511 -2.943 -0.524 1 59.03 174 HIS A N 1
ATOM 1382 C CA . HIS A 1 174 ? 1.438 -3.043 -1.978 1 59.03 174 HIS A CA 1
ATOM 1383 C C . HIS A 1 174 ? 2.742 -3.58 -2.559 1 59.03 174 HIS A C 1
ATOM 1385 O O . HIS A 1 174 ? 2.736 -4.246 -3.598 1 59.03 174 HIS A O 1
ATOM 1391 N N . ASN A 1 175 ? 3.838 -3.15 -1.871 1 58.88 175 ASN A N 1
ATOM 1392 C CA . ASN A 1 175 ? 5.098 -3.58 -2.471 1 58.88 175 ASN A CA 1
ATOM 1393 C C . ASN A 1 175 ? 5.352 -5.066 -2.236 1 58.88 175 ASN A C 1
ATOM 1395 O O . ASN A 1 175 ? 6.453 -5.559 -2.484 1 58.88 175 ASN A O 1
ATOM 1399 N N . SER A 1 176 ? 4.387 -5.59 -1.506 1 61.44 176 SER A N 1
ATOM 1400 C CA . SER A 1 176 ? 4.754 -6.965 -1.194 1 61.44 176 SER A CA 1
ATOM 1401 C C . SER A 1 176 ? 3.707 -7.949 -1.708 1 61.44 176 SER A C 1
ATOM 1403 O O . SER A 1 176 ? 2.623 -7.543 -2.135 1 61.44 176 SER A O 1
ATOM 1405 N N . SER A 1 177 ? 4.113 -9.258 -1.61 1 63.59 177 SER A N 1
ATOM 1406 C CA . SER A 1 177 ? 3.674 -10.547 -2.131 1 63.59 177 SER A CA 1
ATOM 1407 C C . SER A 1 177 ? 2.303 -10.93 -1.585 1 63.59 177 SER A C 1
ATOM 1409 O O . SER A 1 177 ? 1.959 -10.578 -0.455 1 63.59 177 SER A O 1
ATOM 1411 N N . SER A 1 178 ? 1.649 -11.297 -2.342 1 81.69 178 SER A N 1
ATOM 1412 C CA . SER A 1 178 ? 0.45 -12.102 -2.131 1 81.69 178 SER A CA 1
ATOM 1413 C C . SER A 1 178 ? 0.713 -13.242 -1.152 1 81.69 178 SER A C 1
ATOM 1415 O O . SER A 1 178 ? 1.867 -13.562 -0.861 1 81.69 178 SER A O 1
ATOM 1417 N N . LEU A 1 179 ? -0.216 -13.719 -0.545 1 93.31 179 LEU A N 1
ATOM 1418 C CA . LEU A 1 179 ? -0.171 -14.93 0.272 1 93.31 179 LEU A CA 1
ATOM 1419 C C . LEU A 1 179 ? 0.386 -16.109 -0.524 1 93.31 179 LEU A C 1
ATOM 1421 O O . LEU A 1 179 ? 0.048 -16.281 -1.697 1 93.31 179 LEU A O 1
ATOM 1425 N N . THR A 1 180 ? 1.314 -16.812 0.139 1 94.38 180 THR A N 1
ATOM 1426 C CA . THR A 1 180 ? 1.865 -18.031 -0.44 1 94.38 180 THR A CA 1
ATOM 1427 C C . THR A 1 180 ? 1.731 -19.203 0.533 1 94.38 180 THR A C 1
ATOM 1429 O O . THR A 1 180 ? 2.113 -19.094 1.7 1 94.38 180 THR A O 1
ATOM 1432 N N . TYR A 1 181 ? 1.229 -20.297 0.009 1 95.75 181 TYR A N 1
ATOM 1433 C CA . TYR A 1 181 ? 1.114 -21.469 0.865 1 95.75 181 TYR A CA 1
ATOM 1434 C C . TYR A 1 181 ? 2.336 -22.375 0.724 1 95.75 181 TYR A C 1
ATOM 1436 O O . TYR A 1 181 ? 2.787 -22.656 -0.391 1 95.75 181 TYR A O 1
ATOM 1444 N N . SER A 1 182 ? 2.801 -22.719 1.869 1 95.19 182 SER A N 1
ATOM 1445 C CA . SER A 1 182 ? 3.848 -23.734 1.936 1 95.19 182 SER A CA 1
ATOM 1446 C C . SER A 1 182 ? 3.291 -25.078 2.4 1 95.19 182 SER A C 1
ATOM 1448 O O . SER A 1 182 ? 2.857 -25.203 3.547 1 95.19 182 SER A O 1
ATOM 1450 N N . LYS A 1 183 ? 3.4 -25.969 1.562 1 91.88 183 LYS A N 1
ATOM 1451 C CA . LYS A 1 183 ? 2.943 -27.312 1.932 1 91.88 183 LYS A CA 1
ATOM 1452 C C . LYS A 1 183 ? 3.838 -27.922 3.008 1 91.88 183 LYS A C 1
ATOM 1454 O O . LYS A 1 183 ? 3.352 -28.594 3.92 1 91.88 183 LYS A O 1
ATOM 1459 N N . ARG A 1 184 ? 5.043 -27.672 2.883 1 91.06 184 ARG A N 1
ATOM 1460 C CA . ARG A 1 184 ? 6.023 -28.234 3.812 1 91.06 184 ARG A CA 1
ATOM 1461 C C . ARG A 1 184 ? 5.746 -27.766 5.238 1 91.06 184 ARG A C 1
ATOM 1463 O O . ARG A 1 184 ? 5.738 -28.578 6.168 1 91.06 184 ARG A O 1
ATOM 1470 N N . ASP A 1 185 ? 5.48 -26.516 5.352 1 92.94 185 ASP A N 1
ATOM 1471 C CA . ASP A 1 185 ? 5.312 -25.938 6.684 1 92.94 185 ASP A CA 1
ATOM 1472 C C . ASP A 1 185 ? 3.836 -25.891 7.074 1 92.94 185 ASP A C 1
ATOM 1474 O O . ASP A 1 185 ? 3.502 -25.547 8.211 1 92.94 185 ASP A O 1
ATOM 1478 N N . LYS A 1 186 ? 2.953 -26.219 6.098 1 96.06 186 LYS A N 1
ATOM 1479 C CA . LYS A 1 186 ? 1.511 -26.125 6.293 1 96.06 186 LYS A CA 1
ATOM 1480 C C . LYS A 1 186 ? 1.119 -24.734 6.789 1 96.06 186 LYS A C 1
ATOM 1482 O O . LYS A 1 186 ? 0.385 -24.609 7.773 1 96.06 186 LYS A O 1
ATOM 1487 N N . SER A 1 187 ? 1.683 -23.797 6.094 1 97.19 187 SER A N 1
ATOM 1488 C CA . SER A 1 187 ? 1.493 -22.406 6.531 1 97.19 187 SER A CA 1
ATOM 1489 C C . SER A 1 187 ? 1.348 -21.469 5.344 1 97.19 187 SER A C 1
ATOM 1491 O O . SER A 1 187 ? 1.916 -21.719 4.277 1 97.19 187 SER A O 1
ATOM 1493 N N . PHE A 1 188 ? 0.545 -20.438 5.582 1 96.88 188 PHE A N 1
ATOM 1494 C CA . PHE A 1 188 ? 0.5 -19.312 4.648 1 96.88 188 PHE A CA 1
ATOM 1495 C C . PHE A 1 188 ? 1.547 -18.266 5.008 1 96.88 188 PHE A C 1
ATOM 1497 O O . PHE A 1 188 ? 1.647 -17.859 6.164 1 96.88 188 PHE A O 1
ATOM 1504 N N . TYR A 1 189 ? 2.268 -17.891 4.008 1 95.06 189 TYR A N 1
ATOM 1505 C CA . TYR A 1 189 ? 3.348 -16.938 4.191 1 95.06 189 TYR A CA 1
ATOM 1506 C C . TYR A 1 189 ? 2.984 -15.578 3.59 1 95.06 189 TYR A C 1
ATOM 1508 O O . TYR A 1 189 ? 2.273 -15.508 2.584 1 95.06 189 TYR A O 1
ATOM 1516 N N . MET A 1 190 ? 3.5 -14.539 4.215 1 94.12 190 MET A N 1
ATOM 1517 C CA . MET A 1 190 ? 3.439 -13.188 3.67 1 94.12 190 MET A CA 1
ATOM 1518 C C . MET A 1 190 ? 4.656 -12.375 4.102 1 94.12 190 MET A C 1
ATOM 1520 O O . MET A 1 190 ? 5.078 -12.445 5.258 1 94.12 190 MET A O 1
ATOM 1524 N N . LEU A 1 191 ? 5.141 -11.648 3.197 1 93.12 191 LEU A N 1
ATOM 1525 C CA . LEU A 1 191 ? 6.27 -10.789 3.52 1 93.12 191 LEU A CA 1
ATOM 1526 C C . LEU A 1 191 ? 5.832 -9.625 4.402 1 93.12 191 LEU A C 1
ATOM 1528 O O . LEU A 1 191 ? 4.785 -9.016 4.164 1 93.12 191 LEU A O 1
ATOM 1532 N N . ALA A 1 192 ? 6.633 -9.406 5.422 1 90.06 192 ALA A N 1
ATOM 1533 C CA . ALA A 1 192 ? 6.43 -8.195 6.219 1 90.06 192 ALA A CA 1
ATOM 1534 C C . ALA A 1 192 ? 7.008 -6.973 5.516 1 90.06 192 ALA A C 1
ATOM 1536 O O . ALA A 1 192 ? 7.879 -7.098 4.652 1 90.06 192 ALA A O 1
ATOM 1537 N N . PRO A 1 193 ? 6.52 -5.785 5.914 1 86.81 193 PRO A N 1
ATOM 1538 C CA . PRO A 1 193 ? 7.094 -4.578 5.32 1 86.81 193 PRO A CA 1
ATOM 1539 C C . PRO A 1 193 ? 8.609 -4.512 5.453 1 86.81 193 PRO A C 1
ATOM 1541 O O . PRO A 1 193 ? 9.148 -4.75 6.539 1 86.81 193 PRO A O 1
ATOM 1544 N N . GLY A 1 194 ? 9.312 -4.254 4.348 1 83.19 194 GLY A N 1
ATOM 1545 C CA . GLY A 1 194 ? 10.766 -4.219 4.309 1 83.19 194 GLY A CA 1
ATOM 1546 C C . GLY A 1 194 ? 11.383 -5.531 3.871 1 83.19 194 GLY A C 1
ATOM 1547 O O . GLY A 1 194 ? 12.57 -5.59 3.557 1 83.19 194 GLY A O 1
ATOM 1548 N N . SER A 1 195 ? 10.609 -6.617 3.926 1 85.69 195 SER A N 1
ATOM 1549 C CA . SER A 1 195 ? 10.906 -7.914 3.328 1 85.69 195 SER A CA 1
ATOM 1550 C C . SER A 1 195 ? 12.016 -8.633 4.082 1 85.69 195 SER A C 1
ATOM 1552 O O . SER A 1 195 ? 12.625 -9.57 3.561 1 85.69 195 SER A O 1
ATOM 1554 N N . ARG A 1 196 ? 12.344 -8.203 5.285 1 89.69 196 ARG A N 1
ATOM 1555 C CA . ARG A 1 196 ? 13.359 -8.883 6.086 1 89.69 196 ARG A CA 1
ATOM 1556 C C . ARG A 1 196 ? 12.75 -10.016 6.898 1 89.69 196 ARG A C 1
ATOM 1558 O O . ARG A 1 196 ? 13.469 -10.852 7.453 1 89.69 196 ARG A O 1
ATOM 1565 N N . PHE A 1 197 ? 11.484 -9.945 6.934 1 91.44 197 PHE A N 1
ATOM 1566 C CA . PHE A 1 197 ? 10.812 -11 7.688 1 91.44 197 PHE A CA 1
ATOM 1567 C C . PHE A 1 197 ? 9.656 -11.586 6.887 1 91.44 197 PHE A C 1
ATOM 1569 O O . PHE A 1 197 ? 8.969 -10.859 6.164 1 91.44 197 PHE A O 1
ATOM 1576 N N . LEU A 1 198 ? 9.523 -12.82 7.109 1 92.56 198 LEU A N 1
ATOM 1577 C CA . LEU A 1 198 ? 8.383 -13.578 6.586 1 92.56 198 LEU A CA 1
ATOM 1578 C C . LEU A 1 198 ? 7.438 -13.977 7.711 1 92.56 198 LEU A C 1
ATOM 1580 O O . LEU A 1 198 ? 7.852 -14.617 8.68 1 92.56 198 LEU A O 1
ATOM 1584 N N . ALA A 1 199 ? 6.211 -13.523 7.59 1 93.25 199 ALA A N 1
ATOM 1585 C CA . ALA A 1 199 ? 5.191 -13.969 8.539 1 93.25 199 ALA A CA 1
ATOM 1586 C C . ALA A 1 199 ? 4.547 -15.273 8.078 1 93.25 199 ALA A C 1
ATOM 1588 O O . ALA A 1 199 ? 4.293 -15.4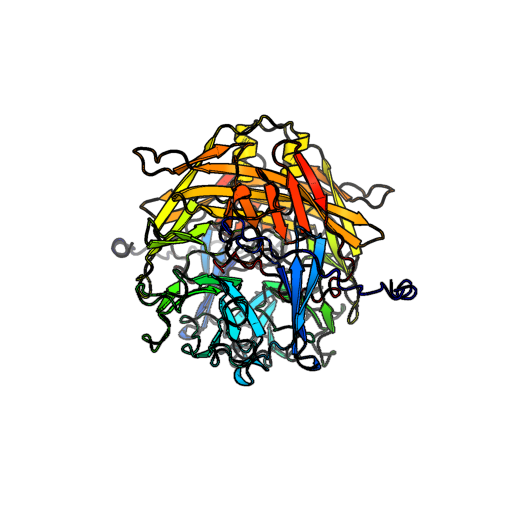61 6.883 1 93.25 199 ALA A O 1
ATOM 1589 N N . SER A 1 200 ? 4.262 -16.141 9 1 95.31 200 SER A N 1
ATOM 1590 C CA . SER A 1 200 ? 3.607 -17.406 8.664 1 95.31 200 SER A CA 1
ATOM 1591 C C . SER A 1 200 ? 2.445 -17.688 9.609 1 95.31 200 SER A C 1
ATOM 1593 O O . SER A 1 200 ? 2.553 -17.484 10.82 1 95.31 200 SER A O 1
ATOM 1595 N N . TRP A 1 201 ? 1.37 -18.094 9.07 1 96.94 201 TRP A N 1
ATOM 1596 C CA . TRP A 1 201 ? 0.198 -18.562 9.797 1 96.94 201 TRP A CA 1
ATOM 1597 C C . TRP A 1 201 ? -0.073 -20.031 9.5 1 96.94 201 TRP A C 1
ATOM 1599 O O . TRP A 1 201 ? -0.271 -20.422 8.344 1 96.94 201 TRP A O 1
ATOM 1609 N N . TYR A 1 202 ? -0.104 -20.797 10.539 1 97.38 202 TYR A N 1
ATOM 1610 C CA . TYR A 1 202 ? -0.465 -22.203 10.375 1 97.38 202 TYR A CA 1
ATOM 1611 C C . TYR A 1 202 ? -1.871 -22.328 9.805 1 97.38 202 TYR A C 1
ATOM 1613 O O . TYR A 1 202 ? -2.754 -21.531 10.109 1 97.38 202 TYR A O 1
ATOM 1621 N N . ILE A 1 203 ? -2.109 -23.281 9 1 95.69 203 ILE A N 1
ATOM 1622 C CA . ILE A 1 203 ? -3.357 -23.406 8.258 1 95.69 203 ILE A CA 1
ATOM 1623 C C . ILE A 1 203 ? -4.52 -23.594 9.234 1 95.69 203 ILE A C 1
ATOM 1625 O O . ILE A 1 203 ? -5.668 -23.281 8.898 1 95.69 203 ILE A O 1
ATOM 1629 N N . HIS A 1 204 ? -4.27 -24.031 10.445 1 95.88 204 HIS A N 1
ATOM 1630 C CA . HIS A 1 204 ? -5.324 -24.188 11.438 1 95.88 204 HIS A CA 1
ATOM 1631 C C . HIS A 1 204 ? -5.191 -23.141 12.547 1 95.88 204 HIS A C 1
ATOM 1633 O O . HIS A 1 204 ? -5.492 -23.422 13.711 1 95.88 204 HIS A O 1
ATOM 1639 N N . SER A 1 205 ? -4.617 -22.031 12.148 1 95.69 205 SER A N 1
ATOM 1640 C CA . SER A 1 205 ? -4.555 -20.922 13.086 1 95.69 205 SER A CA 1
ATOM 1641 C C . SER A 1 205 ? -5.945 -20.531 13.578 1 95.69 205 SER A C 1
ATOM 1643 O O . SER A 1 205 ? -6.922 -20.625 12.836 1 95.69 205 SER A O 1
ATOM 1645 N N . LYS A 1 206 ? -6 -20.141 14.789 1 94 206 LYS A N 1
ATOM 1646 C CA . LYS A 1 206 ? -7.246 -19.703 15.406 1 94 206 LYS A CA 1
ATOM 1647 C C . LYS A 1 206 ? -7.336 -18.172 15.445 1 94 206 LYS A C 1
ATOM 1649 O O . LYS A 1 206 ? -6.387 -17.484 15.078 1 94 206 LYS A O 1
ATOM 1654 N N . ASN A 1 207 ? -8.555 -17.938 16.047 1 86.06 207 ASN A N 1
ATOM 1655 C CA . ASN A 1 207 ? -8.773 -16.5 16.172 1 86.06 207 ASN A CA 1
ATOM 1656 C C . ASN A 1 207 ? -7.738 -15.859 17.094 1 86.06 207 ASN A C 1
ATOM 1658 O O . ASN A 1 207 ? -7.379 -16.438 18.125 1 86.06 207 ASN A O 1
ATOM 1662 N N . TRP A 1 208 ? -6.984 -14.914 16.766 1 81.19 208 TRP A N 1
ATOM 1663 C CA . TRP A 1 208 ? -6.09 -14.07 17.547 1 81.19 208 TRP A CA 1
ATOM 1664 C C . TRP A 1 208 ? -4.676 -14.641 17.562 1 81.19 208 TRP A C 1
ATOM 1666 O O . TRP A 1 208 ? -3.814 -14.172 18.312 1 81.19 208 TRP A O 1
ATOM 1676 N N . ASP A 1 209 ? -4.555 -15.82 16.859 1 90.06 209 ASP A N 1
ATOM 1677 C CA . ASP A 1 209 ? -3.184 -16.312 16.75 1 90.06 209 ASP A CA 1
ATOM 1678 C C . ASP A 1 209 ? -2.264 -15.266 16.141 1 90.06 209 ASP A C 1
ATOM 1680 O O . ASP A 1 209 ? -2.668 -14.531 15.234 1 90.06 209 ASP A O 1
ATOM 1684 N N . TYR A 1 210 ? -1.119 -15.258 16.734 1 89.94 210 TYR A N 1
ATOM 1685 C CA . TYR A 1 210 ? -0.079 -14.414 16.172 1 89.94 210 TYR A CA 1
ATOM 1686 C C . TYR A 1 210 ? 0.769 -15.188 15.164 1 89.94 210 TYR A C 1
ATOM 1688 O O . TYR A 1 210 ? 1.021 -16.375 15.352 1 89.94 210 TYR A O 1
ATOM 1696 N N . PRO A 1 211 ? 1.164 -14.492 14.18 1 93.81 211 PRO A N 1
ATOM 1697 C CA . PRO A 1 211 ? 2.02 -15.195 13.219 1 93.81 211 PRO A CA 1
ATOM 1698 C C . PRO A 1 211 ? 3.428 -15.445 13.758 1 93.81 211 PRO A C 1
ATOM 1700 O O . PRO A 1 211 ? 3.885 -14.734 14.656 1 93.81 211 PRO A O 1
ATOM 1703 N N . LYS A 1 212 ? 4.023 -16.469 13.234 1 92.94 212 LYS A N 1
ATOM 1704 C CA . LYS A 1 212 ? 5.461 -16.641 13.414 1 92.94 212 LYS A CA 1
ATOM 1705 C C . LYS A 1 212 ? 6.254 -15.828 12.406 1 92.94 212 LYS A C 1
ATOM 1707 O O . LYS A 1 212 ? 5.875 -15.742 11.234 1 92.94 212 LYS A O 1
ATOM 1712 N N . PHE A 1 213 ? 7.34 -15.305 12.875 1 93 213 PHE A N 1
ATOM 1713 C CA . PHE A 1 213 ? 8.18 -14.516 11.984 1 93 213 PHE A CA 1
ATOM 1714 C C . PHE A 1 213 ? 9.484 -15.242 11.688 1 93 213 PHE A C 1
ATOM 1716 O O . PHE A 1 213 ? 10.109 -15.789 12.602 1 93 213 PHE A O 1
ATOM 1723 N N . HIS A 1 214 ? 9.805 -15.242 10.391 1 92.38 214 HIS A N 1
ATOM 1724 C CA . HIS A 1 214 ? 11.062 -15.805 9.914 1 92.38 214 HIS A CA 1
ATOM 1725 C C . HIS A 1 214 ? 11.977 -14.727 9.344 1 92.38 214 HIS A C 1
ATOM 1727 O O . HIS A 1 214 ? 11.594 -14.016 8.406 1 92.38 214 HIS A O 1
ATOM 1733 N N . GLU A 1 215 ? 13.156 -14.672 9.906 1 92.69 215 GLU A N 1
ATOM 1734 C CA . GLU A 1 215 ? 14.094 -13.664 9.406 1 92.69 215 GLU A CA 1
ATOM 1735 C C . GLU A 1 215 ? 14.719 -14.102 8.086 1 92.69 215 GLU A C 1
ATOM 1737 O O . GLU A 1 215 ? 15.148 -15.242 7.941 1 92.69 215 GLU A O 1
ATOM 1742 N N . LEU A 1 216 ? 14.758 -13.188 7.168 1 92.94 216 LEU A N 1
ATOM 1743 C CA . LEU A 1 216 ? 15.43 -13.383 5.887 1 92.94 216 LEU A CA 1
ATOM 1744 C C . LEU A 1 216 ? 16.734 -12.602 5.832 1 92.94 216 LEU A C 1
ATOM 1746 O O . LEU A 1 216 ? 16.766 -11.398 6.113 1 92.94 216 LEU A O 1
ATOM 1750 N N . ARG A 1 217 ? 17.781 -13.32 5.488 1 91.94 217 ARG A N 1
ATOM 1751 C CA . ARG A 1 217 ? 19.078 -12.68 5.316 1 91.94 217 ARG A CA 1
ATOM 1752 C C . ARG A 1 217 ? 19.594 -12.836 3.889 1 91.94 217 ARG A C 1
ATOM 1754 O O . ARG A 1 217 ? 19.719 -13.961 3.387 1 91.94 217 ARG A O 1
ATOM 1761 N N . PHE A 1 218 ? 19.875 -11.742 3.32 1 92.88 218 PHE A N 1
ATOM 1762 C CA . PHE A 1 218 ? 20.25 -11.742 1.909 1 92.88 218 PHE A CA 1
ATOM 1763 C C . PHE A 1 218 ? 21.766 -11.742 1.746 1 92.88 218 PHE A C 1
ATOM 1765 O O . PHE A 1 218 ? 22.453 -10.977 2.416 1 92.88 218 PHE A O 1
ATOM 1772 N N . HIS A 1 219 ? 22.156 -12.633 0.864 1 91.69 219 HIS A N 1
ATOM 1773 C CA . HIS A 1 219 ? 23.578 -12.805 0.608 1 91.69 219 HIS A CA 1
ATOM 1774 C C . HIS A 1 219 ? 23.875 -12.789 -0.887 1 91.69 219 HIS A C 1
ATOM 1776 O O . HIS A 1 219 ? 22.953 -12.906 -1.708 1 91.69 219 HIS A O 1
ATOM 1782 N N . ASN A 1 220 ? 25.188 -12.562 -1.2 1 92.88 220 ASN A N 1
ATOM 1783 C CA . ASN A 1 220 ? 25.703 -12.664 -2.557 1 92.88 220 ASN A CA 1
ATOM 1784 C C . ASN A 1 220 ? 25.062 -11.633 -3.484 1 92.88 220 ASN A C 1
ATOM 1786 O O . ASN A 1 220 ? 24.812 -11.922 -4.656 1 92.88 220 ASN A O 1
ATOM 1790 N N . ILE A 1 221 ? 24.719 -10.531 -2.916 1 92.69 221 ILE A N 1
ATOM 1791 C CA . ILE A 1 221 ? 24.156 -9.461 -3.734 1 92.69 221 ILE A CA 1
ATOM 1792 C C . ILE A 1 221 ? 25.25 -8.852 -4.605 1 92.69 221 ILE A C 1
ATOM 1794 O O . ILE A 1 221 ? 26.328 -8.523 -4.113 1 92.69 221 ILE A O 1
ATOM 1798 N N . PRO A 1 222 ? 24.922 -8.703 -5.848 1 90.38 222 PRO A N 1
ATOM 1799 C CA . PRO A 1 222 ? 25.938 -8.094 -6.711 1 90.38 222 PRO A CA 1
ATOM 1800 C C . PRO A 1 222 ? 26.312 -6.68 -6.27 1 90.38 222 PRO A C 1
ATOM 1802 O O . PRO A 1 222 ? 25.516 -6 -5.617 1 90.38 222 PRO A O 1
ATOM 1805 N N . ARG A 1 223 ? 27.531 -6.32 -6.648 1 91.25 223 ARG A N 1
ATOM 1806 C CA . ARG A 1 223 ? 27.969 -4.953 -6.363 1 91.25 223 ARG A CA 1
ATOM 1807 C C . ARG A 1 223 ? 27.297 -3.963 -7.316 1 91.25 223 ARG A C 1
ATOM 1809 O O . ARG A 1 223 ? 27.484 -4.047 -8.531 1 91.25 223 ARG A O 1
ATOM 1816 N N . PHE A 1 224 ? 26.578 -3.096 -6.707 1 90.94 224 PHE A N 1
ATOM 1817 C CA . PHE A 1 224 ? 25.938 -2.043 -7.484 1 90.94 224 PHE A CA 1
ATOM 1818 C C . PHE A 1 224 ? 26.641 -0.709 -7.277 1 90.94 224 PHE A C 1
ATOM 1820 O O . PHE A 1 224 ? 27.156 -0.434 -6.188 1 90.94 224 PHE A O 1
ATOM 1827 N N . SER A 1 225 ? 26.688 -0.001 -8.406 1 91.38 225 SER A N 1
ATOM 1828 C CA . SER A 1 225 ? 27.156 1.373 -8.273 1 91.38 225 SER A CA 1
ATOM 1829 C C . SER A 1 225 ? 26.141 2.234 -7.523 1 91.38 225 SER A C 1
ATOM 1831 O O . SER A 1 225 ? 25 1.831 -7.332 1 91.38 225 SER A O 1
ATOM 1833 N N . GLN A 1 226 ? 26.641 3.404 -7.156 1 90.25 226 GLN A N 1
ATOM 1834 C CA . GLN A 1 226 ? 25.75 4.367 -6.504 1 90.25 226 GLN A CA 1
ATOM 1835 C C . GLN A 1 226 ? 24.547 4.688 -7.383 1 90.25 226 GLN A C 1
ATOM 1837 O O . GLN A 1 226 ? 23.406 4.727 -6.898 1 90.25 226 GLN A O 1
ATOM 1842 N N . SER A 1 227 ? 24.766 4.84 -8.602 1 89.44 227 SER A N 1
ATOM 1843 C CA . SER A 1 227 ? 23.703 5.164 -9.539 1 89.44 227 SER A CA 1
ATOM 1844 C C . SER A 1 227 ? 22.703 4.016 -9.648 1 89.44 227 SER A C 1
ATOM 1846 O O . SER A 1 227 ? 21.5 4.246 -9.758 1 89.44 227 SER A O 1
ATOM 1848 N N . GLN A 1 228 ? 23.156 2.836 -9.578 1 88.56 228 GLN A N 1
ATOM 1849 C CA . GLN A 1 228 ? 22.297 1.666 -9.648 1 88.56 228 GLN A CA 1
ATOM 1850 C C . GLN A 1 228 ? 21.422 1.545 -8.398 1 88.56 228 GLN A C 1
ATOM 1852 O O . GLN A 1 228 ? 20.234 1.257 -8.492 1 88.56 228 GLN A O 1
ATOM 1857 N N . TRP A 1 229 ? 22.031 1.861 -7.324 1 89.12 229 TRP A N 1
ATOM 1858 C CA . TRP A 1 229 ? 21.281 1.823 -6.074 1 89.12 229 TRP A CA 1
ATOM 1859 C C . TRP A 1 229 ? 20.219 2.916 -6.047 1 89.12 229 TRP A C 1
ATOM 1861 O O . TRP A 1 229 ? 19.109 2.697 -5.562 1 89.12 229 TRP A O 1
ATOM 1871 N N . GLN A 1 230 ? 20.562 4.031 -6.562 1 87.81 230 GLN A N 1
ATOM 1872 C CA . GLN A 1 230 ? 19.609 5.137 -6.613 1 87.81 230 GLN A CA 1
ATOM 1873 C C . GLN A 1 230 ? 18.422 4.797 -7.5 1 87.81 230 GLN A C 1
ATOM 1875 O O . GLN A 1 230 ? 17.281 5.141 -7.18 1 87.81 230 GLN A O 1
ATOM 1880 N N . LEU A 1 231 ? 18.703 4.121 -8.477 1 85.06 231 LEU A N 1
ATOM 1881 C CA . LEU A 1 231 ? 17.641 3.674 -9.359 1 85.06 231 LEU A CA 1
ATOM 1882 C C . LEU A 1 231 ? 16.734 2.67 -8.656 1 85.06 231 LEU A C 1
ATOM 1884 O O . LEU A 1 231 ? 15.508 2.73 -8.789 1 85.06 231 LEU A O 1
ATOM 1888 N N . LEU A 1 232 ? 17.328 1.802 -7.926 1 85.06 232 LEU A N 1
ATOM 1889 C CA . LEU A 1 232 ? 16.562 0.816 -7.168 1 85.06 232 LEU A CA 1
ATOM 1890 C C . LEU A 1 232 ? 15.703 1.494 -6.109 1 85.06 232 LEU A C 1
ATOM 1892 O O . LEU A 1 232 ? 14.562 1.091 -5.883 1 85.06 232 LEU A O 1
ATOM 1896 N N . ASP A 1 233 ? 16.219 2.553 -5.609 1 85.25 233 ASP A N 1
ATOM 1897 C CA . ASP A 1 233 ? 15.523 3.299 -4.566 1 85.25 233 ASP A CA 1
ATOM 1898 C C . ASP A 1 233 ? 14.32 4.047 -5.137 1 85.25 233 ASP A C 1
ATOM 1900 O O . ASP A 1 233 ? 13.352 4.32 -4.422 1 85.25 233 ASP A O 1
ATOM 1904 N N . SER A 1 234 ? 14.398 4.324 -6.359 1 83.62 234 SER A N 1
ATOM 1905 C CA . SER A 1 234 ? 13.344 5.09 -7.012 1 83.62 234 SER A CA 1
ATOM 1906 C C . SER A 1 234 ? 12.453 4.188 -7.859 1 83.62 234 SER A C 1
ATOM 1908 O O . SER A 1 234 ? 11.805 4.652 -8.805 1 83.62 234 SER A O 1
ATOM 1910 N N . SER A 1 235 ? 12.43 2.975 -7.488 1 86.75 235 SER A N 1
ATOM 1911 C CA . SER A 1 235 ? 11.602 2.027 -8.227 1 86.75 235 SER A CA 1
ATOM 1912 C C . SER A 1 235 ? 10.344 1.657 -7.445 1 86.75 235 SER A C 1
ATOM 1914 O O . SER A 1 235 ? 10.312 1.786 -6.219 1 86.75 235 SER A O 1
ATOM 1916 N N . ALA A 1 236 ? 9.289 1.303 -8.188 1 87.25 236 ALA A N 1
ATOM 1917 C CA . ALA A 1 236 ? 8.094 0.736 -7.578 1 87.25 236 ALA A CA 1
ATOM 1918 C C . ALA A 1 236 ? 8.258 -0.76 -7.328 1 87.25 236 ALA A C 1
ATOM 1920 O O . ALA A 1 236 ? 7.492 -1.572 -7.852 1 87.25 236 ALA A O 1
ATOM 1921 N N . LYS A 1 237 ? 9.18 -1.03 -6.473 1 88.19 237 LYS A N 1
ATOM 1922 C CA . LYS A 1 237 ? 9.633 -2.402 -6.254 1 88.19 237 LYS A CA 1
ATOM 1923 C C . LYS A 1 237 ? 8.5 -3.266 -5.695 1 88.19 237 LYS A C 1
ATOM 1925 O O . LYS A 1 237 ? 7.758 -2.834 -4.812 1 88.19 237 LYS A O 1
ATOM 1930 N N . THR A 1 238 ? 8.352 -4.453 -6.234 1 89.44 238 THR A N 1
ATOM 1931 C CA . THR A 1 238 ? 7.488 -5.484 -5.672 1 89.44 238 THR A CA 1
ATOM 1932 C C . THR A 1 238 ? 8.289 -6.746 -5.355 1 89.44 238 THR A C 1
ATOM 1934 O O . THR A 1 238 ? 9.25 -7.07 -6.059 1 89.44 238 THR A O 1
ATOM 1937 N N . GLU A 1 239 ? 7.93 -7.375 -4.328 1 92.5 239 GLU A N 1
ATOM 1938 C CA . GLU A 1 239 ? 8.633 -8.578 -3.889 1 92.5 239 GLU A CA 1
ATOM 1939 C C . GLU A 1 239 ? 7.664 -9.75 -3.719 1 92.5 239 GLU A C 1
ATOM 1941 O O . GLU A 1 239 ? 6.562 -9.578 -3.195 1 92.5 239 GLU A O 1
ATOM 1946 N N . HIS A 1 240 ? 8.117 -10.914 -4.188 1 93.81 240 HIS A N 1
ATOM 1947 C CA . HIS A 1 240 ? 7.273 -12.102 -4.227 1 93.81 240 HIS A CA 1
ATOM 1948 C C . HIS A 1 240 ? 8.008 -13.312 -3.67 1 93.81 240 HIS A C 1
ATOM 1950 O O . HIS A 1 240 ? 9.055 -13.703 -4.195 1 93.81 240 HIS A O 1
ATOM 1956 N N . PHE A 1 241 ? 7.434 -13.883 -2.658 1 95.12 241 PHE A N 1
ATOM 1957 C CA . PHE A 1 241 ? 7.945 -15.125 -2.096 1 95.12 241 PHE A CA 1
ATOM 1958 C C . PHE A 1 241 ? 7.211 -16.328 -2.678 1 95.12 241 PHE A C 1
ATOM 1960 O O . PHE A 1 241 ? 5.988 -16.281 -2.85 1 95.12 241 PHE A O 1
ATOM 1967 N N . LEU A 1 242 ? 7.941 -17.344 -3.045 1 95.25 242 LEU A N 1
ATOM 1968 C CA . LEU A 1 242 ? 7.27 -18.531 -3.551 1 95.25 242 LEU A CA 1
ATOM 1969 C C . LEU A 1 242 ? 8.023 -19.797 -3.152 1 95.25 242 LEU A C 1
ATOM 1971 O O . LEU A 1 242 ? 9.219 -19.75 -2.855 1 95.25 242 LEU A O 1
ATOM 1975 N N . GLU A 1 243 ? 7.281 -20.828 -3.141 1 94.19 243 GLU A N 1
ATOM 1976 C CA . GLU A 1 243 ? 7.82 -22.172 -2.932 1 94.19 243 GLU A CA 1
ATOM 1977 C C . GLU A 1 243 ? 7.602 -23.047 -4.16 1 94.19 243 GLU A C 1
ATOM 1979 O O . GLU A 1 243 ? 6.469 -23.219 -4.617 1 94.19 243 GLU A O 1
ATOM 1984 N N . ALA A 1 244 ? 8.703 -23.562 -4.625 1 93.56 244 ALA A N 1
ATOM 1985 C CA . ALA A 1 244 ? 8.625 -24.5 -5.75 1 93.56 244 ALA A CA 1
ATOM 1986 C C . ALA A 1 244 ? 8.062 -25.844 -5.309 1 93.56 244 ALA A C 1
ATOM 1988 O O . ALA A 1 244 ? 8.078 -26.172 -4.121 1 93.56 244 ALA A O 1
ATOM 1989 N N . PRO A 1 245 ? 7.605 -26.562 -6.305 1 88.12 245 PRO A N 1
ATOM 1990 C CA . PRO A 1 245 ? 7.117 -27.906 -5.965 1 88.12 245 PRO A CA 1
ATOM 1991 C C . PRO A 1 245 ? 8.195 -28.766 -5.316 1 88.12 245 PRO A C 1
ATOM 1993 O O . PRO A 1 245 ? 7.875 -29.656 -4.516 1 88.12 245 PRO A O 1
ATOM 1996 N N . SER A 1 246 ? 9.391 -28.547 -5.629 1 89.62 246 SER A N 1
ATOM 1997 C CA . SER A 1 246 ? 10.508 -29.312 -5.07 1 89.62 246 SER A CA 1
ATOM 1998 C C . SER A 1 246 ? 10.734 -28.953 -3.605 1 89.62 246 SER A C 1
ATOM 2000 O O . SER A 1 246 ? 11.461 -29.656 -2.898 1 89.62 246 SER A O 1
ATOM 2002 N N . GLY A 1 247 ? 10.164 -27.859 -3.205 1 89.75 247 GLY A N 1
ATOM 2003 C CA . GLY A 1 247 ? 10.375 -27.422 -1.837 1 89.75 247 GLY A CA 1
ATOM 2004 C C . GLY A 1 247 ? 11.32 -26.234 -1.734 1 89.75 247 GLY A C 1
ATOM 2005 O O . GLY A 1 247 ? 11.398 -25.578 -0.688 1 89.75 247 GLY A O 1
ATOM 2006 N N . GLU A 1 248 ? 11.984 -25.984 -2.832 1 93.19 248 GLU A N 1
ATOM 2007 C CA . GLU A 1 248 ? 12.867 -24.812 -2.834 1 93.19 248 GLU A CA 1
ATOM 2008 C C . GLU A 1 248 ? 12.062 -23.516 -2.754 1 93.19 248 GLU A C 1
ATOM 2010 O O . GLU A 1 248 ? 11.023 -23.391 -3.398 1 93.19 248 GLU A O 1
ATOM 2015 N N . CYS A 1 249 ? 12.633 -22.625 -1.981 1 95.06 249 CYS A N 1
ATOM 2016 C CA . CYS A 1 249 ? 11.969 -21.344 -1.854 1 95.06 249 CYS A CA 1
ATOM 2017 C C . CYS A 1 249 ? 12.758 -20.25 -2.566 1 95.06 249 CYS A C 1
ATOM 2019 O O . CYS A 1 249 ? 13.984 -20.266 -2.566 1 95.06 249 CYS A O 1
ATOM 2021 N N . PHE A 1 250 ? 12 -19.344 -3.139 1 96.62 250 PHE A N 1
ATOM 2022 C CA . PHE A 1 250 ? 12.594 -18.234 -3.861 1 96.62 250 PHE A CA 1
ATOM 2023 C C . PHE A 1 250 ? 11.945 -16.906 -3.447 1 96.62 250 PHE A C 1
ATOM 2025 O O . PHE A 1 250 ? 10.789 -16.891 -3.018 1 96.62 250 PHE A O 1
ATOM 2032 N N . LEU A 1 251 ? 12.672 -15.883 -3.475 1 96.19 251 LEU A N 1
ATOM 2033 C CA . LEU A 1 251 ? 12.172 -14.516 -3.4 1 96.19 251 LEU A CA 1
ATOM 2034 C C . LEU A 1 251 ? 12.555 -13.727 -4.648 1 96.19 251 LEU A C 1
ATOM 2036 O O . LEU A 1 251 ? 13.734 -13.68 -5.023 1 96.19 251 LEU A O 1
ATOM 2040 N N . VAL A 1 252 ? 11.57 -13.203 -5.289 1 96 252 VAL A N 1
ATOM 2041 C CA . VAL A 1 252 ? 11.797 -12.43 -6.504 1 96 252 VAL A CA 1
ATOM 2042 C C . VAL A 1 252 ? 11.492 -10.953 -6.246 1 96 252 VAL A C 1
ATOM 2044 O O . VAL A 1 252 ? 10.414 -10.609 -5.754 1 96 252 VAL A O 1
ATOM 2047 N N . LYS A 1 253 ? 12.414 -10.094 -6.531 1 93.19 253 LYS A N 1
ATOM 2048 C CA . LYS A 1 253 ? 12.195 -8.648 -6.535 1 93.19 253 LYS A CA 1
ATOM 2049 C C . LYS A 1 253 ? 12.008 -8.125 -7.957 1 93.19 253 LYS A C 1
ATOM 2051 O O . LYS A 1 253 ? 12.836 -8.391 -8.836 1 93.19 253 LYS A O 1
ATOM 2056 N N . CYS A 1 254 ? 10.906 -7.473 -8.148 1 92.44 254 CYS A N 1
ATOM 2057 C CA . CYS A 1 254 ? 10.625 -6.789 -9.406 1 92.44 254 CYS A CA 1
ATOM 2058 C C . CYS A 1 254 ? 10.852 -5.285 -9.273 1 92.44 254 CYS A C 1
ATOM 2060 O O . CYS A 1 254 ? 10.336 -4.656 -8.352 1 92.44 254 CYS A O 1
ATOM 2062 N N . LEU A 1 255 ? 11.602 -4.75 -10.242 1 91.38 255 LEU A N 1
ATOM 2063 C CA . LEU A 1 255 ? 12.016 -3.355 -10.102 1 91.38 255 LEU A CA 1
ATOM 2064 C C . LEU A 1 255 ? 11.602 -2.543 -11.32 1 91.38 255 LEU A C 1
ATOM 2066 O O . LEU A 1 255 ? 12.422 -2.258 -12.195 1 91.38 255 LEU A O 1
ATOM 2070 N N . PRO A 1 256 ? 10.352 -2.111 -11.352 1 90.06 256 PRO A N 1
ATOM 2071 C CA . PRO A 1 256 ? 9.922 -1.255 -12.461 1 90.06 256 PRO A CA 1
ATOM 2072 C C . PRO A 1 256 ? 10.438 0.177 -12.336 1 90.06 256 PRO A C 1
ATOM 2074 O O . PRO A 1 256 ? 10.445 0.741 -11.234 1 90.06 256 PRO A O 1
ATOM 2077 N N . CYS A 1 257 ? 10.867 0.641 -13.438 1 87.38 257 CYS A N 1
ATOM 2078 C CA . CYS A 1 257 ? 11.25 2.045 -13.516 1 87.38 257 CYS A CA 1
ATOM 2079 C C . CYS A 1 257 ? 10.133 2.881 -14.133 1 87.38 257 CYS A C 1
ATOM 2081 O O . CYS A 1 257 ? 9.375 2.389 -14.969 1 87.38 257 CYS A O 1
ATOM 2083 N N . VAL A 1 258 ? 10.016 4.027 -13.609 1 86.06 258 VAL A N 1
ATOM 2084 C CA . VAL A 1 258 ? 8.969 4.914 -14.102 1 86.06 258 VAL A CA 1
ATOM 2085 C C . VAL A 1 258 ? 9.539 5.836 -15.18 1 86.06 258 VAL A C 1
ATOM 2087 O O . VAL A 1 258 ? 10.664 6.32 -15.055 1 86.06 258 VAL A O 1
ATOM 2090 N N . PHE A 1 259 ? 8.766 5.996 -16.188 1 83.25 259 PHE A N 1
ATOM 2091 C CA . PHE A 1 259 ? 9.133 6.859 -17.297 1 83.25 259 PHE A CA 1
ATOM 2092 C C . PHE A 1 259 ? 7.996 7.824 -17.625 1 83.25 259 PHE A C 1
ATOM 2094 O O . PHE A 1 259 ? 6.84 7.562 -17.297 1 83.25 259 PHE A O 1
ATOM 2101 N N . ASN A 1 260 ? 8.383 8.898 -18.078 1 82.31 260 ASN A N 1
ATOM 2102 C CA . ASN A 1 260 ? 7.398 9.867 -18.562 1 82.31 260 ASN A CA 1
ATOM 2103 C C . ASN A 1 260 ? 7.266 9.836 -20.078 1 82.31 260 ASN A C 1
ATOM 2105 O O . ASN A 1 260 ? 8.266 9.805 -20.797 1 82.31 260 ASN A O 1
ATOM 2109 N N . GLU A 1 261 ? 5.996 9.625 -20.516 1 78.19 261 GLU A N 1
ATOM 2110 C CA . GLU A 1 261 ? 5.688 9.742 -21.938 1 78.19 261 GLU A CA 1
ATOM 2111 C C . GLU A 1 261 ? 4.477 10.641 -22.172 1 78.19 261 GLU A C 1
ATOM 2113 O O . GLU A 1 261 ? 3.367 10.328 -21.734 1 78.19 261 GLU A O 1
ATOM 2118 N N . LYS A 1 262 ? 4.562 11.641 -22.938 1 74.62 262 LYS A N 1
ATOM 2119 C CA . LYS A 1 262 ? 3.488 12.547 -23.344 1 74.62 262 LYS A CA 1
ATOM 2120 C C . LYS A 1 262 ? 2.664 12.984 -22.125 1 74.62 262 LYS A C 1
ATOM 2122 O O . LYS A 1 262 ? 1.436 12.883 -22.141 1 74.62 262 LYS A O 1
ATOM 2127 N N . GLU A 1 263 ? 3.23 13.352 -21.094 1 75.94 263 GLU A N 1
ATOM 2128 C CA . GLU A 1 263 ? 2.602 13.938 -19.906 1 75.94 263 GLU A CA 1
ATOM 2129 C C . GLU A 1 263 ? 1.975 12.859 -19.031 1 75.94 263 GLU A C 1
ATOM 2131 O O . GLU A 1 263 ? 1.157 13.164 -18.156 1 75.94 263 GLU A O 1
ATOM 2136 N N . THR A 1 264 ? 2.207 11.609 -19.391 1 81.06 264 THR A N 1
ATOM 2137 C CA . THR A 1 264 ? 1.777 10.508 -18.531 1 81.06 264 THR A CA 1
ATOM 2138 C C . THR A 1 264 ? 2.975 9.68 -18.094 1 81.06 264 THR A C 1
ATOM 2140 O O . THR A 1 264 ? 4.082 9.844 -18.594 1 81.06 264 THR A O 1
ATOM 2143 N N . ILE A 1 265 ? 2.689 8.945 -17.016 1 85.12 265 ILE A N 1
ATOM 2144 C CA . ILE A 1 265 ? 3.789 8.109 -16.547 1 85.12 265 ILE A CA 1
ATOM 2145 C C . ILE A 1 265 ? 3.469 6.641 -16.828 1 85.12 265 ILE A C 1
ATOM 2147 O O . ILE A 1 265 ? 2.301 6.246 -16.844 1 85.12 265 ILE A O 1
ATOM 2151 N N . TYR A 1 266 ? 4.539 5.969 -17.156 1 85.75 266 TYR A N 1
ATOM 2152 C CA . TYR A 1 266 ? 4.434 4.523 -17.328 1 85.75 266 TYR A CA 1
ATOM 2153 C C . TYR A 1 266 ? 5.555 3.805 -16.594 1 85.75 266 TYR A C 1
ATOM 2155 O O . TYR A 1 266 ? 6.625 4.375 -16.359 1 85.75 266 TYR A O 1
ATOM 2163 N N . TYR A 1 267 ? 5.203 2.658 -16.234 1 87.12 267 TYR A N 1
ATOM 2164 C CA . TYR A 1 267 ? 6.188 1.834 -15.547 1 87.12 267 TYR A CA 1
ATOM 2165 C C . TYR A 1 267 ? 6.68 0.705 -16.438 1 87.12 267 TYR A C 1
ATOM 2167 O O . TYR A 1 267 ? 5.895 0.102 -17.188 1 87.12 267 TYR A O 1
ATOM 2175 N N . ARG A 1 268 ? 7.973 0.497 -16.359 1 89.56 268 ARG A N 1
ATOM 2176 C CA . ARG A 1 268 ? 8.602 -0.591 -17.094 1 89.56 268 ARG A CA 1
ATOM 2177 C C . ARG A 1 268 ? 9.539 -1.391 -16.203 1 89.56 268 ARG A C 1
ATOM 2179 O O . ARG A 1 268 ? 10.422 -0.823 -15.555 1 89.56 268 ARG A O 1
ATOM 2186 N N . THR A 1 269 ? 9.219 -2.652 -16.203 1 91.19 269 THR A N 1
ATOM 2187 C CA . THR A 1 269 ? 10.086 -3.52 -15.414 1 91.19 269 THR A CA 1
ATOM 2188 C C . THR A 1 269 ? 11.312 -3.945 -16.219 1 91.19 269 THR A C 1
ATOM 2190 O O . THR A 1 269 ? 11.18 -4.625 -17.234 1 91.19 269 THR A O 1
ATOM 2193 N N . ASN A 1 270 ? 12.523 -3.523 -15.781 1 88.31 270 ASN A N 1
ATOM 2194 C CA . ASN A 1 270 ? 13.719 -3.859 -16.531 1 88.31 270 ASN A CA 1
ATOM 2195 C C . ASN A 1 270 ? 14.695 -4.688 -15.703 1 88.31 270 ASN A C 1
ATOM 2197 O O . ASN A 1 270 ? 15.688 -5.199 -16.219 1 88.31 270 ASN A O 1
ATOM 2201 N N . ARG A 1 271 ? 14.344 -4.809 -14.461 1 91.62 271 ARG A N 1
ATOM 2202 C CA . ARG A 1 271 ? 15.281 -5.523 -13.602 1 91.62 271 ARG A CA 1
ATOM 2203 C C . ARG A 1 271 ? 14.555 -6.43 -12.617 1 91.62 271 ARG A C 1
ATOM 2205 O O . ARG A 1 271 ? 13.516 -6.051 -12.07 1 91.62 271 ARG A O 1
ATOM 2212 N N . PHE A 1 272 ? 15.203 -7.621 -12.461 1 95.25 272 PHE A N 1
ATOM 2213 C CA . PHE A 1 272 ? 14.742 -8.594 -11.477 1 95.25 272 PHE A CA 1
ATOM 2214 C C . PHE A 1 272 ? 15.906 -9.109 -10.641 1 95.25 272 PHE A C 1
ATOM 2216 O O . PHE A 1 272 ? 17.031 -9.195 -11.117 1 95.25 272 PHE A O 1
ATOM 2223 N N . MET A 1 273 ? 15.633 -9.328 -9.438 1 94.75 273 MET A N 1
ATOM 2224 C CA . MET A 1 273 ? 16.547 -10.055 -8.562 1 94.75 273 MET A CA 1
ATOM 2225 C C . MET A 1 273 ? 15.883 -11.312 -8.008 1 94.75 273 MET A C 1
ATOM 2227 O O . MET A 1 273 ? 14.758 -11.258 -7.52 1 94.75 273 MET A O 1
ATOM 2231 N N . VAL A 1 274 ? 16.578 -12.398 -8.109 1 97.56 274 VAL A N 1
ATOM 2232 C CA . VAL A 1 274 ? 16.047 -13.664 -7.598 1 97.56 274 VAL A CA 1
ATOM 2233 C C . VAL A 1 274 ? 16.953 -14.188 -6.488 1 97.56 274 VAL A C 1
ATOM 2235 O O . VAL A 1 274 ? 18.172 -14.211 -6.637 1 97.56 274 VAL A O 1
ATOM 2238 N N . PHE A 1 275 ? 16.344 -14.547 -5.441 1 96.88 275 PHE A N 1
ATOM 2239 C CA . PHE A 1 275 ? 17.047 -15.148 -4.309 1 96.88 275 PHE A CA 1
ATOM 2240 C C . PHE A 1 275 ? 16.531 -16.562 -4.035 1 96.88 275 PHE A C 1
ATOM 2242 O O . PHE A 1 275 ? 15.32 -16.797 -4.078 1 96.88 275 PHE A O 1
ATOM 2249 N N . ARG A 1 276 ? 17.438 -17.406 -3.811 1 97.19 276 ARG A N 1
ATOM 2250 C CA . ARG A 1 276 ? 17.109 -18.781 -3.426 1 97.19 276 ARG A CA 1
ATOM 2251 C C . ARG A 1 276 ? 17.438 -19.016 -1.956 1 97.19 276 ARG A C 1
ATOM 2253 O O . ARG A 1 276 ? 18.5 -18.625 -1.475 1 97.19 276 ARG A O 1
ATOM 2260 N N . GLN A 1 277 ? 16.469 -19.641 -1.312 1 95.44 277 GLN A N 1
ATOM 2261 C CA . GLN A 1 277 ? 16.719 -19.984 0.085 1 95.44 277 GLN A CA 1
ATOM 2262 C C . GLN A 1 277 ? 17.75 -21.109 0.201 1 95.44 277 GLN A C 1
ATOM 2264 O O . GLN A 1 277 ? 17.625 -22.141 -0.452 1 95.44 277 GLN A O 1
ATOM 2269 N N . GLU A 1 278 ? 18.703 -20.797 0.974 1 92.19 278 GLU A N 1
ATOM 2270 C CA . GLU A 1 278 ? 19.672 -21.844 1.302 1 92.19 278 GLU A CA 1
ATOM 2271 C C . GLU A 1 278 ? 19.203 -22.672 2.494 1 92.19 278 GLU A C 1
ATOM 2273 O O . GLU A 1 278 ? 18.188 -22.344 3.123 1 92.19 278 GLU A O 1
ATOM 2278 N N . GLU A 1 279 ? 19.844 -23.75 2.594 1 78.62 279 GLU A N 1
ATOM 2279 C CA . GLU A 1 279 ? 19.5 -24.594 3.734 1 78.62 279 GLU A CA 1
ATOM 2280 C C . GLU A 1 279 ? 19.531 -23.797 5.035 1 78.62 279 GLU A C 1
ATOM 2282 O O . GLU A 1 279 ? 20.375 -22.922 5.219 1 78.62 279 GLU A O 1
ATOM 2287 N N . ALA A 1 280 ? 18.406 -23.875 5.664 1 66.69 280 ALA A N 1
ATOM 2288 C CA . ALA A 1 280 ? 18.219 -23.109 6.902 1 66.69 280 ALA A CA 1
ATOM 2289 C C . ALA A 1 280 ? 19.438 -23.234 7.809 1 66.69 280 ALA A C 1
ATOM 2291 O O . ALA A 1 280 ? 20.047 -24.297 7.891 1 66.69 280 ALA A O 1
ATOM 2292 N N . SER A 1 281 ? 19.781 -22.078 8.219 1 69.44 281 SER A N 1
ATOM 2293 C CA . SER A 1 281 ? 20.844 -22.047 9.219 1 69.44 281 SER A CA 1
ATOM 2294 C C . SER A 1 281 ? 20.328 -22.516 10.578 1 69.44 281 SER A C 1
ATOM 2296 O O . SER A 1 281 ? 19.125 -22.625 10.789 1 69.44 281 SER A O 1
ATOM 2298 N N . LYS A 1 282 ? 21.234 -22.875 11.445 1 66 282 LYS A N 1
ATOM 2299 C CA . LYS A 1 282 ? 20.953 -23.359 12.797 1 66 282 LYS A CA 1
ATOM 2300 C C . LYS A 1 282 ? 20.219 -22.297 13.617 1 66 282 LYS A C 1
ATOM 2302 O O . LYS A 1 282 ? 19.5 -22.625 14.562 1 66 282 LYS A O 1
ATOM 2307 N N . ASP A 1 283 ? 20.281 -21.031 13.219 1 69.75 283 ASP A N 1
ATOM 2308 C CA . ASP A 1 283 ? 19.734 -19.953 14.055 1 69.75 283 ASP A CA 1
ATOM 2309 C C . ASP A 1 283 ? 18.312 -19.625 13.648 1 69.75 283 ASP A C 1
ATOM 2311 O O . ASP A 1 283 ? 17.703 -18.688 14.18 1 69.75 283 ASP A O 1
ATOM 2315 N N . GLY A 1 284 ? 17.734 -20.438 12.727 1 77.81 284 GLY A N 1
ATOM 2316 C CA . GLY A 1 284 ? 16.359 -20.188 12.344 1 77.81 284 GLY A CA 1
ATOM 2317 C C . GLY A 1 284 ? 16.203 -19.109 11.289 1 77.81 284 GLY A C 1
ATOM 2318 O O . GLY A 1 284 ? 15.102 -18.844 10.812 1 77.81 284 GLY A O 1
ATOM 2319 N N . VAL A 1 285 ? 17.359 -18.562 10.953 1 87.81 285 VAL A N 1
ATOM 2320 C CA . VAL A 1 285 ? 17.359 -17.531 9.93 1 87.81 285 VAL A CA 1
ATOM 2321 C C . VAL A 1 285 ? 17.359 -18.156 8.539 1 87.81 285 VAL A C 1
ATOM 2323 O O . VAL A 1 285 ? 18.078 -19.141 8.305 1 87.81 285 VAL A O 1
ATOM 2326 N N . ARG A 1 286 ? 16.531 -17.672 7.707 1 92.56 286 ARG A N 1
ATOM 2327 C CA . ARG A 1 286 ? 16.484 -18.156 6.328 1 92.56 286 ARG A CA 1
ATOM 2328 C C . ARG A 1 286 ? 17.438 -17.359 5.441 1 92.56 286 ARG A C 1
ATOM 2330 O O . ARG A 1 286 ? 17.188 -16.188 5.145 1 92.56 286 ARG A O 1
ATOM 2337 N N . ASN A 1 287 ? 18.484 -18 5.043 1 94.81 287 ASN A N 1
ATOM 2338 C CA . ASN A 1 287 ? 19.469 -17.344 4.18 1 94.81 287 ASN A CA 1
ATOM 2339 C C . ASN A 1 287 ? 19 -17.328 2.725 1 94.81 287 ASN A C 1
ATOM 2341 O O . ASN A 1 287 ? 18.688 -18.375 2.152 1 94.81 287 ASN A O 1
ATOM 2345 N N . MET A 1 288 ? 18.922 -16.172 2.203 1 95.12 288 MET A N 1
ATOM 2346 C CA . MET A 1 288 ? 18.5 -15.953 0.821 1 95.12 288 MET A CA 1
ATOM 2347 C C . MET A 1 288 ? 19.688 -15.562 -0.054 1 95.12 288 MET A C 1
ATOM 2349 O O . MET A 1 288 ? 20.25 -14.469 0.098 1 95.12 288 MET A O 1
ATOM 2353 N N . CYS A 1 289 ? 20.016 -16.422 -0.984 1 96.56 289 CYS A N 1
ATOM 2354 C CA . CYS A 1 289 ? 21.188 -16.203 -1.823 1 96.56 289 CYS A CA 1
ATOM 2355 C C . CYS A 1 289 ? 20.781 -15.719 -3.207 1 96.56 289 CYS A C 1
ATOM 2357 O O . CYS A 1 289 ? 19.953 -16.344 -3.873 1 96.56 289 CYS A O 1
ATOM 2359 N N . TYR A 1 290 ? 21.453 -14.648 -3.613 1 96.38 290 TYR A N 1
ATOM 2360 C CA . TYR A 1 290 ? 21.203 -14.141 -4.957 1 96.38 290 TYR A CA 1
ATOM 2361 C C . TYR A 1 290 ? 21.672 -15.141 -6.012 1 96.38 290 TYR A C 1
ATOM 2363 O O . TYR A 1 290 ? 22.766 -15.688 -5.914 1 96.38 290 TYR A O 1
ATOM 2371 N N . ILE A 1 291 ? 20.766 -15.367 -7.008 1 96.81 291 ILE A N 1
ATOM 2372 C CA . ILE A 1 291 ? 21.125 -16.297 -8.078 1 96.81 291 ILE A CA 1
ATOM 2373 C C . ILE A 1 291 ? 20.672 -15.727 -9.422 1 96.81 291 ILE A C 1
ATOM 2375 O O . ILE A 1 291 ? 19.75 -14.922 -9.484 1 96.81 291 ILE A O 1
ATOM 2379 N N . GLU A 1 292 ? 21.297 -16.156 -10.508 1 96.25 292 GLU A N 1
ATOM 2380 C CA . GLU A 1 292 ? 20.969 -15.711 -11.852 1 96.25 292 GLU A CA 1
ATOM 2381 C C . GLU A 1 292 ? 20.547 -16.891 -12.734 1 96.25 292 GLU A C 1
ATOM 2383 O O . GLU A 1 292 ? 20.391 -16.734 -13.945 1 96.25 292 GLU A O 1
ATOM 2388 N N . ASP A 1 293 ? 20.469 -18 -12.086 1 97.31 293 ASP A N 1
ATOM 2389 C CA . ASP A 1 293 ? 20.109 -19.219 -12.797 1 97.31 293 ASP A CA 1
ATOM 2390 C C . ASP A 1 293 ? 19.219 -20.109 -11.938 1 97.31 293 ASP A C 1
ATOM 2392 O O . ASP A 1 293 ? 19.641 -20.625 -10.906 1 97.31 293 ASP A O 1
ATOM 2396 N N . ILE A 1 294 ? 18.062 -20.312 -12.43 1 97.25 294 ILE A N 1
ATOM 2397 C CA . ILE A 1 294 ? 17.141 -21.156 -11.688 1 97.25 294 ILE A CA 1
ATOM 2398 C C . ILE A 1 294 ? 16.875 -22.453 -12.453 1 97.25 294 ILE A C 1
ATOM 2400 O O . ILE A 1 294 ? 15.93 -23.172 -12.156 1 97.25 294 ILE A O 1
ATOM 2404 N N . GLY A 1 295 ? 17.656 -22.656 -13.43 1 96.44 295 GLY A N 1
ATOM 2405 C CA . GLY A 1 295 ? 17.609 -23.891 -14.18 1 96.44 295 GLY A CA 1
ATOM 2406 C C . GLY A 1 295 ? 16.422 -24 -15.109 1 96.44 295 GLY A C 1
ATOM 2407 O O . GLY A 1 295 ? 16.172 -23.078 -15.906 1 96.44 295 GLY A O 1
ATOM 2408 N N . ASP A 1 296 ? 15.734 -25.062 -15.008 1 96.56 296 ASP A N 1
ATOM 2409 C CA . ASP A 1 296 ? 14.625 -25.391 -15.898 1 96.56 296 ASP A CA 1
ATOM 2410 C C . ASP A 1 296 ? 13.328 -24.734 -15.422 1 96.56 296 ASP A C 1
ATOM 2412 O O . ASP A 1 296 ? 12.266 -24.938 -16.016 1 96.56 296 ASP A O 1
ATOM 2416 N N . LEU A 1 297 ? 13.406 -23.922 -14.453 1 97.19 297 LEU A N 1
ATOM 2417 C CA . LEU A 1 297 ? 12.195 -23.344 -13.883 1 97.19 297 LEU A CA 1
ATOM 2418 C C . LEU A 1 297 ? 11.781 -22.078 -14.625 1 97.19 297 LEU A C 1
ATOM 2420 O O . LEU A 1 297 ? 12.633 -21.359 -15.148 1 97.19 297 LEU A O 1
ATOM 2424 N N . SER A 1 298 ? 10.492 -21.875 -14.648 1 97.44 298 SER A N 1
ATOM 2425 C CA . SER A 1 298 ? 9.844 -20.609 -15 1 97.44 298 SER A CA 1
ATOM 2426 C C . SER A 1 298 ? 8.984 -20.094 -13.859 1 97.44 298 SER A C 1
ATOM 2428 O O . SER A 1 298 ? 8.086 -20.797 -13.391 1 97.44 298 SER A O 1
ATOM 2430 N N . ILE A 1 299 ? 9.289 -18.906 -13.469 1 97.12 299 ILE A N 1
ATOM 2431 C CA . ILE A 1 299 ? 8.539 -18.312 -12.367 1 97.12 299 ILE A CA 1
ATOM 2432 C C . ILE A 1 299 ? 7.449 -17.391 -12.906 1 97.12 299 ILE A C 1
ATOM 2434 O O . ILE A 1 299 ? 7.68 -16.641 -13.859 1 97.12 299 ILE A O 1
ATOM 2438 N N . PHE A 1 300 ? 6.281 -17.484 -12.32 1 96.06 300 PHE A N 1
ATOM 2439 C CA . PHE A 1 300 ? 5.16 -16.625 -12.68 1 96.06 300 PHE A CA 1
ATOM 2440 C C . PHE A 1 300 ? 4.781 -15.719 -11.523 1 96.06 300 PHE A C 1
ATOM 2442 O O . PHE A 1 300 ? 4.449 -16.203 -10.438 1 96.06 300 PHE A O 1
ATOM 2449 N N . ILE A 1 301 ? 4.848 -14.398 -11.789 1 94.12 301 ILE A N 1
ATOM 2450 C CA . ILE A 1 301 ? 4.543 -13.414 -10.758 1 94.12 301 ILE A CA 1
ATOM 2451 C C . ILE A 1 301 ? 3.42 -12.492 -11.242 1 94.12 301 ILE A C 1
ATOM 2453 O O . ILE A 1 301 ? 3.389 -12.102 -12.406 1 94.12 301 ILE A O 1
ATOM 2457 N N . GLY A 1 302 ? 2.5 -12.188 -10.312 1 89.88 302 GLY A N 1
ATOM 2458 C CA . GLY A 1 302 ? 1.375 -11.297 -10.555 1 89.88 302 GLY A CA 1
ATOM 2459 C C . GLY A 1 302 ? 0.616 -10.938 -9.289 1 89.88 302 GLY A C 1
ATOM 2460 O O . GLY A 1 302 ? 1.204 -10.852 -8.211 1 89.88 302 GLY A O 1
ATOM 2461 N N . ASP A 1 303 ? -0.641 -10.695 -9.43 1 83.94 303 ASP A N 1
ATOM 2462 C CA . ASP A 1 303 ? -1.46 -10.289 -8.297 1 83.94 303 ASP A CA 1
ATOM 2463 C C . ASP A 1 303 ? -1.9 -11.5 -7.477 1 83.94 303 ASP A C 1
ATOM 2465 O O . ASP A 1 303 ? -2.412 -11.352 -6.363 1 83.94 303 ASP A O 1
ATOM 2469 N N . ASN A 1 304 ? -1.735 -12.594 -8.031 1 89 304 ASN A N 1
ATOM 2470 C CA . ASN A 1 304 ? -2.072 -13.789 -7.262 1 89 304 ASN A CA 1
ATOM 2471 C C . ASN A 1 304 ? -0.82 -14.508 -6.773 1 89 304 ASN A C 1
ATOM 2473 O O . ASN A 1 304 ? 0.294 -14.008 -6.93 1 89 304 ASN A O 1
ATOM 2477 N N . GLU A 1 305 ? -1.075 -15.594 -6.125 1 91.12 305 GLU A N 1
ATOM 2478 C CA . GLU A 1 305 ? 0.021 -16.359 -5.547 1 91.12 305 GLU A CA 1
ATOM 2479 C C . GLU A 1 305 ? 1.062 -16.719 -6.602 1 91.12 305 GLU A C 1
ATOM 2481 O O . GLU A 1 305 ? 0.729 -17.297 -7.641 1 91.12 305 GLU A O 1
ATOM 2486 N N . PRO A 1 306 ? 2.324 -16.281 -6.332 1 93.75 306 PRO A N 1
ATOM 2487 C CA . PRO A 1 306 ? 3.367 -16.672 -7.285 1 93.75 306 PRO A CA 1
ATOM 2488 C C . PRO A 1 306 ? 3.631 -18.172 -7.309 1 93.75 306 PRO A C 1
ATOM 2490 O O . PRO A 1 306 ? 3.451 -18.844 -6.293 1 93.75 306 PRO A O 1
ATOM 2493 N N . PHE A 1 307 ? 4.078 -18.672 -8.484 1 94.06 307 PHE A N 1
ATOM 2494 C CA . PHE A 1 307 ? 4.395 -20.078 -8.625 1 94.06 307 PHE A CA 1
ATOM 2495 C C . PHE A 1 307 ? 5.445 -20.297 -9.703 1 94.06 307 PHE A C 1
ATOM 2497 O O . PHE A 1 307 ? 5.844 -19.359 -10.391 1 94.06 307 PHE A O 1
ATOM 2504 N N . CYS A 1 308 ? 5.93 -21.5 -9.719 1 95.62 308 CYS A N 1
ATOM 2505 C CA . CYS A 1 308 ? 6.875 -21.844 -10.773 1 95.62 308 CYS A CA 1
ATOM 2506 C C . CYS A 1 308 ? 6.531 -23.203 -11.391 1 95.62 308 CYS A C 1
ATOM 2508 O O . CYS A 1 308 ? 5.824 -24 -10.773 1 95.62 308 CYS A O 1
ATOM 2510 N N . VAL A 1 309 ? 6.961 -23.359 -12.625 1 94.5 309 VAL A N 1
ATOM 2511 C CA . VAL A 1 309 ? 6.762 -24.609 -13.367 1 94.5 309 VAL A CA 1
ATOM 2512 C C . VAL A 1 309 ? 8.062 -25 -14.062 1 94.5 309 VAL A C 1
ATOM 2514 O O . VAL A 1 309 ? 8.914 -24.156 -14.328 1 94.5 309 VAL A O 1
ATOM 2517 N N . GLN A 1 310 ? 8.133 -26.281 -14.234 1 94.69 310 GLN A N 1
ATOM 2518 C CA . GLN A 1 310 ? 9.234 -26.75 -15.062 1 94.69 310 GLN A CA 1
ATOM 2519 C C . GLN A 1 310 ? 8.977 -26.453 -16.547 1 94.69 310 GLN A C 1
ATOM 2521 O O . GLN A 1 310 ? 7.977 -26.922 -17.109 1 94.69 310 GLN A O 1
ATOM 2526 N N . ALA A 1 311 ? 9.891 -25.688 -17.094 1 94.62 311 ALA A N 1
ATOM 2527 C CA . ALA A 1 311 ? 9.719 -25.312 -18.484 1 94.62 311 ALA A CA 1
ATOM 2528 C C . ALA A 1 311 ? 9.664 -26.531 -19.391 1 94.62 311 ALA A C 1
ATOM 2530 O O . ALA A 1 311 ? 8.914 -26.562 -20.375 1 94.62 311 ALA A O 1
ATOM 2531 N N . SER A 1 312 ? 10.438 -27.516 -19.094 1 92.94 312 SER A N 1
ATOM 2532 C CA . SER A 1 312 ? 10.523 -28.734 -19.891 1 92.94 312 SER A CA 1
ATOM 2533 C C . SER A 1 312 ? 9.18 -29.453 -19.922 1 92.94 312 SER A C 1
ATOM 2535 O O . SER A 1 312 ? 8.914 -30.234 -20.844 1 92.94 312 SER A O 1
ATOM 2537 N N . SER A 1 313 ? 8.375 -29.172 -18.922 1 88.81 313 SER A N 1
ATOM 2538 C CA . SER A 1 313 ? 7.078 -29.844 -18.859 1 88.81 313 SER A CA 1
ATOM 2539 C C . SER A 1 313 ? 6.031 -29.094 -19.688 1 88.81 313 SER A C 1
ATOM 2541 O O . SER A 1 313 ? 4.938 -29.609 -19.906 1 88.81 313 SER A O 1
ATOM 2543 N N . CYS A 1 314 ? 6.316 -27.953 -20.062 1 89.75 314 CYS A N 1
ATOM 2544 C CA . CYS A 1 314 ? 5.398 -27.125 -20.828 1 89.75 314 CYS A CA 1
ATOM 2545 C C . CYS A 1 314 ? 6.062 -26.609 -22.109 1 89.75 314 CYS A C 1
ATOM 2547 O O . CYS A 1 314 ? 6.75 -25.594 -22.078 1 89.75 314 CYS A O 1
ATOM 2549 N N . PRO A 1 315 ? 5.699 -27.234 -23.172 1 87.75 315 PRO A N 1
ATOM 2550 C CA . PRO A 1 315 ? 6.363 -26.844 -24.422 1 87.75 315 PRO A CA 1
ATOM 2551 C C . PRO A 1 315 ? 6.188 -25.359 -24.734 1 87.75 315 PRO A C 1
ATOM 2553 O O . PRO A 1 315 ? 5.07 -24.844 -24.656 1 87.75 315 PRO A O 1
ATOM 2556 N N . GLY A 1 316 ? 7.32 -24.703 -25.047 1 91.69 316 GLY A N 1
ATOM 2557 C CA . GLY A 1 316 ? 7.281 -23.312 -25.453 1 91.69 316 GLY A CA 1
ATOM 2558 C C . GLY A 1 316 ? 7.68 -22.344 -24.344 1 91.69 316 GLY A C 1
ATOM 2559 O O . GLY A 1 316 ? 8.008 -21.188 -24.609 1 91.69 316 GLY A O 1
ATOM 2560 N N . LEU A 1 317 ? 7.586 -22.812 -23.156 1 94.56 317 LEU A N 1
ATOM 2561 C CA . LEU A 1 317 ? 7.992 -21.953 -22.062 1 94.56 317 LEU A CA 1
ATOM 2562 C C . LEU A 1 317 ? 9.508 -21.812 -22.016 1 94.56 317 LEU A C 1
ATOM 2564 O O . LEU A 1 317 ? 10.242 -22.75 -22.312 1 94.56 317 LEU A O 1
ATOM 2568 N N . LYS A 1 318 ? 9.922 -20.688 -21.625 1 96.12 318 LYS A N 1
ATOM 2569 C CA . LYS A 1 318 ? 11.352 -20.422 -21.516 1 96.12 318 LYS A CA 1
ATOM 2570 C C . LYS A 1 318 ? 11.883 -20.797 -20.141 1 96.12 318 LYS A C 1
ATOM 2572 O O . LYS A 1 318 ? 11.352 -20.344 -19.125 1 96.12 318 LYS A O 1
ATOM 2577 N N . PRO A 1 319 ? 12.898 -21.672 -20.141 1 97.19 319 PRO A N 1
ATOM 2578 C CA . PRO A 1 319 ? 13.531 -21.922 -18.844 1 97.19 319 PRO A CA 1
ATOM 2579 C C . PRO A 1 319 ? 14.328 -20.719 -18.328 1 97.19 319 PRO A C 1
ATOM 2581 O O . PRO A 1 319 ? 14.641 -19.812 -19.094 1 97.19 319 PRO A O 1
ATOM 2584 N N . ASN A 1 320 ? 14.617 -20.719 -17.031 1 98.19 320 ASN A N 1
ATOM 2585 C CA . ASN A 1 320 ? 15.406 -19.656 -16.422 1 98.19 320 ASN A CA 1
ATOM 2586 C C . ASN A 1 320 ? 14.828 -18.281 -16.703 1 98.19 320 ASN A C 1
ATOM 2588 O O . ASN A 1 320 ? 15.547 -17.359 -17.094 1 98.19 320 ASN A O 1
ATOM 2592 N N . ALA A 1 321 ? 13.484 -18.25 -16.453 1 98.38 321 ALA A N 1
ATOM 2593 C CA . ALA A 1 321 ? 12.781 -17.031 -16.828 1 98.38 321 ALA A CA 1
ATOM 2594 C C . ALA A 1 321 ? 11.719 -16.672 -15.797 1 98.38 321 ALA A C 1
ATOM 2596 O O . ALA A 1 321 ? 11.297 -17.516 -15.008 1 98.38 321 ALA A O 1
ATOM 2597 N N . ILE A 1 322 ? 11.367 -15.438 -15.805 1 97.94 322 ILE A N 1
ATOM 2598 C CA . ILE A 1 322 ? 10.297 -14.906 -14.969 1 97.94 322 ILE A CA 1
ATOM 2599 C C . ILE A 1 322 ? 9.203 -14.305 -15.852 1 97.94 322 ILE A C 1
ATOM 2601 O O . ILE A 1 322 ? 9.453 -13.352 -16.594 1 97.94 322 ILE A O 1
ATOM 2605 N N . TYR A 1 323 ? 8.039 -14.883 -15.82 1 96.81 323 TYR A N 1
ATOM 2606 C CA . TYR A 1 323 ? 6.844 -14.297 -16.422 1 96.81 323 TYR A CA 1
ATOM 2607 C C . TYR A 1 323 ? 6.125 -13.391 -15.438 1 96.81 323 TYR A C 1
ATOM 2609 O O . TYR A 1 323 ? 5.754 -13.82 -14.344 1 96.81 323 TYR A O 1
ATOM 2617 N N . PHE A 1 324 ? 5.938 -12.148 -15.844 1 94.5 324 PHE A N 1
ATOM 2618 C CA . PHE A 1 324 ? 5.434 -11.188 -14.867 1 94.5 324 PHE A CA 1
ATOM 2619 C C . PHE A 1 324 ? 4.238 -10.422 -15.422 1 94.5 324 PHE A C 1
ATOM 2621 O O . PHE A 1 324 ? 4.125 -10.234 -16.641 1 94.5 324 PHE A O 1
ATOM 2628 N N . MET A 1 325 ? 3.316 -10.148 -14.531 1 91 325 MET A N 1
ATOM 2629 C CA . MET A 1 325 ? 2.16 -9.289 -14.773 1 91 325 MET A CA 1
ATOM 2630 C C . MET A 1 325 ? 1.99 -8.273 -13.648 1 91 325 MET A C 1
ATOM 2632 O O . MET A 1 325 ? 1.882 -8.648 -12.477 1 91 325 MET A O 1
ATOM 2636 N N . GLY A 1 326 ? 1.979 -6.957 -13.922 1 83.69 326 GLY A N 1
ATOM 2637 C CA . GLY A 1 326 ? 1.817 -5.859 -12.977 1 83.69 326 GLY A CA 1
ATOM 2638 C C . GLY A 1 326 ? 1.726 -4.504 -13.648 1 83.69 326 GLY A C 1
ATOM 2639 O O . GLY A 1 326 ? 0.841 -4.273 -14.477 1 83.69 326 GLY A O 1
ATOM 2640 N N . TYR A 1 327 ? 2.693 -3.723 -13.375 1 80.62 327 TYR A N 1
ATOM 2641 C CA . TYR A 1 327 ? 2.75 -2.432 -14.055 1 80.62 327 TYR A CA 1
ATOM 2642 C C . TYR A 1 327 ? 2.881 -2.613 -15.562 1 80.62 327 TYR A C 1
ATOM 2644 O O . TYR A 1 327 ? 2.357 -1.81 -16.344 1 80.62 327 TYR A O 1
ATOM 2652 N N . ASP A 1 328 ? 3.562 -3.57 -15.812 1 86.56 328 ASP A N 1
ATOM 2653 C CA . ASP A 1 328 ? 3.689 -4.055 -17.188 1 86.56 328 ASP A CA 1
ATOM 2654 C C . ASP A 1 328 ? 3.717 -5.582 -17.219 1 86.56 328 ASP A C 1
ATOM 2656 O O . ASP A 1 328 ? 3.436 -6.242 -16.219 1 86.56 328 ASP A O 1
ATOM 2660 N N . PHE A 1 329 ? 3.859 -6.176 -18.453 1 89.75 329 PHE A N 1
ATOM 2661 C CA . PHE A 1 329 ? 3.727 -7.621 -18.578 1 89.75 329 PHE A CA 1
ATOM 2662 C C . PHE A 1 329 ? 4.66 -8.172 -19.641 1 89.75 329 PHE A C 1
ATOM 2664 O O . PHE A 1 329 ? 4.855 -7.543 -20.688 1 89.75 329 PHE A O 1
ATOM 2671 N N . GLY A 1 330 ? 5.332 -9.273 -19.266 1 94.5 330 GLY A N 1
ATOM 2672 C CA . GLY A 1 330 ? 6.316 -9.859 -20.172 1 94.5 330 GLY A CA 1
ATOM 2673 C C . GLY A 1 330 ? 7.086 -11.008 -19.547 1 94.5 330 GLY A C 1
ATOM 2674 O O . GLY A 1 330 ? 6.598 -11.656 -18.625 1 94.5 330 GLY A O 1
ATOM 2675 N N . VAL A 1 331 ? 8.188 -11.312 -20.234 1 97 331 VAL A N 1
ATOM 2676 C CA . VAL A 1 331 ? 9.062 -12.367 -19.75 1 97 331 VAL A CA 1
ATOM 2677 C C . VAL A 1 331 ? 10.5 -11.844 -19.641 1 97 331 VAL A C 1
ATOM 2679 O O . VAL A 1 331 ? 10.969 -11.125 -20.531 1 97 331 VAL A O 1
ATOM 2682 N N . HIS A 1 332 ? 11.094 -12.148 -18.547 1 97.88 332 HIS A N 1
ATOM 2683 C CA . HIS A 1 332 ? 12.492 -11.805 -18.297 1 97.88 332 HIS A CA 1
ATOM 2684 C C . HIS A 1 332 ? 13.383 -13.039 -18.344 1 97.88 332 HIS A C 1
ATOM 2686 O O . HIS A 1 332 ? 13.125 -14.023 -17.656 1 97.88 332 HIS A O 1
ATOM 2692 N N . ASP A 1 333 ? 14.391 -12.898 -19.141 1 97.44 333 ASP A N 1
ATOM 2693 C CA . ASP A 1 333 ? 15.406 -13.953 -19.203 1 97.44 333 ASP A CA 1
ATOM 2694 C C . ASP A 1 333 ? 16.531 -13.695 -18.203 1 97.44 333 ASP A C 1
ATOM 2696 O O . ASP A 1 333 ? 17.25 -12.703 -18.312 1 97.44 333 ASP A O 1
ATOM 2700 N N . LEU A 1 334 ? 16.719 -14.617 -17.344 1 96.94 334 LEU A N 1
ATOM 2701 C CA . LEU A 1 334 ? 17.672 -14.406 -16.25 1 96.94 334 LEU A CA 1
ATOM 2702 C C . LEU A 1 334 ? 19.109 -14.477 -16.766 1 96.94 334 LEU A C 1
ATOM 2704 O O . LEU A 1 334 ? 20.016 -13.836 -16.219 1 96.94 334 LEU A O 1
ATOM 2708 N N . ALA A 1 335 ? 19.328 -15.203 -17.781 1 94.88 335 ALA A N 1
ATOM 2709 C CA . ALA A 1 335 ? 20.672 -15.375 -18.312 1 94.88 335 ALA A CA 1
ATOM 2710 C C . ALA A 1 335 ? 21.125 -14.133 -19.078 1 94.88 335 ALA A C 1
ATOM 2712 O O . ALA A 1 335 ? 22.219 -13.625 -18.844 1 94.88 335 ALA A O 1
ATOM 2713 N N . THR A 1 336 ? 20.297 -13.664 -19.922 1 94.81 336 THR A N 1
ATOM 2714 C CA . THR A 1 336 ? 20.656 -12.539 -20.781 1 94.81 336 THR A CA 1
ATOM 2715 C C . THR A 1 336 ? 20.297 -11.219 -20.109 1 94.81 336 THR A C 1
ATOM 2717 O O . THR A 1 336 ? 20.75 -10.156 -20.547 1 94.81 336 THR A O 1
ATOM 2720 N N . LYS A 1 337 ? 19.469 -11.305 -19.109 1 93.88 337 LYS A N 1
ATOM 2721 C CA . LYS A 1 337 ? 18.984 -10.133 -18.391 1 93.88 337 LYS A CA 1
ATOM 2722 C C . LYS A 1 337 ? 18.203 -9.203 -19.312 1 93.88 337 LYS A C 1
ATOM 2724 O O . LYS A 1 337 ? 18.328 -7.98 -19.234 1 93.88 337 LYS A O 1
ATOM 2729 N N . THR A 1 338 ? 17.469 -9.82 -20.172 1 95.19 338 THR A N 1
ATOM 2730 C CA . THR A 1 338 ? 16.641 -9.055 -21.094 1 95.19 338 THR A CA 1
ATOM 2731 C C . THR A 1 338 ? 15.156 -9.297 -20.812 1 95.19 338 THR A C 1
ATOM 2733 O O . THR A 1 338 ? 14.781 -10.359 -20.328 1 95.19 338 THR A O 1
ATOM 2736 N N . VAL A 1 339 ? 14.422 -8.266 -21.125 1 95.56 339 VAL A N 1
ATOM 2737 C CA . VAL A 1 339 ? 12.977 -8.344 -20.938 1 95.56 339 VAL A CA 1
ATOM 2738 C C . VAL A 1 339 ? 12.281 -8.289 -22.297 1 95.56 339 VAL A C 1
ATOM 2740 O O . VAL A 1 339 ? 12.547 -7.395 -23.109 1 95.56 339 VAL A O 1
ATOM 2743 N N . HIS A 1 340 ? 11.523 -9.312 -22.547 1 95.31 340 HIS A N 1
ATOM 2744 C CA . HIS A 1 340 ? 10.617 -9.305 -23.688 1 95.31 340 HIS A CA 1
ATOM 2745 C C . HIS A 1 340 ? 9.203 -8.914 -23.266 1 95.31 340 HIS A C 1
ATOM 2747 O O . HIS A 1 340 ? 8.531 -9.656 -22.547 1 95.31 340 HIS A O 1
ATOM 2753 N N . ARG A 1 341 ? 8.789 -7.789 -23.734 1 92.62 341 ARG A N 1
ATOM 2754 C CA . ARG A 1 341 ? 7.473 -7.285 -23.375 1 92.62 341 ARG A CA 1
ATOM 2755 C C . ARG A 1 341 ? 6.402 -7.801 -24.328 1 92.62 341 ARG A C 1
ATOM 2757 O O . ARG A 1 341 ? 6.617 -7.848 -25.547 1 92.62 341 ARG A O 1
ATOM 2764 N N . PHE A 1 342 ? 5.344 -8.18 -23.656 1 89.88 342 PHE A N 1
ATOM 2765 C CA . PHE A 1 342 ? 4.238 -8.672 -24.469 1 89.88 342 PHE A CA 1
ATOM 2766 C C . PHE A 1 342 ? 3.383 -7.52 -24.969 1 89.88 342 PHE A C 1
ATOM 2768 O O . PHE A 1 342 ? 3.281 -6.48 -24.312 1 89.88 342 PHE A O 1
ATOM 2775 N N . SER A 1 343 ? 2.982 -7.613 -26.141 1 75.44 343 SER A N 1
ATOM 2776 C CA . SER A 1 343 ? 2.109 -6.594 -26.719 1 75.44 343 SER A CA 1
ATOM 2777 C C . SER A 1 343 ? 0.73 -6.617 -26.062 1 75.44 343 SER A C 1
ATOM 2779 O O . SER A 1 343 ? 0.21 -7.688 -25.734 1 75.44 343 SER A O 1
ATOM 2781 N N . ASP A 1 344 ? 0.368 -5.453 -25.609 1 63.75 344 ASP A N 1
ATOM 2782 C CA . ASP A 1 344 ? -0.991 -5.375 -25.078 1 63.75 344 ASP A CA 1
ATOM 2783 C C . ASP A 1 344 ? -2.02 -5.402 -26.203 1 63.75 344 ASP A C 1
ATOM 2785 O O . ASP A 1 344 ? -3.211 -5.184 -25.969 1 63.75 344 ASP A O 1
ATOM 2789 N N . LYS A 1 345 ? -1.436 -5.664 -27.438 1 57.78 345 LYS A N 1
ATOM 2790 C CA . LYS A 1 345 ? -2.355 -5.652 -28.562 1 57.78 345 LYS A CA 1
ATOM 2791 C C . LYS A 1 345 ? -3.451 -6.703 -28.391 1 57.78 345 LYS A C 1
ATOM 2793 O O . LYS A 1 345 ? -3.158 -7.883 -28.188 1 57.78 345 LYS A O 1
ATOM 2798 N N . GLY A 1 346 ? -4.703 -6.305 -28.281 1 53.75 346 GLY A N 1
ATOM 2799 C CA . GLY A 1 346 ? -5.883 -7.145 -28.156 1 53.75 346 GLY A CA 1
ATOM 2800 C C . GLY A 1 346 ? -6.355 -7.305 -26.734 1 53.75 346 GLY A C 1
ATOM 2801 O O . GLY A 1 346 ? -7.375 -7.941 -26.469 1 53.75 346 GLY A O 1
ATOM 2802 N N . LEU A 1 347 ? -5.305 -7.102 -25.875 1 57.56 347 LEU A N 1
ATOM 2803 C CA . LEU A 1 347 ? -5.773 -7.172 -24.484 1 57.56 347 LEU A CA 1
ATOM 2804 C C . LEU A 1 347 ? -6.801 -6.082 -24.203 1 57.56 347 LEU A C 1
ATOM 2806 O O . LEU A 1 347 ? -6.707 -4.98 -24.75 1 57.56 347 LEU A O 1
ATOM 2810 N N . PRO A 1 348 ? -7.93 -6.633 -23.953 1 50.69 348 PRO A N 1
ATOM 2811 C CA . PRO A 1 348 ? -8.922 -5.582 -23.703 1 50.69 348 PRO A CA 1
ATOM 2812 C C . PRO A 1 348 ? -8.359 -4.418 -22.891 1 50.69 348 PRO A C 1
ATOM 2814 O O . PRO A 1 348 ? -7.414 -4.602 -22.125 1 50.69 348 PRO A O 1
ATOM 2817 N N . GLY A 1 349 ? -8.453 -3.236 -23.359 1 44.31 349 GLY A N 1
ATOM 2818 C CA . GLY A 1 349 ? -8.062 -1.988 -22.719 1 44.31 349 GLY A CA 1
ATOM 2819 C C . GLY A 1 349 ? -7.812 -2.127 -21.234 1 44.31 349 GLY A C 1
ATOM 2820 O O . GLY A 1 349 ? -7.527 -3.223 -20.734 1 44.31 349 GLY A O 1
ATOM 2821 N N . PRO A 1 350 ? -7.945 -1.019 -20.562 1 44.78 350 PRO A N 1
ATOM 2822 C CA . PRO A 1 350 ? -7.789 -0.798 -19.125 1 44.78 350 PRO A CA 1
ATOM 2823 C C . PRO A 1 350 ? -8.375 -1.932 -18.281 1 44.78 350 PRO A C 1
ATOM 2825 O O . PRO A 1 350 ? -8.336 -1.88 -17.047 1 44.78 350 PRO A O 1
ATOM 2828 N N . VAL A 1 351 ? -9.312 -2.666 -18.953 1 43.25 351 VAL A N 1
ATOM 2829 C CA . VAL A 1 351 ? -10.133 -3.535 -18.109 1 43.25 351 VAL A CA 1
ATOM 2830 C C . VAL A 1 351 ? -9.328 -4.777 -17.719 1 43.25 351 VAL A C 1
ATOM 2832 O O . VAL A 1 351 ? -9.742 -5.902 -18.016 1 43.25 351 VAL A O 1
ATOM 2835 N N . PHE A 1 352 ? -8.117 -4.871 -18.109 1 50.78 352 PHE A N 1
ATOM 2836 C CA . PHE A 1 352 ? -7.531 -6.012 -17.422 1 50.78 352 PHE A CA 1
ATOM 2837 C C . PHE A 1 352 ? -7.969 -6.031 -15.961 1 50.78 352 PHE A C 1
ATOM 2839 O O . PHE A 1 352 ? -7.246 -5.547 -15.086 1 50.78 352 PHE A O 1
ATOM 2846 N N . ALA A 1 353 ? -9.344 -6.16 -15.922 1 56.62 353 ALA A N 1
ATOM 2847 C CA . ALA A 1 353 ? -9.992 -5.988 -14.625 1 56.62 353 ALA A CA 1
ATOM 2848 C C . ALA A 1 353 ? -9.391 -6.926 -13.578 1 56.62 353 ALA A C 1
ATOM 2850 O O . ALA A 1 353 ? -9.422 -6.629 -12.383 1 56.62 353 ALA A O 1
ATOM 2851 N N . CYS A 1 354 ? -8.836 -8.094 -14.062 1 64.12 354 CYS A N 1
ATOM 2852 C CA . CYS A 1 354 ? -8.422 -9.016 -13.016 1 64.12 354 CYS A CA 1
ATOM 2853 C C . CYS A 1 354 ? -7.383 -10 -13.539 1 64.12 354 CYS A C 1
ATOM 2855 O O . CYS A 1 354 ? -7.617 -11.211 -13.547 1 64.12 354 CYS A O 1
ATOM 2857 N N . PRO A 1 355 ? -6.199 -9.477 -13.945 1 84.56 355 PRO A N 1
ATOM 2858 C CA . PRO A 1 355 ? -5.238 -10.414 -14.531 1 84.56 355 PRO A CA 1
ATOM 2859 C C . PRO A 1 355 ? -4.574 -11.312 -13.5 1 84.56 355 PRO A C 1
ATOM 2861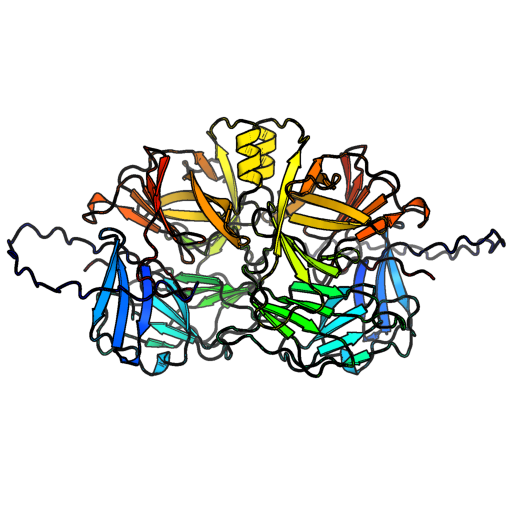 O O . PRO A 1 355 ? -3.781 -10.836 -12.68 1 84.56 355 PRO A O 1
ATOM 2864 N N . TYR A 1 356 ? -5.043 -12.625 -13.578 1 90.19 356 TYR A N 1
ATOM 2865 C CA . TYR A 1 356 ? -4.445 -13.641 -12.719 1 90.19 356 TYR A CA 1
ATOM 2866 C C . TYR A 1 356 ? -3.811 -14.75 -13.547 1 90.19 356 TYR A C 1
ATOM 2868 O O . TYR A 1 356 ? -4.383 -15.195 -14.547 1 90.19 356 TYR A O 1
ATOM 2876 N N . TRP A 1 357 ? -2.596 -15.148 -13.141 1 92.19 357 TRP A N 1
ATOM 2877 C CA . TRP A 1 357 ? -2.004 -16.328 -13.742 1 92.19 357 TRP A CA 1
ATOM 2878 C C . TRP A 1 357 ? -2.734 -17.594 -13.297 1 92.19 357 TRP A C 1
ATOM 2880 O O . TRP A 1 357 ? -3.031 -17.766 -12.109 1 92.19 357 TRP A O 1
ATOM 2890 N N . ILE A 1 358 ? -2.961 -18.469 -14.242 1 91 358 ILE A N 1
ATOM 2891 C CA . ILE A 1 358 ? -3.539 -19.766 -13.945 1 91 358 ILE A CA 1
ATOM 2892 C C . ILE A 1 358 ? -2.461 -20.844 -14.047 1 91 358 ILE A C 1
ATOM 2894 O O . ILE A 1 358 ? -1.905 -21.078 -15.125 1 91 358 ILE A O 1
ATOM 2898 N N . PRO A 1 359 ? -2.152 -21.422 -12.938 1 87.75 359 PRO A N 1
ATOM 2899 C CA . PRO A 1 359 ? -1.164 -22.5 -13.023 1 87.75 359 PRO A CA 1
ATOM 2900 C C . PRO A 1 359 ? -1.637 -23.656 -13.891 1 87.75 359 PRO A C 1
ATOM 2902 O O . PRO A 1 359 ? -2.842 -23.828 -14.102 1 87.75 359 PRO A O 1
ATOM 2905 N N . PRO A 1 360 ? -0.549 -24.359 -14.406 1 80.56 360 PRO A N 1
ATOM 2906 C CA . PRO A 1 360 ? -0.928 -25.5 -15.234 1 80.56 360 PRO A CA 1
ATOM 2907 C C . PRO A 1 360 ? -1.688 -26.578 -14.461 1 80.56 360 PRO A C 1
ATOM 2909 O O . PRO A 1 360 ? -1.477 -26.734 -13.258 1 80.56 360 PRO A O 1
ATOM 2912 N N . VAL A 1 361 ? -2.723 -26.984 -15.055 1 61.84 361 VAL A N 1
ATOM 2913 C CA . VAL A 1 361 ? -3.406 -28.156 -14.516 1 61.84 361 VAL A CA 1
ATOM 2914 C C . VAL A 1 361 ? -3.104 -29.375 -15.375 1 61.84 361 VAL A C 1
ATOM 2916 O O . VAL A 1 361 ? -2.855 -29.25 -16.578 1 61.84 361 VAL A O 1
ATOM 2919 N N . PHE A 1 362 ? -2.641 -30.438 -14.805 1 48.22 362 PHE A N 1
ATOM 2920 C CA . PHE A 1 362 ? -2.445 -31.656 -15.578 1 48.22 362 PHE A CA 1
ATOM 2921 C C . PHE A 1 362 ? -3.703 -32 -16.359 1 48.22 362 PHE A C 1
ATOM 2923 O O . PHE A 1 362 ? -4.809 -31.969 -15.812 1 48.22 362 PHE A O 1
ATOM 2930 N N . LEU A 1 363 ? -3.721 -31.578 -17.672 1 38.34 363 LEU A N 1
ATOM 2931 C CA . LEU A 1 363 ? -4.742 -32.219 -18.484 1 38.34 363 LEU A CA 1
ATOM 2932 C C . LEU A 1 363 ? -4.52 -33.719 -18.562 1 38.34 363 LEU A C 1
ATOM 2934 O O . LEU A 1 363 ? -3.377 -34.188 -18.672 1 38.34 363 LEU A O 1
ATOM 2938 N N . MET B 1 1 ? 1.97 -10.391 28.219 1 18.14 1 MET B N 1
ATOM 2939 C CA . MET B 1 1 ? 2.518 -9.047 28.312 1 18.14 1 MET B CA 1
ATOM 2940 C C . MET B 1 1 ? 1.636 -8.164 29.188 1 18.14 1 MET B C 1
ATOM 2942 O O . MET B 1 1 ? 1.822 -6.945 29.234 1 18.14 1 MET B O 1
ATOM 2946 N N . SER B 1 2 ? 0.719 -8.773 29.906 1 18.73 2 SER 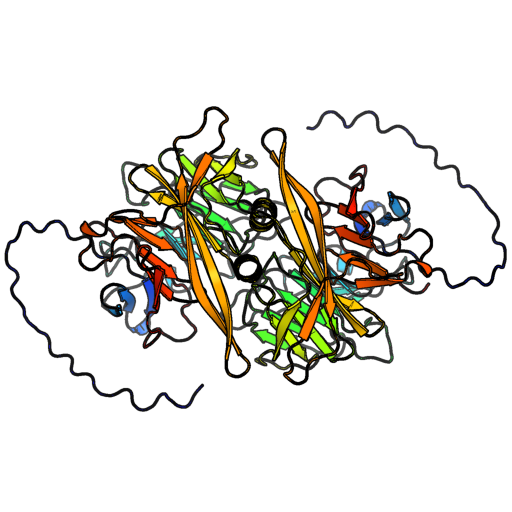B N 1
ATOM 2947 C CA . SER B 1 2 ? -0.402 -8.398 30.766 1 18.73 2 SER B CA 1
ATOM 2948 C C . SER B 1 2 ? 0.083 -7.879 32.125 1 18.73 2 SER B C 1
ATOM 2950 O O . SER B 1 2 ? -0.617 -7.113 32.781 1 18.73 2 SER B O 1
ATOM 2952 N N . MET B 1 3 ? 1.268 -8.328 32.562 1 20.22 3 MET B N 1
ATOM 2953 C CA . MET B 1 3 ? 1.47 -8.32 34.031 1 20.22 3 MET B CA 1
ATOM 2954 C C . MET B 1 3 ? 1.846 -6.926 34.5 1 20.22 3 MET B C 1
ATOM 2956 O O . MET B 1 3 ? 1.742 -6.629 35.688 1 20.22 3 MET B O 1
ATOM 2960 N N . PHE B 1 4 ? 2.623 -6.227 33.719 1 19.97 4 PHE B N 1
ATOM 2961 C CA . PHE B 1 4 ? 3.441 -5.219 34.375 1 19.97 4 PHE B CA 1
ATOM 2962 C C . PHE B 1 4 ? 2.639 -3.949 34.625 1 19.97 4 PHE B C 1
ATOM 2964 O O . PHE B 1 4 ? 3.145 -2.84 34.438 1 19.97 4 PHE B O 1
ATOM 2971 N N . LEU B 1 5 ? 1.254 -4.066 34.688 1 20.5 5 LEU B N 1
ATOM 2972 C CA . LEU B 1 5 ? 0.354 -2.92 34.781 1 20.5 5 LEU B CA 1
ATOM 2973 C C . LEU B 1 5 ? 0.432 -2.291 36.188 1 20.5 5 LEU B C 1
ATOM 2975 O O . LEU B 1 5 ? -0.32 -1.365 36.5 1 20.5 5 LEU B O 1
ATOM 2979 N N . LYS B 1 6 ? 1.104 -2.844 37.156 1 20.14 6 LYS B N 1
ATOM 2980 C CA . LYS B 1 6 ? 0.564 -2.541 38.5 1 20.14 6 LYS B CA 1
ATOM 2981 C C . LYS B 1 6 ? 0.995 -1.152 38.969 1 20.14 6 LYS B C 1
ATOM 2983 O O . LYS B 1 6 ? 0.255 -0.475 39.688 1 20.14 6 LYS B O 1
ATOM 2988 N N . HIS B 1 7 ? 2.289 -0.796 38.75 1 19.45 7 HIS B N 1
ATOM 2989 C CA . HIS B 1 7 ? 2.709 0.159 39.781 1 19.45 7 HIS B CA 1
ATOM 2990 C C . HIS B 1 7 ? 2.428 1.593 39.344 1 19.45 7 HIS B C 1
ATOM 2992 O O . HIS B 1 7 ? 3.305 2.26 38.781 1 19.45 7 HIS B O 1
ATOM 2998 N N . LEU B 1 8 ? 1.389 1.854 38.5 1 20.58 8 LEU B N 1
ATOM 2999 C CA . LEU B 1 8 ? 1.147 3.234 38.094 1 20.58 8 LEU B CA 1
ATOM 3000 C C . LEU B 1 8 ? 0.876 4.117 39.312 1 20.58 8 LEU B C 1
ATOM 3002 O O . LEU B 1 8 ? -0.159 3.982 39.969 1 20.58 8 LEU B O 1
ATOM 3006 N N . SER B 1 9 ? 1.982 4.5 40.031 1 18.47 9 SER B N 1
ATOM 3007 C CA . SER B 1 9 ? 1.854 5.379 41.188 1 18.47 9 SER B CA 1
ATOM 3008 C C . SER B 1 9 ? 1.218 6.711 40.812 1 18.47 9 SER B C 1
ATOM 3010 O O . SER B 1 9 ? 1.238 7.102 39.625 1 18.47 9 SER B O 1
ATOM 3012 N N . LYS B 1 10 ? 0.631 7.547 41.781 1 21.53 10 LYS B N 1
ATOM 3013 C CA . LYS B 1 10 ? -0.163 8.742 42.062 1 21.53 10 LYS B CA 1
ATOM 3014 C C . LYS B 1 10 ? 0.608 10.008 41.719 1 21.53 10 LYS B C 1
ATOM 3016 O O . LYS B 1 10 ? 1.457 10.461 42.5 1 21.53 10 LYS B O 1
ATOM 3021 N N . LEU B 1 11 ? 1.165 10.102 40.5 1 23.05 11 LEU B N 1
ATOM 3022 C CA . LEU B 1 11 ? 1.907 11.352 40.375 1 23.05 11 LEU B CA 1
ATOM 3023 C C . LEU B 1 11 ? 1.021 12.539 40.719 1 23.05 11 LEU B C 1
ATOM 3025 O O . LEU B 1 11 ? -0.111 12.641 40.25 1 23.05 11 LEU B O 1
ATOM 3029 N N . ASN B 1 12 ? 1.331 13.336 41.719 1 20.72 12 ASN B N 1
ATOM 3030 C CA . ASN B 1 12 ? 0.835 14.531 42.406 1 20.72 12 ASN B CA 1
ATOM 3031 C C . ASN B 1 12 ? 0.822 15.734 41.469 1 20.72 12 ASN B C 1
ATOM 3033 O O . ASN B 1 12 ? 1.827 16.031 40.812 1 20.72 12 ASN B O 1
ATOM 3037 N N . LEU B 1 13 ? -0.313 16.172 41 1 21.66 13 LEU B N 1
ATOM 3038 C CA . LEU B 1 13 ? -0.816 17.281 40.219 1 21.66 13 LEU B CA 1
ATOM 3039 C C . LEU B 1 13 ? -0.475 18.625 40.844 1 21.66 13 LEU B C 1
ATOM 3041 O O . LEU B 1 13 ? -1.331 19.25 41.469 1 21.66 13 LEU B O 1
ATOM 3045 N N . LYS B 1 14 ? 0.71 18.922 41.5 1 25.31 14 LYS B N 1
ATOM 3046 C CA . LYS B 1 14 ? 0.729 20.281 42.031 1 25.31 14 LYS B CA 1
ATOM 3047 C C . LYS B 1 14 ? 0.772 21.312 40.906 1 25.31 14 LYS B C 1
ATOM 3049 O O . LYS B 1 14 ? 1.567 21.203 40 1 25.31 14 LYS B O 1
ATOM 3054 N N . LYS B 1 15 ? -0.139 22.312 40.875 1 24.31 15 LYS B N 1
ATOM 3055 C CA . LYS B 1 15 ? -0.561 23.5 40.094 1 24.31 15 LYS B CA 1
ATOM 3056 C C . LYS B 1 15 ? 0.498 24.594 40.156 1 24.31 15 LYS B C 1
ATOM 3058 O O . LYS B 1 15 ? 0.648 25.266 41.188 1 24.31 15 LYS B O 1
ATOM 3063 N N . PRO B 1 16 ? 1.808 24.531 39.688 1 27.44 16 PRO B N 1
ATOM 3064 C CA . PRO B 1 16 ? 2.463 25.797 40.031 1 27.44 16 PRO B CA 1
ATOM 3065 C C . PRO B 1 16 ? 1.818 27 39.344 1 27.44 16 PRO B C 1
ATOM 3067 O O . PRO B 1 16 ? 1.423 26.906 38.188 1 27.44 16 PRO B O 1
ATOM 3070 N N . LYS B 1 17 ? 1.371 28.109 40 1 25.89 17 LYS B N 1
ATOM 3071 C CA . LYS B 1 17 ? 0.792 29.438 39.812 1 25.89 17 LYS B CA 1
ATOM 3072 C C . LYS B 1 17 ? 1.741 30.359 39.062 1 25.89 17 LYS B C 1
ATOM 3074 O O . LYS B 1 17 ? 1.598 31.578 39.094 1 25.89 17 LYS B O 1
ATOM 3079 N N . ASP B 1 18 ? 2.855 29.953 38.5 1 28.42 18 ASP B N 1
ATOM 3080 C CA . ASP B 1 18 ? 3.793 31.031 38.219 1 28.42 18 ASP B CA 1
ATOM 3081 C C . ASP B 1 18 ? 3.156 32.125 37.375 1 28.42 18 ASP B C 1
ATOM 3083 O O . ASP B 1 18 ? 2.182 31.859 36.656 1 28.42 18 ASP B O 1
ATOM 3087 N N . ALA B 1 19 ? 3.91 33.406 37.188 1 26.97 19 ALA B N 1
ATOM 3088 C CA . ALA B 1 19 ? 3.885 34.844 36.938 1 26.97 19 ALA B CA 1
ATOM 3089 C C . ALA B 1 19 ? 3.586 35.188 35.5 1 26.97 19 ALA B C 1
ATOM 3091 O O . ALA B 1 19 ? 4.258 34.688 34.594 1 26.97 19 ALA B O 1
ATOM 3092 N N . LEU B 1 20 ? 2.424 35.719 35.156 1 26.14 20 LEU B N 1
ATOM 3093 C CA . LEU B 1 20 ? 1.812 36.344 33.969 1 26.14 20 LEU B CA 1
ATOM 3094 C C . LEU B 1 20 ? 2.654 37.5 33.469 1 26.14 20 LEU B C 1
ATOM 3096 O O . LEU B 1 20 ? 2.297 38.656 33.688 1 26.14 20 LEU B O 1
ATOM 3100 N N . LYS B 1 21 ? 3.975 37.656 33.656 1 31.22 21 LYS B N 1
ATOM 3101 C CA . LYS B 1 21 ? 4.551 38.906 33.219 1 31.22 21 LYS B CA 1
ATOM 3102 C C . LYS B 1 21 ? 4.246 39.188 31.75 1 31.22 21 LYS B C 1
ATOM 3104 O O . LYS B 1 21 ? 4.16 38.25 30.953 1 31.22 21 LYS B O 1
ATOM 3109 N N . ASN B 1 22 ? 3.955 40.438 31.297 1 29.16 22 ASN B N 1
ATOM 3110 C CA . ASN B 1 22 ? 3.555 41.281 30.156 1 29.16 22 ASN B CA 1
ATOM 3111 C C . ASN B 1 22 ? 4.496 41.062 28.969 1 29.16 22 ASN B C 1
ATOM 3113 O O . ASN B 1 22 ? 5.02 42.031 28.422 1 29.16 22 ASN B O 1
ATOM 3117 N N . GLN B 1 23 ? 5.543 40.312 29.062 1 30.81 23 GLN B N 1
ATOM 3118 C CA . GLN B 1 23 ? 6.445 40.375 27.922 1 30.81 23 GLN B CA 1
ATOM 3119 C C . GLN B 1 23 ? 5.68 40.312 26.609 1 30.81 23 GLN B C 1
ATOM 3121 O O . GLN B 1 23 ? 4.602 39.719 26.531 1 30.81 23 GLN B O 1
ATOM 3126 N N . SER B 1 24 ? 5.949 41.25 25.641 1 33.84 24 SER B N 1
ATOM 3127 C CA . SER B 1 24 ? 5.504 41.219 24.25 1 33.84 24 SER B CA 1
ATOM 3128 C C . SER B 1 24 ? 5.188 39.812 23.797 1 33.84 24 SER B C 1
ATOM 3130 O O . SER B 1 24 ? 6.059 38.938 23.797 1 33.84 24 SER B O 1
ATOM 3132 N N . VAL B 1 25 ? 4.164 39.344 24.188 1 34.72 25 VAL B N 1
ATOM 3133 C CA . VAL B 1 25 ? 3.598 38.031 24.062 1 34.72 25 VAL B CA 1
ATOM 3134 C C . VAL B 1 25 ? 3.756 37.531 22.625 1 34.72 25 VAL B C 1
ATOM 3136 O O . VAL B 1 25 ? 3.057 38 21.719 1 34.72 25 VAL B O 1
ATOM 3139 N N . ARG B 1 26 ? 4.984 37.656 22.016 1 39.72 26 ARG B N 1
ATOM 3140 C CA . ARG B 1 26 ? 5.098 36.875 20.797 1 39.72 26 ARG B CA 1
ATOM 3141 C C . ARG B 1 26 ? 4.098 35.719 20.812 1 39.72 26 ARG B C 1
ATOM 3143 O O . ARG B 1 26 ? 4.047 34.938 21.766 1 39.72 26 ARG B O 1
ATOM 3150 N N . LEU B 1 27 ? 2.959 35.969 20.297 1 41.16 27 LEU B N 1
ATOM 3151 C CA . LEU B 1 27 ? 1.899 34.969 20.125 1 41.16 27 LEU B CA 1
ATOM 3152 C C . LEU B 1 27 ? 2.477 33.562 20.031 1 41.16 27 LEU B C 1
ATOM 3154 O O . LEU B 1 27 ? 3.074 33.188 19.016 1 41.16 27 LEU B O 1
ATOM 3158 N N . SER B 1 28 ? 3.064 33.125 21.094 1 50.03 28 SER B N 1
ATOM 3159 C CA . SER B 1 28 ? 3.604 31.797 21.25 1 50.03 28 SER B CA 1
ATOM 3160 C C . SER B 1 28 ? 2.635 30.75 20.719 1 50.03 28 SER B C 1
ATOM 3162 O O . SER B 1 28 ? 1.447 30.766 21.047 1 50.03 28 SER B O 1
ATOM 3164 N N . GLN B 1 29 ? 2.908 30.297 19.438 1 64.75 29 GLN B N 1
ATOM 3165 C CA . GLN B 1 29 ? 2.141 29.203 18.859 1 64.75 29 GLN B CA 1
ATOM 3166 C C . GLN B 1 29 ? 2.301 27.922 19.688 1 64.75 29 GLN B C 1
ATOM 3168 O O . GLN B 1 29 ? 3.352 27.688 20.281 1 64.75 29 GLN B O 1
ATOM 3173 N N . THR B 1 30 ? 1.201 27.453 20.094 1 75.81 30 THR B N 1
ATOM 3174 C CA . THR B 1 30 ? 1.255 26.125 20.703 1 75.81 30 THR B CA 1
ATOM 3175 C C . THR B 1 30 ? 1.971 25.141 19.797 1 75.81 30 THR B C 1
ATOM 3177 O O . THR B 1 30 ? 1.885 25.234 18.562 1 75.81 30 THR B O 1
ATOM 3180 N N . PRO B 1 31 ? 2.791 24.438 20.406 1 85.25 31 PRO B N 1
ATOM 3181 C CA . PRO B 1 31 ? 3.426 23.422 19.562 1 85.25 31 PRO B CA 1
ATOM 3182 C C . PRO B 1 31 ? 2.416 22.469 18.922 1 85.25 31 PRO B C 1
ATOM 3184 O O . PRO B 1 31 ? 1.26 22.422 19.344 1 85.25 31 PRO B O 1
ATOM 3187 N N . PRO B 1 32 ? 2.887 21.859 17.859 1 92.31 32 PRO B N 1
ATOM 3188 C CA . PRO B 1 32 ? 2.021 20.812 17.312 1 92.31 32 PRO B CA 1
ATOM 3189 C C . PRO B 1 32 ? 1.786 19.672 18.297 1 92.31 32 PRO B C 1
ATOM 3191 O O . PRO B 1 32 ? 2.693 19.297 19.047 1 92.31 32 PRO B O 1
ATOM 3194 N N . TYR B 1 33 ? 0.559 19.203 18.344 1 90.31 33 TYR B N 1
ATOM 3195 C CA . TYR B 1 33 ? 0.194 18.062 19.188 1 90.31 33 TYR B CA 1
ATOM 3196 C C . TYR B 1 33 ? -0.132 16.844 18.344 1 90.31 33 TYR B C 1
ATOM 3198 O O . TYR B 1 33 ? -0.408 16.953 17.156 1 90.31 33 TYR B O 1
ATOM 3206 N N . LEU B 1 34 ? -0.014 15.734 18.984 1 90.31 34 LEU B N 1
ATOM 3207 C CA . LEU B 1 34 ? -0.455 14.484 18.391 1 90.31 34 LEU B CA 1
ATOM 3208 C C . LEU B 1 34 ? -1.727 13.977 19.078 1 90.31 34 LEU B C 1
ATOM 3210 O O . LEU B 1 34 ? -1.812 13.945 20.297 1 90.31 34 LEU B O 1
ATOM 3214 N N . THR B 1 35 ? -2.67 13.625 18.234 1 88 35 THR B N 1
ATOM 3215 C CA . THR B 1 35 ? -3.906 13.117 18.812 1 88 35 THR B CA 1
ATOM 3216 C C . THR B 1 35 ? -3.699 11.711 19.375 1 88 35 THR B C 1
ATOM 3218 O O . THR B 1 35 ? -3.092 10.859 18.719 1 88 35 THR B O 1
ATOM 3221 N N . ILE B 1 36 ? -4.168 11.523 20.516 1 82 36 ILE B N 1
ATOM 3222 C CA . ILE B 1 36 ? -4.129 10.203 21.141 1 82 36 ILE B CA 1
ATOM 3223 C C . ILE B 1 36 ? -5.523 9.586 21.125 1 82 36 ILE B C 1
ATOM 3225 O O . ILE B 1 36 ? -5.684 8.406 20.797 1 82 36 ILE B O 1
ATOM 3229 N N . GLY B 1 37 ? -6.469 10.391 21.5 1 78.81 37 GLY B N 1
ATOM 3230 C CA . GLY B 1 37 ? -7.836 9.898 21.516 1 78.81 37 GLY B CA 1
ATOM 3231 C C . GLY B 1 37 ? -8.789 10.82 22.25 1 78.81 37 GLY B C 1
ATOM 3232 O O . GLY B 1 37 ? -8.383 11.859 22.766 1 78.81 37 GLY B O 1
ATOM 3233 N N . PHE B 1 38 ? -10.062 10.523 22.047 1 80.81 38 PHE B N 1
ATOM 3234 C CA . PHE B 1 38 ? -11.125 11.227 22.766 1 80.81 38 PHE B CA 1
ATOM 3235 C C . PHE B 1 38 ? -11.961 10.258 23.578 1 80.81 38 PHE B C 1
ATOM 3237 O O . PHE B 1 38 ? -12.273 9.156 23.125 1 80.81 38 PHE B O 1
ATOM 3244 N N . TRP B 1 39 ? -12.188 10.711 24.844 1 77.25 39 TRP B N 1
ATOM 3245 C CA . TRP B 1 39 ? -13.023 9.914 25.734 1 77.25 39 TRP B CA 1
ATOM 3246 C C . TRP B 1 39 ? -14.383 10.562 25.953 1 77.25 39 TRP B C 1
ATOM 3248 O O . TRP B 1 39 ? -14.484 11.594 26.625 1 77.25 39 TRP B O 1
ATOM 3258 N N . LEU B 1 40 ? -15.375 9.945 25.391 1 77.88 40 LEU B N 1
ATOM 3259 C CA . LEU B 1 40 ? -16.719 10.5 25.406 1 77.88 40 LEU B CA 1
ATOM 3260 C C . LEU B 1 40 ? -17.266 10.609 26.828 1 77.88 40 LEU B C 1
ATOM 3262 O O . LEU B 1 40 ? -17.906 11.609 27.172 1 77.88 40 LEU B O 1
ATOM 3266 N N . LYS B 1 41 ? -16.984 9.57 27.656 1 78.5 41 LYS B N 1
ATOM 3267 C CA . LYS B 1 41 ? -17.516 9.555 29.016 1 78.5 41 LYS B CA 1
ATOM 3268 C C . LYS B 1 41 ? -16.953 10.711 29.844 1 78.5 41 LYS B C 1
ATOM 3270 O O . LYS B 1 41 ? -17.672 11.305 30.641 1 78.5 41 LYS B O 1
ATOM 3275 N N . GLU B 1 42 ? -15.742 11.109 29.609 1 78.38 42 GLU B N 1
ATOM 3276 C CA . GLU B 1 42 ? -15.078 12.148 30.391 1 78.38 42 GLU B CA 1
ATOM 3277 C C . GLU B 1 42 ? -15.047 13.477 29.641 1 78.38 42 GLU B C 1
ATOM 3279 O O . GLU B 1 42 ? -14.648 14.5 30.203 1 78.38 42 GLU B O 1
ATOM 3284 N N . ASP B 1 43 ? -15.609 13.461 28.453 1 80.69 43 ASP B N 1
ATOM 3285 C CA . ASP B 1 43 ? -15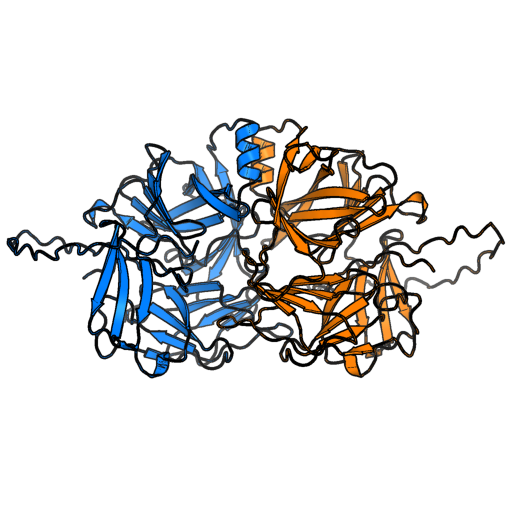.531 14.648 27.609 1 80.69 43 ASP B CA 1
ATOM 3286 C C . ASP B 1 43 ? -14.125 15.242 27.641 1 80.69 43 ASP B C 1
ATOM 3288 O O . ASP B 1 43 ? -13.938 16.391 28.031 1 80.69 43 ASP B O 1
ATOM 3292 N N . SER B 1 44 ? -13.242 14.461 27.266 1 83.69 44 SER B N 1
ATOM 3293 C CA . SER B 1 44 ? -11.852 14.914 27.297 1 83.69 44 SER B CA 1
ATOM 3294 C C . SER B 1 44 ? -11.102 14.5 26.047 1 83.69 44 SER B C 1
ATOM 3296 O O . SER B 1 44 ? -11.32 13.398 25.516 1 83.69 44 SER B O 1
ATOM 3298 N N . LEU B 1 45 ? -10.375 15.438 25.578 1 84.25 45 LEU B N 1
ATOM 3299 C CA . LEU B 1 45 ? -9.469 15.195 24.453 1 84.25 45 LEU B CA 1
ATOM 3300 C C . LEU B 1 45 ? -8.039 15 24.953 1 84.25 45 LEU B C 1
ATOM 3302 O O . LEU B 1 45 ? -7.535 15.797 25.75 1 84.25 45 LEU B O 1
ATOM 3306 N N . HIS B 1 46 ? -7.453 13.891 24.516 1 84.38 46 HIS B N 1
ATOM 3307 C CA . HIS B 1 46 ? -6.078 13.586 24.906 1 84.38 46 HIS B CA 1
ATOM 3308 C C . HIS B 1 46 ? -5.109 13.836 23.766 1 84.38 46 HIS B C 1
ATOM 3310 O O . HIS B 1 46 ? -5.312 13.336 22.656 1 84.38 46 HIS B O 1
ATOM 3316 N N . LEU B 1 47 ? -4.113 14.641 24.094 1 86.06 47 LEU B N 1
ATOM 3317 C CA . LEU B 1 47 ? -3.09 15 23.109 1 86.06 47 LEU B CA 1
ATOM 3318 C C . LEU B 1 47 ? -1.697 14.688 23.656 1 86.06 47 LEU B C 1
ATOM 3320 O O . LEU B 1 47 ? -1.491 14.617 24.859 1 86.06 47 LEU B O 1
ATOM 3324 N N . TYR B 1 48 ? -0.84 14.422 22.766 1 87.94 48 TYR B N 1
ATOM 3325 C CA . TYR B 1 48 ? 0.566 14.266 23.125 1 87.94 48 TYR B CA 1
ATOM 3326 C C . TYR B 1 48 ? 1.354 15.523 22.781 1 87.94 48 TYR B C 1
ATOM 3328 O O . TYR B 1 48 ? 1.28 16.031 21.656 1 87.94 48 TYR B O 1
ATOM 3336 N N . ASP B 1 49 ? 2.029 15.977 23.797 1 88.88 49 ASP B N 1
ATOM 3337 C CA . ASP B 1 49 ? 2.918 17.125 23.641 1 88.88 49 ASP B CA 1
ATOM 3338 C C . ASP B 1 49 ? 4.359 16.672 23.406 1 88.88 49 ASP B C 1
ATOM 3340 O O . ASP B 1 49 ? 5.02 16.203 24.328 1 88.88 49 ASP B O 1
ATOM 3344 N N . PRO B 1 50 ? 4.852 16.859 22.266 1 91.38 50 PRO B N 1
ATOM 3345 C CA . PRO B 1 50 ? 6.195 16.344 21.984 1 91.38 50 PRO B CA 1
ATOM 3346 C C . PRO B 1 50 ? 7.289 17.141 22.703 1 91.38 50 PRO B C 1
ATOM 3348 O O . PRO B 1 50 ? 8.406 16.641 22.859 1 91.38 50 PRO B O 1
ATOM 3351 N N . VAL B 1 51 ? 7.008 18.359 23.031 1 90.81 51 VAL B N 1
ATOM 3352 C CA . VAL B 1 51 ? 7.977 19.172 23.766 1 90.81 51 VAL B CA 1
ATOM 3353 C C . VAL B 1 51 ? 8.109 18.672 25.203 1 90.81 51 VAL B C 1
ATOM 3355 O O . VAL B 1 51 ? 9.227 18.453 25.688 1 90.81 51 VAL B O 1
ATOM 3358 N N . LYS B 1 52 ? 7.008 18.422 25.766 1 89.06 52 LYS B N 1
ATOM 3359 C CA . LYS B 1 52 ? 7 17.938 27.141 1 89.06 52 LYS B CA 1
ATOM 3360 C C . LYS B 1 52 ? 7.168 16.422 27.188 1 89.06 52 LYS B C 1
ATOM 3362 O O . LYS B 1 52 ? 7.434 15.859 28.25 1 89.06 52 LYS B O 1
ATOM 3367 N N . GLU B 1 53 ? 6.996 15.836 26.094 1 90.19 53 GLU B N 1
ATOM 3368 C CA . GLU B 1 53 ? 7.027 14.383 25.969 1 90.19 53 GLU B CA 1
ATOM 3369 C C . GLU B 1 53 ? 6.051 13.734 26.953 1 90.19 53 GLU B C 1
ATOM 3371 O O . GLU B 1 53 ? 6.422 12.812 27.688 1 90.19 53 GLU B O 1
ATOM 3376 N N . ASP B 1 54 ? 4.887 14.32 26.859 1 87.5 54 ASP B N 1
ATOM 3377 C CA . ASP B 1 54 ? 3.855 13.844 27.781 1 87.5 54 ASP B CA 1
ATOM 3378 C C . ASP B 1 54 ? 2.461 14.039 27.188 1 87.5 54 ASP B C 1
ATOM 3380 O O . ASP B 1 54 ? 2.287 14.812 26.234 1 87.5 54 ASP B O 1
ATOM 3384 N N . THR B 1 55 ? 1.581 13.266 27.781 1 85.25 55 THR B N 1
ATOM 3385 C CA . THR B 1 55 ? 0.188 13.391 27.375 1 85.25 55 THR B CA 1
ATOM 3386 C C . THR B 1 55 ? -0.488 14.555 28.109 1 85.25 55 THR B C 1
ATOM 3388 O O . THR B 1 55 ? -0.253 14.766 29.297 1 85.25 55 THR B O 1
ATOM 3391 N N . THR B 1 56 ? -1.186 15.328 27.328 1 83.06 56 THR B N 1
ATOM 3392 C CA . THR B 1 56 ? -1.979 16.422 27.891 1 83.06 56 THR B CA 1
ATOM 3393 C C . THR B 1 56 ? -3.469 16.172 27.656 1 83.06 56 THR B C 1
ATOM 3395 O O . THR B 1 56 ? -3.867 15.711 26.578 1 83.06 56 THR B O 1
ATOM 3398 N N . LYS B 1 57 ? -4.188 16.5 28.703 1 83.44 57 LYS B N 1
ATOM 3399 C CA . LYS B 1 57 ? -5.637 16.328 28.656 1 83.44 57 LYS B CA 1
ATOM 3400 C C . LYS B 1 57 ? -6.344 17.688 28.547 1 83.44 57 LYS B C 1
ATOM 3402 O O . LYS B 1 57 ? -6.062 18.594 29.328 1 83.44 57 LYS B O 1
ATOM 3407 N N . ILE B 1 58 ? -7.102 17.812 27.5 1 83.94 58 ILE B N 1
ATOM 3408 C CA . ILE B 1 58 ? -8 18.953 27.422 1 83.94 58 ILE B CA 1
ATOM 3409 C C . ILE B 1 58 ? -9.383 18.562 27.938 1 83.94 58 ILE B C 1
ATOM 3411 O O . ILE B 1 58 ? -10.109 17.812 27.281 1 83.94 58 ILE B O 1
ATOM 3415 N N . SER B 1 59 ? -9.727 19.141 29.078 1 86.06 59 SER B N 1
ATOM 3416 C CA . SER B 1 59 ? -10.984 18.781 29.719 1 86.06 59 SER B CA 1
ATOM 3417 C C . SER B 1 59 ? -12.141 19.625 29.203 1 86.06 59 SER B C 1
ATOM 3419 O O . SER B 1 59 ? -11.922 20.688 28.625 1 86.06 59 SER B O 1
ATOM 3421 N N . ASP B 1 60 ? -13.281 19.188 29.344 1 84.69 60 ASP B N 1
ATOM 3422 C CA . ASP B 1 60 ? -14.539 19.859 29.031 1 84.69 60 ASP B CA 1
ATOM 3423 C C . ASP B 1 60 ? -14.68 20.109 27.531 1 84.69 60 ASP B C 1
ATOM 3425 O O . ASP B 1 60 ? -15.227 21.125 27.125 1 84.69 60 ASP B O 1
ATOM 3429 N N . LYS B 1 61 ? -14.023 19.375 26.812 1 86.5 61 LYS B N 1
ATOM 3430 C CA . LYS B 1 61 ? -14.227 19.406 25.375 1 86.5 61 LYS B CA 1
ATOM 3431 C C . LYS B 1 61 ? -15.289 18.391 24.953 1 86.5 61 LYS B C 1
ATOM 3433 O O . LYS B 1 61 ? -15.047 17.172 25.016 1 86.5 61 LYS B O 1
ATOM 3438 N N . THR B 1 62 ? -16.359 18.859 24.547 1 85.69 62 THR B N 1
ATOM 3439 C CA . THR B 1 62 ? -17.484 17.984 24.25 1 85.69 62 THR B CA 1
ATOM 3440 C C . THR B 1 62 ? -17.547 17.688 22.75 1 85.69 62 THR B C 1
ATOM 3442 O O . THR B 1 62 ? -17.578 18.609 21.922 1 85.69 62 THR B O 1
ATOM 3445 N N . LEU B 1 63 ? -17.516 16.422 22.484 1 89.19 63 LEU B N 1
ATOM 3446 C CA . LEU B 1 63 ? -17.719 16.016 21.094 1 89.19 63 LEU B CA 1
ATOM 3447 C C . LEU B 1 63 ? -19.188 16.141 20.703 1 89.19 63 LEU B C 1
ATOM 3449 O O . LEU B 1 63 ? -20.062 15.578 21.391 1 89.19 63 LEU B O 1
ATOM 3453 N N . PRO B 1 64 ? -19.422 16.859 19.688 1 90.56 64 PRO B N 1
ATOM 3454 C CA . PRO B 1 64 ? -20.828 16.969 19.266 1 90.56 64 PRO B CA 1
ATOM 3455 C C . PRO B 1 64 ? -21.5 15.617 19.062 1 90.56 64 PRO B C 1
ATOM 3457 O O . PRO B 1 64 ? -20.859 14.68 18.578 1 90.56 64 PRO B O 1
ATOM 3460 N N . GLU B 1 65 ? -22.766 15.523 19.359 1 88.44 65 GLU B N 1
ATOM 3461 C CA . GLU B 1 65 ? -23.531 14.281 19.281 1 88.44 65 GLU B CA 1
ATOM 3462 C C . GLU B 1 65 ? -23.531 13.703 17.875 1 88.44 65 GLU B C 1
ATOM 3464 O O . GLU B 1 65 ? -23.484 12.484 17.703 1 88.44 65 GLU B O 1
ATOM 3469 N N . GLU B 1 66 ? -23.531 14.586 16.922 1 90.38 66 GLU B N 1
ATOM 3470 C CA . GLU B 1 66 ? -23.562 14.172 15.523 1 90.38 66 GLU B CA 1
ATOM 3471 C C . GLU B 1 66 ? -22.328 13.344 15.172 1 90.38 66 GLU B C 1
ATOM 3473 O O . GLU B 1 66 ? -22.328 12.609 14.18 1 90.38 66 GLU B O 1
ATOM 3478 N N . LEU B 1 67 ? -21.297 13.484 15.984 1 92.31 67 LEU B N 1
ATOM 3479 C CA . LEU B 1 67 ? -20.031 12.828 15.672 1 92.31 67 LEU B CA 1
ATOM 3480 C C . LEU B 1 67 ? -19.844 11.578 16.531 1 92.31 67 LEU B C 1
ATOM 3482 O O . LEU B 1 67 ? -18.875 10.836 16.328 1 92.31 67 LEU B O 1
ATOM 3486 N N . HIS B 1 68 ? -20.719 11.227 17.391 1 87.81 68 HIS B N 1
ATOM 3487 C CA . HIS B 1 68 ? -20.547 10.164 18.375 1 87.81 68 HIS B CA 1
ATOM 3488 C C . HIS B 1 68 ? -20.359 8.805 17.703 1 87.81 68 HIS B C 1
ATOM 3490 O O . HIS B 1 68 ? -19.625 7.961 18.203 1 87.81 68 HIS B O 1
ATOM 3496 N N . THR B 1 69 ? -21.031 8.656 16.625 1 84.69 69 THR B N 1
ATOM 3497 C CA . THR B 1 69 ? -21 7.34 16 1 84.69 69 THR B CA 1
ATOM 3498 C C . THR B 1 69 ? -20.047 7.328 14.797 1 84.69 69 THR B C 1
ATOM 3500 O O . THR B 1 69 ? -19.969 6.332 14.078 1 84.69 69 THR B O 1
ATOM 3503 N N . LEU B 1 70 ? -19.438 8.414 14.648 1 88.94 70 LEU B N 1
ATOM 3504 C CA . LEU B 1 70 ? -18.547 8.516 13.492 1 88.94 70 LEU B CA 1
ATOM 3505 C C . LEU B 1 70 ? -17.094 8.305 13.898 1 88.94 70 LEU B C 1
ATOM 3507 O O . LEU B 1 70 ? -16.75 8.422 15.078 1 88.94 70 LEU B O 1
ATOM 3511 N N . GLN B 1 71 ? -16.344 7.91 12.961 1 86.56 71 GLN B N 1
ATOM 3512 C CA . GLN B 1 71 ? -14.906 7.711 13.18 1 86.56 71 GLN B CA 1
ATOM 3513 C C . GLN B 1 71 ? -14.094 8.812 12.508 1 86.56 71 GLN B C 1
ATOM 3515 O O . GLN B 1 71 ? -14.438 9.273 11.414 1 86.56 71 GLN B O 1
ATOM 3520 N N . LEU B 1 72 ? -13.055 9.203 13.18 1 90.5 72 LEU B N 1
ATOM 3521 C CA . LEU B 1 72 ? -12.117 10.172 12.625 1 90.5 72 LEU B CA 1
ATOM 3522 C C . LEU B 1 72 ? -11.305 9.547 11.5 1 90.5 72 LEU B C 1
ATOM 3524 O O . LEU B 1 72 ? -10.672 8.508 11.688 1 90.5 72 LEU B O 1
ATOM 3528 N N . GLN B 1 73 ? -11.297 10.211 10.297 1 90.25 73 GLN B N 1
ATOM 3529 C CA . GLN B 1 73 ? -10.625 9.656 9.133 1 90.25 73 GLN B CA 1
ATOM 3530 C C . GLN B 1 73 ? -9.359 10.445 8.797 1 90.25 73 GLN B C 1
ATOM 3532 O O . GLN B 1 73 ? -8.508 9.969 8.047 1 90.25 73 GLN B O 1
ATOM 3537 N N . GLY B 1 74 ? -9.227 11.57 9.305 1 91.69 74 GLY B N 1
ATOM 3538 C CA . GLY B 1 74 ? -8.07 12.406 9.047 1 91.69 74 GLY B CA 1
ATOM 3539 C C . GLY B 1 74 ? -8.219 13.812 9.594 1 91.69 74 GLY B C 1
ATOM 3540 O O . GLY B 1 74 ? -9.328 14.25 9.914 1 91.69 74 GLY B O 1
ATOM 3541 N N . ILE B 1 75 ? -7.105 14.492 9.703 1 92.12 75 ILE B N 1
ATOM 3542 C CA . ILE B 1 75 ? -7.086 15.867 10.18 1 92.12 75 ILE B CA 1
ATOM 3543 C C . ILE B 1 75 ? -6.258 16.734 9.227 1 92.12 75 ILE B C 1
ATOM 3545 O O . ILE B 1 75 ? -5.207 16.297 8.75 1 92.12 75 ILE B O 1
ATOM 3549 N N . SER B 1 76 ? -6.746 17.812 8.914 1 92.5 76 SER B N 1
ATOM 3550 C CA . SER B 1 76 ? -6.051 18.844 8.148 1 92.5 76 SER B CA 1
ATOM 3551 C C . SER B 1 76 ? -6.398 20.234 8.656 1 92.5 76 SER B C 1
ATOM 3553 O O . SER B 1 76 ? -7.566 20.547 8.883 1 92.5 76 SER B O 1
ATOM 3555 N N . HIS B 1 77 ? -5.422 21.094 8.938 1 89.56 77 HIS B N 1
ATOM 3556 C CA . HIS B 1 77 ? -5.605 22.453 9.461 1 89.56 77 HIS B CA 1
ATOM 3557 C C . HIS B 1 77 ? -6.402 22.422 10.766 1 89.56 77 HIS B C 1
ATOM 3559 O O . HIS B 1 77 ? -7.227 23.297 11.016 1 89.56 77 HIS B O 1
ATOM 3565 N N . GLY B 1 78 ? -6.27 21.375 11.492 1 87.81 78 GLY B N 1
ATOM 3566 C CA . GLY B 1 78 ? -6.977 21.25 12.758 1 87.81 78 GLY B CA 1
ATOM 3567 C C . GLY B 1 78 ? -8.414 20.797 12.602 1 87.81 78 GLY B C 1
ATOM 3568 O O . GLY B 1 78 ? -9.117 20.594 13.586 1 87.81 78 GLY B O 1
ATOM 3569 N N . TRP B 1 79 ? -8.852 20.625 11.422 1 93 79 TRP B N 1
ATOM 3570 C CA . TRP B 1 79 ? -10.188 20.109 11.148 1 93 79 TRP B CA 1
ATOM 3571 C C . TRP B 1 79 ? -10.148 18.594 10.93 1 93 79 TRP B C 1
ATOM 3573 O O . TRP B 1 79 ? -9.258 18.094 10.25 1 93 79 TRP B O 1
ATOM 3583 N N . GLY B 1 80 ? -11.109 17.938 11.547 1 93.31 80 GLY B N 1
ATOM 3584 C CA . GLY B 1 80 ? -11.227 16.5 11.367 1 93.31 80 GLY B CA 1
ATOM 3585 C C . GLY B 1 80 ? -12.312 16.109 10.391 1 93.31 80 GLY B C 1
ATOM 3586 O O . GLY B 1 80 ? -13.375 16.734 10.344 1 93.31 80 GLY B O 1
ATOM 3587 N N . LEU B 1 81 ? -12.039 15.148 9.594 1 95.5 81 LEU B N 1
ATOM 3588 C CA . LEU B 1 81 ? -13.055 14.484 8.789 1 95.5 81 LEU B CA 1
ATOM 3589 C C . LEU B 1 81 ? -13.594 13.25 9.5 1 95.5 81 LEU B C 1
ATOM 3591 O O . LEU B 1 81 ? -12.82 12.375 9.898 1 95.5 81 LEU B O 1
ATOM 3595 N N . PHE B 1 82 ? -14.922 13.211 9.656 1 94.31 82 PHE B N 1
ATOM 3596 C CA . PHE B 1 82 ? -15.602 12.117 10.352 1 94.31 82 PHE B CA 1
ATOM 3597 C C . PHE B 1 82 ? -16.562 11.398 9.422 1 94.31 82 PHE B C 1
ATOM 3599 O O . PHE B 1 82 ? -17.281 12.039 8.641 1 94.31 82 PHE B O 1
ATOM 3606 N N . MET B 1 83 ? -16.484 10.109 9.539 1 92.56 83 MET B N 1
ATOM 3607 C CA . MET B 1 83 ? -17.422 9.328 8.734 1 92.56 83 MET B CA 1
ATOM 3608 C C . MET B 1 83 ? -17.766 8.016 9.422 1 92.56 83 MET B C 1
ATOM 3610 O O . MET B 1 83 ? -17.062 7.582 10.336 1 92.56 83 MET B O 1
ATOM 3614 N N . ASP B 1 84 ? -18.922 7.555 8.977 1 81.94 84 ASP B N 1
ATOM 3615 C CA . ASP B 1 84 ? -19.266 6.191 9.367 1 81.94 84 ASP B CA 1
ATOM 3616 C C . ASP B 1 84 ? -18.547 5.168 8.508 1 81.94 84 ASP B C 1
ATOM 3618 O O . ASP B 1 84 ? -18.656 5.18 7.281 1 81.94 84 ASP B O 1
ATOM 3622 N N . GLN B 1 85 ? -17.859 4.289 9.102 1 73.06 85 GLN B N 1
ATOM 3623 C CA . GLN B 1 85 ? -17.062 3.324 8.352 1 73.06 85 GLN B CA 1
ATOM 3624 C C . GLN B 1 85 ? -17.953 2.379 7.551 1 73.06 85 GLN B C 1
ATOM 3626 O O . GLN B 1 85 ? -17.516 1.826 6.535 1 73.06 85 GLN B O 1
ATOM 3631 N N . HIS B 1 86 ? -19.141 2.229 7.977 1 72.31 86 HIS B N 1
ATOM 3632 C CA . HIS B 1 86 ? -20.031 1.271 7.328 1 72.31 86 HIS B CA 1
ATOM 3633 C C . HIS B 1 86 ? -21.047 1.979 6.438 1 72.31 86 HIS B C 1
ATOM 3635 O O . HIS B 1 86 ? -21.766 1.331 5.68 1 72.31 86 HIS B O 1
ATOM 3641 N N . ASP B 1 87 ? -21.031 3.256 6.578 1 78.75 87 ASP B N 1
ATOM 3642 C CA . ASP B 1 87 ? -22 4.047 5.816 1 78.75 87 ASP B CA 1
ATOM 3643 C C . ASP B 1 87 ? -21.344 5.305 5.246 1 78.75 87 ASP B C 1
ATOM 3645 O O . ASP B 1 87 ? -21.109 6.273 5.973 1 78.75 87 ASP B O 1
ATOM 3649 N N . SER B 1 88 ? -21.125 5.289 3.979 1 84.5 88 SER B N 1
ATOM 3650 C CA . SER B 1 88 ? -20.438 6.391 3.314 1 84.5 88 SER B CA 1
ATOM 3651 C C . SER B 1 88 ? -21.375 7.562 3.068 1 84.5 88 SER B C 1
ATOM 3653 O O . SER B 1 88 ? -20.984 8.57 2.473 1 84.5 88 SER B O 1
ATOM 3655 N N . SER B 1 89 ? -22.547 7.461 3.535 1 90.19 89 SER B N 1
ATOM 3656 C CA . SER B 1 89 ? -23.516 8.516 3.301 1 90.19 89 SER B CA 1
ATOM 3657 C C . SER B 1 89 ? -23.406 9.617 4.344 1 90.19 89 SER B C 1
ATOM 3659 O O . SER B 1 89 ? -23.922 10.727 4.148 1 90.19 89 SER B O 1
ATOM 3661 N N . VAL B 1 90 ? -22.828 9.336 5.426 1 93.5 90 VAL B N 1
ATOM 3662 C CA . VAL B 1 90 ? -22.703 10.32 6.492 1 93.5 90 VAL B CA 1
ATOM 3663 C C . VAL B 1 90 ? -21.266 10.773 6.621 1 93.5 90 VAL B C 1
ATOM 3665 O O . VAL B 1 90 ? -20.422 10.047 7.148 1 93.5 90 VAL B O 1
ATOM 3668 N N . VAL B 1 91 ? -20.984 11.961 6.164 1 96.19 91 VAL B N 1
ATOM 3669 C CA . VAL B 1 91 ? -19.656 12.562 6.203 1 96.19 91 VAL B CA 1
ATOM 3670 C C . VAL B 1 91 ? -19.734 13.961 6.805 1 96.19 91 VAL B C 1
ATOM 3672 O O . VAL B 1 91 ? -20.609 14.758 6.434 1 96.19 91 VAL B O 1
ATOM 3675 N N . ARG B 1 92 ? -18.875 14.234 7.781 1 96.62 92 ARG B N 1
ATOM 3676 C CA . ARG B 1 92 ? -18.828 15.531 8.445 1 96.62 92 ARG B CA 1
ATOM 3677 C C . ARG B 1 92 ? -17.391 16 8.641 1 96.62 92 ARG B C 1
ATOM 3679 O O . ARG B 1 92 ? -16.469 15.188 8.766 1 96.62 92 ARG B O 1
ATOM 3686 N N . ILE B 1 93 ? -17.25 17.281 8.656 1 96.75 93 ILE B N 1
ATOM 3687 C CA . ILE B 1 93 ? -16 17.859 9.133 1 96.75 93 ILE B CA 1
ATOM 3688 C C . ILE B 1 93 ? -16.266 18.719 10.367 1 96.75 93 ILE B C 1
ATOM 3690 O O . ILE B 1 93 ? -17.375 19.234 10.555 1 96.75 93 ILE B O 1
ATOM 3694 N N . SER B 1 94 ? -15.227 18.828 11.219 1 95.62 94 SER B N 1
ATOM 3695 C CA . SER B 1 94 ? -15.383 19.594 12.453 1 95.62 94 SER B CA 1
ATOM 3696 C C . SER B 1 94 ? -14.055 20.219 12.883 1 95.62 94 SER B C 1
ATOM 3698 O O . SER B 1 94 ? -12.992 19.625 12.672 1 95.62 94 SER B O 1
ATOM 3700 N N . ASN B 1 95 ? -14.172 21.406 13.492 1 92.88 95 ASN B N 1
ATOM 3701 C CA . ASN B 1 95 ? -12.992 22.078 14.039 1 92.88 95 ASN B CA 1
ATOM 3702 C C . ASN B 1 95 ? -12.719 21.641 15.477 1 92.88 95 ASN B C 1
ATOM 3704 O O . ASN B 1 95 ? -12.047 22.344 16.234 1 92.88 95 ASN B O 1
ATOM 3708 N N . PHE B 1 96 ? -13.117 20.516 15.812 1 90.94 96 PHE B N 1
ATOM 3709 C CA . PHE B 1 96 ? -13.062 19.938 17.156 1 90.94 96 PHE B CA 1
ATOM 3710 C C . PHE B 1 96 ? -11.648 19.984 17.703 1 90.94 96 PHE B C 1
ATOM 3712 O O . PHE B 1 96 ? -11.445 20.156 18.906 1 90.94 96 PHE B O 1
ATOM 3719 N N . PHE B 1 97 ? -10.656 19.906 16.875 1 88.62 97 PHE B N 1
ATOM 3720 C CA . PHE B 1 97 ? -9.281 19.734 17.344 1 88.62 97 PHE B CA 1
ATOM 3721 C C . PHE B 1 97 ? -8.57 21.078 17.406 1 88.62 97 PHE B C 1
ATOM 3723 O O . PHE B 1 97 ? -7.441 21.172 17.875 1 88.62 97 PHE B O 1
ATOM 3730 N N . LEU B 1 98 ? -9.195 22.047 16.953 1 82.19 98 LEU B N 1
ATOM 3731 C CA . LEU B 1 98 ? -8.609 23.375 17.031 1 82.19 98 LEU B CA 1
ATOM 3732 C C . LEU B 1 98 ? -8.695 23.938 18.453 1 82.19 98 LEU B C 1
ATOM 3734 O O . LEU B 1 98 ? -9.758 23.906 19.078 1 82.19 98 LEU B O 1
ATOM 3738 N N . PRO B 1 99 ? -7.602 24.406 18.922 1 71.94 99 PRO B N 1
ATOM 3739 C CA . PRO B 1 99 ? -7.629 25.016 20.266 1 71.94 99 PRO B CA 1
ATOM 3740 C C . PRO B 1 99 ? -8.594 26.188 20.359 1 71.94 99 PRO B C 1
ATOM 3742 O O . PRO B 1 99 ? -9.164 26.438 21.422 1 71.94 99 PRO B O 1
ATOM 3745 N N . SER B 1 100 ? -8.766 26.891 19.266 1 74.31 100 SER B N 1
ATOM 3746 C CA . SER B 1 100 ? -9.625 28.062 19.25 1 74.31 100 SER B CA 1
ATOM 3747 C C . SER B 1 100 ? -11.094 27.688 19.141 1 74.31 100 SER B C 1
ATOM 3749 O O . SER B 1 100 ? -11.977 28.531 19.312 1 74.31 100 SER B O 1
ATOM 3751 N N . ALA B 1 101 ? -11.281 26.438 18.922 1 83.31 101 ALA B N 1
ATOM 3752 C CA . ALA B 1 101 ? -12.672 26 18.766 1 83.31 101 ALA B CA 1
ATOM 3753 C C . ALA B 1 101 ? -13.398 25.984 20.109 1 83.31 101 ALA B C 1
ATOM 3755 O O . ALA B 1 101 ? -12.766 25.844 21.156 1 83.31 101 ALA B O 1
ATOM 3756 N N . SER B 1 102 ? -14.719 26.219 19.984 1 84.69 102 SER B N 1
ATOM 3757 C CA . SER B 1 102 ? -15.555 26.125 21.172 1 84.69 102 SER B CA 1
ATOM 3758 C C . SER B 1 102 ? -15.406 24.766 21.844 1 84.69 102 SER B C 1
ATOM 3760 O O . SER B 1 102 ? -15.375 23.734 21.172 1 84.69 102 SER B O 1
ATOM 3762 N N . LYS B 1 103 ? -15.328 24.812 23.156 1 83.25 103 LYS B N 1
ATOM 3763 C CA . LYS B 1 103 ? -15.234 23.562 23.891 1 83.25 103 LYS B CA 1
ATOM 3764 C C . LYS B 1 103 ? -16.578 22.844 23.922 1 83.25 103 LYS B C 1
ATOM 3766 O O . LYS B 1 103 ? -16.641 21.609 23.859 1 83.25 103 LYS B O 1
ATOM 3771 N N . LEU B 1 104 ? -17.578 23.625 23.938 1 83.62 104 LEU B N 1
ATOM 3772 C CA . LEU B 1 104 ? -18.906 23.062 24.156 1 83.62 104 LEU B CA 1
ATOM 3773 C C . LEU B 1 104 ? -19.625 22.797 22.828 1 83.62 104 LEU B C 1
ATOM 3775 O O . LEU B 1 104 ? -20.438 21.875 22.734 1 83.62 104 LEU B O 1
ATOM 3779 N N . SER B 1 105 ? -19.25 23.672 21.891 1 89.06 105 SER B N 1
ATOM 3780 C CA . SER B 1 105 ? -20 23.562 20.641 1 89.06 105 SER B CA 1
ATOM 3781 C C . SER B 1 105 ? -19.078 23.719 19.438 1 89.06 105 SER B C 1
ATOM 3783 O O . SER B 1 105 ? -19.219 24.672 18.656 1 89.06 105 SER B O 1
ATOM 3785 N N . PRO B 1 106 ? -18.25 22.766 19.234 1 91.94 106 PRO B N 1
ATOM 3786 C CA . PRO B 1 106 ? -17.453 22.812 18 1 91.94 106 PRO B CA 1
ATOM 3787 C C . PRO B 1 106 ? -18.312 22.828 16.734 1 91.94 106 PRO B C 1
ATOM 3789 O O . PRO B 1 106 ? -19.453 22.328 16.75 1 91.94 106 PRO B O 1
ATOM 3792 N N . THR B 1 107 ? -17.797 23.453 15.727 1 93.75 107 THR B N 1
ATOM 3793 C CA . THR B 1 107 ? -18.516 23.547 14.461 1 93.75 107 THR B CA 1
ATOM 3794 C C . THR B 1 107 ? -18.531 22.188 13.758 1 93.75 107 THR B C 1
ATOM 3796 O O . THR B 1 107 ? -17.516 21.484 13.727 1 93.75 107 THR B O 1
ATOM 3799 N N . VAL B 1 108 ? -19.703 21.781 13.32 1 95.19 108 VAL B N 1
ATOM 3800 C CA . VAL B 1 108 ? -19.844 20.578 12.5 1 95.19 108 VAL B CA 1
ATOM 3801 C C . VAL B 1 108 ? -20.484 20.938 11.164 1 95.19 108 VAL B C 1
ATOM 3803 O O . VAL B 1 108 ? -21.531 21.578 11.125 1 95.19 108 VAL B O 1
ATOM 3806 N N . THR B 1 109 ? -19.844 20.609 10.094 1 95.94 109 THR B N 1
ATOM 3807 C CA . THR B 1 109 ? -20.359 20.859 8.758 1 95.94 109 THR B CA 1
ATOM 3808 C C . THR B 1 109 ? -20.562 19.562 7.996 1 95.94 109 THR B C 1
ATOM 3810 O O . THR B 1 109 ? -19.625 18.766 7.824 1 95.94 109 THR B O 1
ATOM 3813 N N . PRO B 1 110 ? -21.797 19.328 7.57 1 96.38 110 PRO B N 1
ATOM 3814 C CA . PRO B 1 110 ? -22.031 18.141 6.762 1 96.38 110 PRO B CA 1
ATOM 3815 C C . PRO B 1 110 ? -21.438 18.25 5.359 1 96.38 110 PRO B C 1
ATOM 3817 O O . PRO B 1 110 ? -21.438 19.328 4.766 1 96.38 110 PRO B O 1
ATOM 3820 N N . LEU B 1 111 ? -20.938 17.188 4.922 1 97.44 111 LEU B N 1
ATOM 3821 C CA . LEU B 1 111 ? -20.5 17.047 3.539 1 97.44 111 LEU B CA 1
ATOM 3822 C C . LEU B 1 111 ? -21.375 16.047 2.789 1 97.44 111 LEU B C 1
ATOM 3824 O O . LEU B 1 111 ? -22.109 15.266 3.408 1 97.44 111 LEU B O 1
ATOM 3828 N N . PRO B 1 112 ? -21.375 16.172 1.487 1 97.38 112 PRO B N 1
ATOM 3829 C CA . PRO B 1 112 ? -22.156 15.188 0.73 1 97.38 112 PRO B CA 1
ATOM 3830 C C . PRO B 1 112 ? -21.688 13.75 0.957 1 97.38 112 PRO B C 1
ATOM 3832 O O . PRO B 1 112 ? -20.547 13.531 1.373 1 97.38 112 PRO B O 1
ATOM 3835 N N . PRO B 1 113 ? -22.594 12.797 0.694 1 96.06 113 PRO B N 1
ATOM 3836 C CA . PRO B 1 113 ? -22.172 11.398 0.777 1 96.06 113 PRO B CA 1
ATOM 3837 C C . PRO B 1 113 ? -21.109 11.047 -0.261 1 96.06 113 PRO B C 1
ATOM 3839 O O . PRO B 1 113 ? -21.094 11.609 -1.358 1 96.06 113 PRO B O 1
ATOM 3842 N N . PHE B 1 114 ? -20.25 10.125 0.154 1 95.25 114 PHE B N 1
ATOM 3843 C CA . PHE B 1 114 ? -19.297 9.609 -0.821 1 95.25 114 PHE B CA 1
ATOM 3844 C C . PHE B 1 114 ? -19.984 8.656 -1.795 1 95.25 114 PHE B C 1
ATOM 3846 O O . PHE B 1 114 ? -20.844 7.867 -1.399 1 95.25 114 PHE B O 1
ATOM 3853 N N . CYS B 1 115 ? -19.547 8.812 -3.021 1 91.75 115 CYS B N 1
ATOM 3854 C CA . CYS B 1 115 ? -19.984 7.883 -4.055 1 91.75 115 CYS B CA 1
ATOM 3855 C C . CYS B 1 115 ? -18.797 7.234 -4.758 1 91.75 115 CYS B C 1
ATOM 3857 O O . CYS B 1 115 ? -17.844 7.918 -5.109 1 91.75 115 CYS B O 1
ATOM 3859 N N . PRO B 1 116 ? -18.953 5.926 -4.895 1 87.5 116 PRO B N 1
ATOM 3860 C CA . PRO B 1 116 ? -17.859 5.281 -5.629 1 87.5 116 PRO B CA 1
ATOM 3861 C C . PRO B 1 116 ? -17.859 5.648 -7.109 1 87.5 116 PRO B C 1
ATOM 3863 O O . PRO B 1 116 ? -18.891 6.02 -7.664 1 87.5 116 PRO B O 1
ATOM 3866 N N . LEU B 1 117 ? -16.641 5.633 -7.668 1 86.75 117 LEU B N 1
ATOM 3867 C CA . LEU B 1 117 ? -16.531 5.688 -9.117 1 86.75 117 LEU B CA 1
ATOM 3868 C C . LEU B 1 117 ? -17.266 4.512 -9.758 1 86.75 117 LEU B C 1
ATOM 3870 O O . LEU B 1 117 ? -17.422 3.459 -9.141 1 86.75 117 LEU B O 1
ATOM 3874 N N . PRO B 1 118 ? -17.578 4.777 -11 1 77 118 PRO B N 1
ATOM 3875 C CA . PRO B 1 118 ? -18.219 3.645 -11.672 1 77 118 PRO B CA 1
ATOM 3876 C C . PRO B 1 118 ? -17.328 2.402 -11.711 1 77 118 PRO B C 1
ATOM 3878 O O . PRO B 1 118 ? -16.109 2.512 -11.898 1 77 118 PRO B O 1
ATOM 3881 N N . ASP B 1 119 ? -17.766 1.26 -11.391 1 68.81 119 ASP B N 1
ATOM 3882 C CA . ASP B 1 119 ? -17.109 -0.038 -11.523 1 68.81 119 ASP B CA 1
ATOM 3883 C C . ASP B 1 119 ? -16.141 -0.284 -10.375 1 68.81 119 ASP B C 1
ATOM 3885 O O . ASP B 1 119 ? -15.391 -1.258 -10.391 1 68.81 119 ASP B O 1
ATOM 3889 N N . TYR B 1 120 ? -16.125 0.812 -9.484 1 72.62 120 TYR B N 1
ATOM 3890 C CA . TYR B 1 120 ? -15.195 0.627 -8.375 1 72.62 120 TYR B CA 1
ATOM 3891 C C . TYR B 1 120 ? -15.938 0.578 -7.043 1 72.62 120 TYR B C 1
ATOM 3893 O O . TYR B 1 120 ? -17.031 1.144 -6.906 1 72.62 120 TYR B O 1
ATOM 3901 N N . LYS B 1 121 ? -15.352 -0.107 -6.191 1 74.81 121 LYS B N 1
ATOM 3902 C CA . LYS B 1 121 ? -15.797 -0.05 -4.801 1 74.81 121 LYS B CA 1
ATOM 3903 C C . LYS B 1 121 ? -15.141 1.113 -4.062 1 74.81 121 LYS B C 1
ATOM 3905 O O . LYS B 1 121 ? -13.977 1.441 -4.316 1 74.81 121 LYS B O 1
ATOM 3910 N N . LEU B 1 122 ? -15.945 1.734 -3.242 1 82.62 122 LEU B N 1
ATOM 3911 C CA . LEU B 1 122 ? -15.383 2.789 -2.406 1 82.62 122 LEU B CA 1
ATOM 3912 C C . LEU B 1 122 ? -14.531 2.201 -1.284 1 82.62 122 LEU B C 1
ATOM 3914 O O . LEU B 1 122 ? -15.062 1.575 -0.363 1 82.62 122 LEU B O 1
ATOM 3918 N N . GLU B 1 123 ? -13.297 2.418 -1.382 1 83.19 123 GLU B N 1
ATOM 3919 C CA . GLU B 1 123 ? -12.383 1.886 -0.377 1 83.19 123 GLU B CA 1
ATOM 3920 C C . GLU B 1 123 ? -12.234 2.846 0.799 1 83.19 123 GLU B C 1
ATOM 3922 O O . GLU B 1 123 ? -12.891 3.885 0.846 1 83.19 123 GLU B O 1
ATOM 3927 N N . SER B 1 124 ? -11.43 2.463 1.725 1 85.56 124 SER B N 1
ATOM 3928 C CA . SER B 1 124 ? -11.242 3.262 2.93 1 85.56 124 SER B CA 1
ATOM 3929 C C . SER B 1 124 ? -10.5 4.559 2.623 1 85.56 124 SER B C 1
ATOM 3931 O O . SER B 1 124 ? -9.68 4.609 1.703 1 85.56 124 SER B O 1
ATOM 3933 N N . VAL B 1 125 ? -10.734 5.527 3.459 1 89.81 125 VAL B N 1
ATOM 3934 C CA . VAL B 1 125 ? -10.031 6.801 3.369 1 89.81 125 VAL B CA 1
ATOM 3935 C C . VAL B 1 125 ? -8.594 6.629 3.852 1 89.81 125 VAL B C 1
ATOM 3937 O O . VAL B 1 125 ? -8.352 6 4.883 1 89.81 125 VAL B O 1
ATOM 3940 N N . ARG B 1 126 ? -7.707 7.219 3.1 1 88.75 126 ARG B N 1
ATOM 3941 C CA . ARG B 1 126 ? -6.305 7.082 3.484 1 88.75 126 ARG B CA 1
ATOM 3942 C C . ARG B 1 126 ? -5.684 8.445 3.781 1 88.75 126 ARG B C 1
ATOM 3944 O O . ARG B 1 126 ? -4.75 8.539 4.582 1 88.75 126 ARG B O 1
ATOM 3951 N N . SER B 1 127 ? -6.195 9.406 3.111 1 92.44 127 SER B N 1
ATOM 3952 C CA . SER B 1 127 ? -5.609 10.734 3.301 1 92.44 127 SER B CA 1
ATOM 3953 C C . SER B 1 127 ? -6.656 11.828 3.131 1 92.44 127 SER B C 1
ATOM 3955 O O . SER B 1 127 ? -7.504 11.75 2.24 1 92.44 127 SER B O 1
ATOM 3957 N N . VAL B 1 128 ? -6.523 12.797 4.004 1 95.12 128 VAL B N 1
ATOM 3958 C CA . VAL B 1 128 ? -7.379 13.984 3.953 1 95.12 128 VAL B CA 1
ATOM 3959 C C . VAL B 1 128 ? -6.516 15.242 3.93 1 95.12 128 VAL B C 1
ATOM 3961 O O . VAL B 1 128 ? -5.57 15.367 4.715 1 95.12 128 VAL B O 1
ATOM 3964 N N . SER B 1 129 ? -6.77 16.094 2.988 1 96 129 SER B N 1
ATOM 3965 C CA . SER B 1 129 ? -6.09 17.375 2.898 1 96 129 SER B CA 1
ATOM 3966 C C . SER B 1 129 ? -7.07 18.5 2.561 1 96 129 SER B C 1
ATOM 3968 O O . SER B 1 129 ? -7.992 18.297 1.766 1 96 129 SER B O 1
ATOM 3970 N N . MET B 1 130 ? -6.863 19.594 3.211 1 96.06 130 MET B N 1
ATOM 3971 C CA . MET B 1 130 ? -7.676 20.766 2.943 1 96.06 130 MET B CA 1
ATOM 3972 C C . MET B 1 130 ? -6.816 21.922 2.441 1 96.06 130 MET B C 1
ATOM 3974 O O . MET B 1 130 ? -5.707 22.141 2.938 1 96.06 130 MET B O 1
ATOM 3978 N N . SER B 1 131 ? -7.363 22.656 1.496 1 96.19 131 SER B N 1
ATOM 3979 C CA . SER B 1 131 ? -6.594 23.75 0.909 1 96.19 131 SER B CA 1
ATOM 3980 C C . SER B 1 131 ? -6.418 24.891 1.9 1 96.19 131 SER B C 1
ATOM 3982 O O . SER B 1 131 ? -5.418 25.609 1.851 1 96.19 131 SER B O 1
ATOM 3984 N N . SER B 1 132 ? -7.367 25.078 2.656 1 93.12 132 SER B N 1
ATOM 3985 C CA . SER B 1 132 ? -7.363 26.094 3.709 1 93.12 132 SER B CA 1
ATOM 3986 C C . SER B 1 132 ? -8.297 25.703 4.848 1 93.12 132 SER B C 1
ATOM 3988 O O . SER B 1 132 ? -8.984 24.688 4.777 1 93.12 132 SER B O 1
ATOM 3990 N N . CYS B 1 133 ? -8.148 26.422 5.859 1 89.25 133 CYS B N 1
ATOM 3991 C CA . CYS B 1 133 ? -9.086 26.203 6.957 1 89.25 133 CYS B CA 1
ATOM 3992 C C . CYS B 1 133 ? -10.508 26.516 6.523 1 89.25 133 CYS B C 1
ATOM 3994 O O . CYS B 1 133 ? -10.781 27.578 5.957 1 89.25 133 CYS B O 1
ATOM 3996 N N . PRO B 1 134 ? -11.43 25.656 6.785 1 89.19 134 PRO B N 1
ATOM 3997 C CA . PRO B 1 134 ? -12.805 25.859 6.332 1 89.19 134 PRO B CA 1
ATOM 3998 C C . PRO B 1 134 ? -13.445 27.109 6.922 1 89.19 134 PRO B C 1
ATOM 4000 O O . PRO B 1 134 ? -14.391 27.656 6.344 1 89.19 134 PRO B O 1
ATOM 4003 N N . ASP B 1 135 ? -13.008 27.562 8.016 1 83.94 135 ASP B N 1
ATOM 4004 C CA . ASP B 1 135 ? -13.586 28.734 8.656 1 83.94 135 ASP B CA 1
ATOM 4005 C C . ASP B 1 135 ? -12.938 30.016 8.141 1 83.94 135 ASP B C 1
ATOM 4007 O O . ASP B 1 135 ? -13.352 31.125 8.516 1 83.94 135 ASP B O 1
ATOM 4011 N N . GLN B 1 136 ? -12.031 29.812 7.309 1 80.56 136 GLN B N 1
ATOM 4012 C CA . GLN B 1 136 ? -11.391 31.016 6.781 1 80.56 136 GLN B CA 1
ATOM 4013 C C . GLN B 1 136 ? -12.281 31.703 5.75 1 80.56 136 GLN B C 1
ATOM 4015 O O . GLN B 1 136 ? -12.641 31.109 4.734 1 80.56 136 GLN B O 1
ATOM 4020 N N . GLU B 1 137 ? -12.734 32.844 6.016 1 74.12 137 GLU B N 1
ATOM 4021 C CA . GLU B 1 137 ? -13.742 33.562 5.238 1 74.12 137 GLU B CA 1
ATOM 4022 C C . GLU B 1 137 ? -13.195 33.969 3.875 1 74.12 137 GLU B C 1
ATOM 4024 O O . GLU B 1 137 ? -13.922 33.969 2.881 1 74.12 137 GLU B O 1
ATOM 4029 N N . ASP B 1 138 ? -12.062 34.219 3.715 1 77.75 138 ASP B N 1
ATOM 4030 C CA . ASP B 1 138 ? -11.578 34.875 2.506 1 77.75 138 ASP B CA 1
ATOM 4031 C C . ASP B 1 138 ? -11.086 33.844 1.484 1 77.75 138 ASP B C 1
ATOM 4033 O O . ASP B 1 138 ? -10.672 34.219 0.383 1 77.75 138 ASP B O 1
ATOM 4037 N N . GLU B 1 139 ? -11.188 32.656 1.828 1 84 139 GLU B N 1
ATOM 4038 C CA . GLU B 1 139 ? -10.641 31.672 0.887 1 84 139 GLU B CA 1
ATOM 4039 C C . GLU B 1 139 ? -11.523 30.438 0.797 1 84 139 GLU B C 1
ATOM 4041 O O . GLU B 1 139 ? -12.039 29.953 1.81 1 84 139 GLU B O 1
ATOM 4046 N N . GLU B 1 140 ? -11.766 30.109 -0.408 1 91.81 140 GLU B N 1
ATOM 4047 C CA . GLU B 1 140 ? -12.461 28.859 -0.631 1 91.81 140 GLU B CA 1
ATOM 4048 C C . GLU B 1 140 ? -11.648 27.672 -0.122 1 91.81 140 GLU B C 1
ATOM 4050 O O . GLU B 1 140 ? -10.461 27.547 -0.444 1 91.81 140 GLU B O 1
ATOM 4055 N N . CYS B 1 141 ? -12.336 26.906 0.678 1 96.25 141 CYS B N 1
ATOM 4056 C CA . CYS B 1 141 ? -11.68 25.703 1.177 1 96.25 141 CYS B CA 1
ATOM 4057 C C . CYS B 1 141 ? -12.109 24.469 0.378 1 96.25 141 CYS B C 1
ATOM 4059 O O . CYS B 1 141 ? -13.297 24.156 0.308 1 96.25 141 CYS B O 1
ATOM 4061 N N . VAL B 1 142 ? -11.203 23.844 -0.205 1 97.81 142 VAL B N 1
ATOM 4062 C CA . VAL B 1 142 ? -11.461 22.594 -0.895 1 97.81 142 VAL B CA 1
ATOM 4063 C C . VAL B 1 142 ? -10.945 21.422 -0.056 1 97.81 142 VAL B C 1
ATOM 4065 O O . VAL B 1 142 ? -9.789 21.422 0.371 1 97.81 142 VAL B O 1
ATOM 4068 N N . VAL B 1 143 ? -11.812 20.469 0.185 1 97.75 143 VAL B N 1
ATOM 4069 C CA . VAL B 1 143 ? -11.445 19.25 0.876 1 97.75 143 VAL B CA 1
ATOM 4070 C C . VAL B 1 143 ? -11.117 18.156 -0.143 1 97.75 143 VAL B C 1
ATOM 4072 O O . VAL B 1 143 ? -11.906 17.891 -1.056 1 97.75 143 VAL B O 1
ATOM 4075 N N . ALA B 1 144 ? -9.953 17.594 0.008 1 97.88 144 ALA B N 1
ATOM 4076 C CA . ALA B 1 144 ? -9.547 16.453 -0.827 1 97.88 144 ALA B CA 1
ATOM 4077 C C . ALA B 1 144 ? -9.414 15.188 -0 1 97.88 144 ALA B C 1
ATOM 4079 O O . ALA B 1 144 ? -8.82 15.195 1.082 1 97.88 144 ALA B O 1
ATOM 4080 N N . VAL B 1 145 ? -9.984 14.078 -0.507 1 96.31 145 VAL B N 1
ATOM 4081 C CA . VAL B 1 145 ? -9.914 12.781 0.154 1 96.31 145 VAL B CA 1
ATOM 4082 C C . VAL B 1 145 ? -9.383 11.734 -0.818 1 96.31 145 VAL B C 1
ATOM 4084 O O . VAL B 1 145 ? -9.945 11.523 -1.893 1 96.31 145 VAL B O 1
ATOM 4087 N N . LYS B 1 146 ? -8.289 11.141 -0.465 1 95.06 146 LYS B N 1
ATOM 4088 C CA . LYS B 1 146 ? -7.758 10.008 -1.221 1 95.06 146 LYS B CA 1
ATOM 4089 C C . LYS B 1 146 ? -8.141 8.68 -0.571 1 95.06 146 LYS B C 1
ATOM 4091 O O . LYS B 1 146 ? -7.895 8.477 0.618 1 95.06 146 LYS B O 1
ATOM 4096 N N . PHE B 1 147 ? -8.695 7.875 -1.356 1 90.38 147 PHE B N 1
ATOM 4097 C CA . PHE B 1 147 ? -9.055 6.535 -0.901 1 90.38 147 PHE B CA 1
ATOM 4098 C C . PHE B 1 147 ? -7.938 5.543 -1.198 1 90.38 147 PHE B C 1
ATOM 4100 O O . PHE B 1 147 ? -7.016 5.852 -1.954 1 90.38 147 PHE B O 1
ATOM 4107 N N . THR B 1 148 ? -8.07 4.418 -0.564 1 86.69 148 THR B N 1
ATOM 4108 C CA . THR B 1 148 ? -7.082 3.367 -0.793 1 86.69 148 THR B CA 1
ATOM 4109 C C . THR B 1 148 ? -7.035 2.982 -2.27 1 86.69 148 THR B C 1
ATOM 4111 O O . THR B 1 148 ? -5.957 2.74 -2.818 1 86.69 148 THR B O 1
ATOM 4114 N N . GLY B 1 149 ? -8.156 2.975 -2.883 1 84.31 149 GLY B N 1
ATOM 4115 C CA . GLY B 1 149 ? -8.234 2.619 -4.289 1 84.31 149 GLY B CA 1
ATOM 4116 C C . GLY B 1 149 ? -7.91 3.771 -5.219 1 84.31 149 GLY B C 1
ATOM 4117 O O . GLY B 1 149 ? -7.168 4.688 -4.848 1 84.31 149 GLY B O 1
ATOM 4118 N N . PHE B 1 150 ? -8.477 3.82 -6.379 1 85.81 150 PHE B N 1
ATOM 4119 C CA . PHE B 1 150 ? -8.102 4.719 -7.465 1 85.81 150 PHE B CA 1
ATOM 4120 C C . PHE B 1 150 ? -8.922 6.008 -7.402 1 85.81 150 PHE B C 1
ATOM 4122 O O . PHE B 1 150 ? -8.984 6.754 -8.383 1 85.81 150 PHE B O 1
ATOM 4129 N N . GLN B 1 151 ? -9.484 6.289 -6.285 1 91.69 151 GLN B N 1
ATOM 4130 C CA . GLN B 1 151 ? -10.414 7.418 -6.254 1 91.69 151 GLN B CA 1
ATOM 4131 C C . GLN B 1 151 ? -9.867 8.555 -5.391 1 91.69 151 GLN B C 1
ATOM 4133 O O . GLN B 1 151 ? -9.422 8.32 -4.262 1 91.69 151 GLN B O 1
ATOM 4138 N N . LEU B 1 152 ? -9.875 9.734 -5.992 1 95.5 152 LEU B N 1
ATOM 4139 C CA . LEU B 1 152 ? -9.695 11.016 -5.312 1 95.5 152 LEU B CA 1
ATOM 4140 C C . LEU B 1 152 ? -10.969 11.852 -5.391 1 95.5 152 LEU B C 1
ATOM 4142 O O . LEU B 1 152 ? -11.555 11.992 -6.465 1 95.5 152 LEU B O 1
ATOM 4146 N N . SER B 1 153 ? -11.383 12.375 -4.246 1 96.88 153 SER B N 1
ATOM 4147 C CA . SER B 1 153 ? -12.609 13.164 -4.23 1 96.88 153 SER B CA 1
ATOM 4148 C C . SER B 1 153 ? -12.359 14.57 -3.686 1 96.88 153 SER B C 1
ATOM 4150 O O . SER B 1 153 ? -11.617 14.742 -2.711 1 96.88 153 SER B O 1
ATOM 4152 N N . LEU B 1 154 ? -12.953 15.555 -4.359 1 98.19 154 LEU B N 1
ATOM 4153 C CA . LEU B 1 154 ? -12.852 16.953 -3.955 1 98.19 154 LEU B CA 1
ATOM 4154 C C . LEU B 1 154 ? -14.227 17.516 -3.625 1 98.19 154 LEU B C 1
ATOM 4156 O O . LEU B 1 154 ? -15.219 17.172 -4.262 1 98.19 154 LEU B O 1
ATOM 4160 N N . CYS B 1 155 ? -14.195 18.438 -2.678 1 97.88 155 CYS B N 1
ATOM 4161 C CA . CYS B 1 155 ? -15.453 19.047 -2.287 1 97.88 155 CYS B CA 1
ATOM 4162 C C . CYS B 1 155 ? -15.219 20.406 -1.628 1 97.88 155 CYS B C 1
ATOM 4164 O O . CYS B 1 155 ? -14.266 20.578 -0.866 1 97.88 155 CYS B O 1
ATOM 4166 N N . VAL B 1 156 ? -16.078 21.281 -2.016 1 96.94 156 VAL B N 1
ATOM 4167 C CA . VAL B 1 156 ? -16.156 22.547 -1.29 1 96.94 156 VAL B CA 1
ATOM 4168 C C . VAL B 1 156 ? -17.297 22.516 -0.279 1 96.94 156 VAL B C 1
ATOM 4170 O O . VAL B 1 156 ? -18.469 22.531 -0.659 1 96.94 156 VAL B O 1
ATOM 4173 N N . PRO B 1 157 ? -16.859 22.531 0.984 1 96.19 157 PRO B N 1
ATOM 4174 C CA . PRO B 1 157 ? -17.906 22.453 2.008 1 96.19 157 PRO B CA 1
ATOM 4175 C C . PRO B 1 157 ? -18.938 23.578 1.887 1 96.19 157 PRO B C 1
ATOM 4177 O O . PRO B 1 157 ? -18.578 24.734 1.654 1 96.19 157 PRO B O 1
ATOM 4180 N N . GLY B 1 158 ? -20.234 23.25 2.035 1 91.75 158 GLY B N 1
ATOM 4181 C CA . GLY B 1 158 ? -21.312 24.234 2.045 1 91.75 158 GLY B CA 1
ATOM 4182 C C . GLY B 1 158 ? -21.766 24.641 0.654 1 91.75 158 GLY B C 1
ATOM 4183 O O . GLY B 1 158 ? -22.828 25.25 0.493 1 91.75 158 GLY B O 1
ATOM 4184 N N . ARG B 1 159 ? -21.031 24.359 -0.278 1 93.56 159 ARG B N 1
ATOM 4185 C CA . ARG B 1 159 ? -21.359 24.797 -1.632 1 93.56 159 ARG B CA 1
ATOM 4186 C C . ARG B 1 159 ? -21.734 23.609 -2.51 1 93.56 159 ARG B C 1
ATOM 4188 O O . ARG B 1 159 ? -22.766 23.641 -3.195 1 93.56 159 ARG B O 1
ATOM 4195 N N . ASP B 1 160 ? -20.906 22.594 -2.463 1 95.44 160 ASP B N 1
ATOM 4196 C CA . ASP B 1 160 ? -21.078 21.453 -3.363 1 95.44 160 ASP B CA 1
ATOM 4197 C C . ASP B 1 160 ? -22.109 20.469 -2.805 1 95.44 160 ASP B C 1
ATOM 4199 O O . ASP B 1 160 ? -22.109 20.188 -1.605 1 95.44 160 ASP B O 1
ATOM 4203 N N . SER B 1 161 ? -22.922 19.969 -3.674 1 96.38 161 SER B N 1
ATOM 4204 C CA . SER B 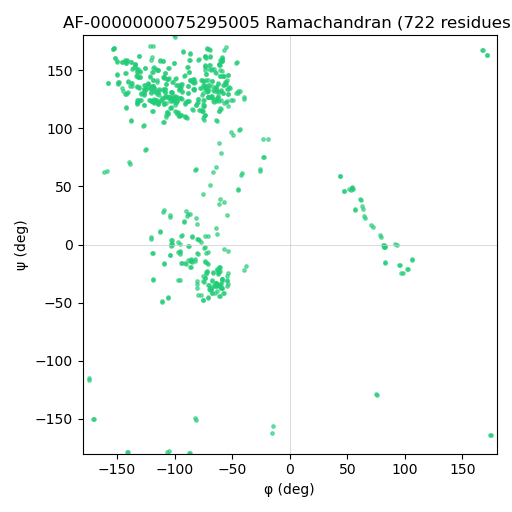1 161 ? -23.906 18.969 -3.279 1 96.38 161 SER B CA 1
ATOM 4205 C C . SER B 1 161 ? -23.375 17.562 -3.5 1 96.38 161 SER B C 1
ATOM 4207 O O . SER B 1 161 ? -23.953 16.578 -3.004 1 96.38 161 SER B O 1
ATOM 4209 N N . GLU B 1 162 ? -22.359 17.516 -4.266 1 96.69 162 GLU B N 1
ATOM 4210 C CA . GLU B 1 162 ? -21.719 16.234 -4.523 1 96.69 162 GLU B CA 1
ATOM 4211 C C . GLU B 1 162 ? -20.203 16.391 -4.613 1 96.69 162 GLU B C 1
ATOM 4213 O O . GLU B 1 162 ? -19.688 17.484 -4.887 1 96.69 162 GLU B O 1
ATOM 4218 N N . TRP B 1 163 ? -19.578 15.297 -4.402 1 96.94 163 TRP B N 1
ATOM 4219 C CA . TRP B 1 163 ? -18.125 15.281 -4.574 1 96.94 163 TRP B CA 1
ATOM 4220 C C . TRP B 1 163 ? -17.75 15.227 -6.051 1 96.94 163 TRP B C 1
ATOM 4222 O O . TRP B 1 163 ? -18.453 14.594 -6.852 1 96.94 163 TRP B O 1
ATOM 4232 N N . THR B 1 164 ? -16.688 15.961 -6.367 1 97.25 164 THR B N 1
ATOM 4233 C CA . THR B 1 164 ? -16 15.672 -7.625 1 97.25 164 THR B CA 1
ATOM 4234 C C . THR B 1 164 ? -15.109 14.445 -7.484 1 97.25 164 THR B C 1
ATOM 4236 O O . THR B 1 164 ? -14.133 14.461 -6.73 1 97.25 164 THR B O 1
ATOM 4239 N N . ASN B 1 165 ? -15.438 13.406 -8.211 1 96.12 165 ASN B N 1
ATOM 4240 C CA . ASN B 1 165 ? -14.695 12.156 -8.109 1 96.12 165 ASN B CA 1
ATOM 4241 C C . ASN B 1 165 ? -13.727 11.984 -9.281 1 96.12 165 ASN B C 1
ATOM 4243 O O . ASN B 1 165 ? -14.141 11.992 -10.445 1 96.12 165 ASN B O 1
ATOM 4247 N N . ILE B 1 166 ? -12.477 11.789 -8.961 1 95.31 166 ILE B N 1
ATOM 4248 C CA . ILE B 1 166 ? -11.414 11.688 -9.961 1 95.31 166 ILE B CA 1
ATOM 4249 C C . ILE B 1 166 ? -10.773 10.305 -9.891 1 95.31 166 ILE B C 1
ATOM 4251 O O . ILE B 1 166 ? -10.461 9.812 -8.805 1 95.31 166 ILE B O 1
ATOM 4255 N N . VAL B 1 167 ? -10.562 9.688 -11.039 1 91.12 167 VAL B N 1
ATOM 4256 C CA . VAL B 1 167 ? -9.828 8.43 -11.102 1 91.12 167 VAL B CA 1
ATOM 4257 C C . VAL B 1 167 ? -8.32 8.711 -11.07 1 91.12 167 VAL B C 1
ATOM 4259 O O . VAL B 1 167 ? -7.809 9.445 -11.914 1 91.12 167 VAL B O 1
ATOM 4262 N N . THR B 1 168 ? -7.684 8.18 -10.086 1 89.56 168 THR B N 1
ATOM 4263 C CA . THR B 1 168 ? -6.234 8.344 -10.016 1 89.56 168 THR B CA 1
ATOM 4264 C C . THR B 1 168 ? -5.527 7.219 -10.766 1 89.56 168 THR B C 1
ATOM 4266 O O . THR B 1 168 ? -6.047 6.102 -10.859 1 89.56 168 THR B O 1
ATOM 4269 N N . PRO B 1 169 ? -4.336 7.5 -11.266 1 84 169 PRO B N 1
ATOM 4270 C CA . PRO B 1 169 ? -3.623 6.484 -12.039 1 84 169 PRO B CA 1
ATOM 4271 C C . PRO B 1 169 ? -3.062 5.363 -11.172 1 84 169 PRO B C 1
ATOM 4273 O O . PRO B 1 169 ? -2.652 4.32 -11.688 1 84 169 PRO B O 1
ATOM 4276 N N . PHE B 1 170 ? -3.01 5.527 -9.898 1 82.19 170 PHE B N 1
ATOM 4277 C CA . PHE B 1 170 ? -2.49 4.508 -9 1 82.19 170 PHE B CA 1
ATOM 4278 C C . PHE B 1 170 ? -3.297 4.469 -7.703 1 82.19 170 PHE B C 1
ATOM 4280 O O . PHE B 1 170 ? -3.943 5.453 -7.34 1 82.19 170 PHE B O 1
ATOM 4287 N N . ASN B 1 171 ? -3.23 3.312 -7.078 1 80.25 171 ASN B N 1
ATOM 4288 C CA . ASN B 1 171 ? -3.779 3.182 -5.734 1 80.25 171 ASN B CA 1
ATOM 4289 C C . ASN B 1 171 ? -2.918 3.906 -4.703 1 80.25 171 ASN B C 1
ATOM 4291 O O . ASN B 1 171 ? -1.814 4.355 -5.016 1 80.25 171 ASN B O 1
ATOM 4295 N N . TYR B 1 172 ? -3.557 3.961 -3.598 1 75.62 172 TYR B N 1
ATOM 4296 C CA . TYR B 1 172 ? -2.768 4.512 -2.502 1 75.62 172 TYR B CA 1
ATOM 4297 C C . TYR B 1 172 ? -1.614 3.586 -2.139 1 75.62 172 TYR B C 1
ATOM 4299 O O . TYR B 1 172 ? -1.798 2.371 -2.025 1 75.62 172 TYR B O 1
ATOM 4307 N N . PHE B 1 173 ? -0.446 4.16 -2.195 1 70.69 173 PHE B N 1
ATOM 4308 C CA . PHE B 1 173 ? 0.736 3.359 -1.9 1 70.69 173 PHE B CA 1
ATOM 4309 C C . PHE B 1 173 ? 1.263 3.666 -0.503 1 70.69 173 PHE B C 1
ATOM 4311 O O . PHE B 1 173 ? 1.47 4.828 -0.153 1 70.69 173 PHE B O 1
ATOM 4318 N N . HIS B 1 174 ? 1.25 2.645 0.289 1 58.75 174 HIS B N 1
ATOM 4319 C CA . HIS B 1 174 ? 1.549 2.805 1.707 1 58.75 174 HIS B CA 1
ATOM 4320 C C . HIS B 1 174 ? 2.885 3.51 1.913 1 58.75 174 HIS B C 1
ATOM 4322 O O . HIS B 1 174 ? 3.074 4.215 2.908 1 58.75 174 HIS B O 1
ATOM 4328 N N . ASN B 1 175 ? 3.797 3.189 0.956 1 59.5 175 ASN B N 1
ATOM 4329 C CA . ASN B 1 175 ? 5.113 3.771 1.203 1 59.5 175 ASN B CA 1
ATOM 4330 C C . ASN B 1 175 ? 5.129 5.27 0.906 1 59.5 175 ASN B C 1
ATOM 4332 O O . ASN B 1 175 ? 6.188 5.895 0.922 1 59.5 175 ASN B O 1
ATOM 4336 N N . SER B 1 176 ? 3.947 5.676 0.437 1 61.97 176 SER B N 1
ATOM 4337 C CA . SER B 1 176 ? 4.043 7.074 0.041 1 61.97 176 SER B CA 1
ATOM 4338 C C . SER B 1 176 ? 3.084 7.945 0.845 1 61.97 176 SER B C 1
ATOM 4340 O O . SER B 1 176 ? 2.238 7.43 1.579 1 61.97 176 SER B O 1
ATOM 4342 N N . SER B 1 177 ? 3.328 9.289 0.612 1 63.53 177 SER B N 1
ATOM 4343 C CA . SER B 1 177 ? 2.881 10.5 1.279 1 63.53 177 SER B CA 1
ATOM 4344 C C . SER B 1 177 ? 1.38 10.711 1.102 1 63.53 177 SER B C 1
ATOM 4346 O O . SER B 1 177 ? 0.809 10.312 0.085 1 63.53 177 SER B O 1
ATOM 4348 N N . SER B 1 178 ? 0.882 11.023 2.014 1 81.44 178 SER B N 1
ATOM 4349 C CA . SER B 1 178 ? -0.422 11.672 2.129 1 81.44 178 SER B CA 1
ATOM 4350 C C . SER B 1 178 ? -0.565 12.812 1.128 1 81.44 178 SER B C 1
ATOM 4352 O O . SER B 1 178 ? 0.424 13.258 0.543 1 81.44 178 SER B O 1
ATOM 4354 N N . LEU B 1 179 ? -1.681 13.156 0.798 1 93.19 179 LEU B N 1
ATOM 4355 C CA . LEU B 1 179 ? -1.989 14.352 0.013 1 93.19 179 LEU B CA 1
ATOM 4356 C C . LEU B 1 179 ? -1.401 15.602 0.664 1 93.19 179 LEU B C 1
ATOM 4358 O O . LEU B 1 179 ? -1.456 15.75 1.887 1 93.19 179 LEU B O 1
ATOM 4362 N N . THR B 1 180 ? -0.77 16.391 -0.207 1 94.31 180 THR B N 1
ATOM 4363 C CA . THR B 1 180 ? -0.244 17.688 0.235 1 94.31 180 THR B CA 1
ATOM 4364 C C . THR B 1 180 ? -0.755 18.812 -0.655 1 94.31 180 THR B C 1
ATOM 4366 O O . THR B 1 180 ? -0.667 18.734 -1.882 1 94.31 180 THR B O 1
ATOM 4369 N N . TYR B 1 181 ? -1.237 19.844 -0.014 1 95.69 181 TYR B N 1
ATOM 4370 C CA . TYR B 1 181 ? -1.702 21 -0.794 1 95.69 181 TYR B CA 1
ATOM 4371 C C . TYR B 1 181 ? -0.598 22.031 -0.95 1 95.69 181 TYR B C 1
ATOM 4373 O O . TYR B 1 181 ? 0.083 22.375 0.019 1 95.69 181 TYR B O 1
ATOM 4381 N N . SER B 1 182 ? -0.469 22.406 -2.168 1 95.12 182 SER B N 1
ATOM 4382 C CA . SER B 1 182 ? 0.399 23.531 -2.479 1 95.12 182 SER B CA 1
ATOM 4383 C C . SER B 1 182 ? -0.414 24.797 -2.768 1 95.12 182 SER B C 1
ATOM 4385 O O . SER B 1 182 ? -1.138 24.859 -3.764 1 95.12 182 SER B O 1
ATOM 4387 N N . LYS B 1 183 ? -0.206 25.719 -1.973 1 91.94 183 LYS B N 1
ATOM 4388 C CA . LYS B 1 183 ? -0.899 26.984 -2.193 1 91.94 183 LYS B CA 1
ATOM 4389 C C . LYS B 1 183 ? -0.387 27.688 -3.453 1 91.94 183 LYS B C 1
ATOM 4391 O O . LYS B 1 183 ? -1.167 28.281 -4.203 1 91.94 183 LYS B O 1
ATOM 4396 N N . ARG B 1 184 ? 0.826 27.578 -3.639 1 91 184 ARG B N 1
ATOM 4397 C CA . ARG B 1 184 ? 1.464 28.234 -4.777 1 91 184 ARG B CA 1
ATOM 4398 C C . ARG B 1 184 ? 0.893 27.719 -6.094 1 91 184 ARG B C 1
ATOM 4400 O O . ARG B 1 184 ? 0.558 28.5 -6.984 1 91 184 ARG B O 1
ATOM 4407 N N . ASP B 1 185 ? 0.759 26.438 -6.152 1 93 185 ASP B N 1
ATOM 4408 C CA . ASP B 1 185 ? 0.328 25.828 -7.406 1 93 185 ASP B CA 1
ATOM 4409 C C . ASP B 1 185 ? -1.182 25.594 -7.418 1 93 185 ASP B C 1
ATOM 4411 O O . ASP B 1 185 ? -1.748 25.203 -8.438 1 93 185 ASP B O 1
ATOM 4415 N N . LYS B 1 186 ? -1.822 25.859 -6.242 1 96.06 186 LYS B N 1
ATOM 4416 C CA . LYS B 1 186 ? -3.246 25.578 -6.066 1 96.06 186 LYS B CA 1
ATOM 4417 C C . LYS B 1 186 ? -3.582 24.141 -6.469 1 96.06 186 LYS B C 1
ATOM 4419 O O . LYS B 1 186 ? -4.52 23.906 -7.234 1 96.06 186 LYS B O 1
ATOM 4424 N N . SER B 1 187 ? -2.748 23.281 -5.949 1 97.19 187 SER B N 1
ATOM 4425 C CA . SER B 1 187 ? -2.875 21.891 -6.352 1 97.19 187 SER B CA 1
ATOM 4426 C C . SER B 1 187 ? -2.6 20.953 -5.18 1 97.19 187 SER B C 1
ATOM 4428 O O . SER B 1 187 ? -1.808 21.281 -4.293 1 97.19 187 SER B O 1
ATOM 4430 N N . PHE B 1 188 ? -3.318 19.828 -5.227 1 96.88 188 PHE B N 1
ATOM 4431 C CA . PHE B 1 188 ? -2.988 18.719 -4.332 1 96.88 188 PHE B CA 1
ATOM 4432 C C . PHE B 1 188 ? -1.944 17.797 -4.961 1 96.88 188 PHE B C 1
ATOM 4434 O O . PHE B 1 188 ? -2.084 17.391 -6.113 1 96.88 188 PHE B O 1
ATOM 4441 N N . TYR B 1 189 ? -0.946 17.531 -4.172 1 95 189 TYR B N 1
ATOM 4442 C CA . TYR B 1 189 ? 0.161 16.703 -4.645 1 95 189 TYR B CA 1
ATOM 4443 C C . TYR B 1 189 ? 0.134 15.328 -3.986 1 95 189 TYR B C 1
ATOM 4445 O O . TYR B 1 189 ? -0.279 15.195 -2.832 1 95 189 TYR B O 1
ATOM 4453 N N . MET B 1 190 ? 0.585 14.352 -4.738 1 94.12 190 MET B N 1
ATOM 4454 C CA . MET B 1 190 ? 0.829 13.008 -4.219 1 94.12 190 MET B CA 1
ATOM 4455 C C . MET B 1 190 ? 1.98 12.336 -4.961 1 94.12 190 MET B C 1
ATOM 4457 O O . MET B 1 190 ? 2.082 12.438 -6.184 1 94.12 190 MET B O 1
ATOM 4461 N N . LEU B 1 191 ? 2.762 11.695 -4.219 1 93.12 191 LEU B N 1
ATOM 4462 C CA . LEU B 1 191 ? 3.867 10.961 -4.836 1 93.12 191 LEU B CA 1
ATOM 4463 C C . LEU B 1 191 ? 3.359 9.742 -5.598 1 93.12 191 LEU B C 1
ATOM 4465 O O . LEU B 1 191 ? 2.48 9.031 -5.113 1 93.12 191 LEU B O 1
ATOM 4469 N N . ALA B 1 192 ? 3.906 9.609 -6.773 1 90.12 192 ALA B N 1
ATOM 4470 C CA . ALA B 1 192 ? 3.654 8.375 -7.512 1 90.12 192 ALA B CA 1
ATOM 4471 C C . ALA B 1 192 ? 4.539 7.242 -7 1 90.12 192 ALA B C 1
ATOM 4473 O O . ALA B 1 192 ? 5.586 7.488 -6.398 1 90.12 192 ALA B O 1
ATOM 4474 N N . PRO B 1 193 ? 4.105 5.988 -7.266 1 87.12 193 PRO B N 1
ATOM 4475 C CA . PRO B 1 193 ? 4.957 4.867 -6.855 1 87.12 193 PRO B CA 1
ATOM 4476 C C . PRO B 1 193 ? 6.383 4.984 -7.387 1 87.12 193 PRO B C 1
ATOM 4478 O O . PRO B 1 193 ? 6.582 5.262 -8.57 1 87.12 193 PRO B O 1
ATOM 4481 N N . GLY B 1 194 ? 7.379 4.84 -6.523 1 83.44 194 GLY B N 1
ATOM 4482 C CA . GLY B 1 194 ? 8.781 4.988 -6.867 1 83.44 194 GLY B CA 1
ATOM 4483 C C . GLY B 1 194 ? 9.328 6.375 -6.574 1 83.44 194 GLY B C 1
ATOM 4484 O O . GLY B 1 194 ? 10.539 6.586 -6.586 1 83.44 194 GLY B O 1
ATOM 4485 N N . SER B 1 195 ? 8.445 7.352 -6.395 1 85.81 195 SER B N 1
ATOM 4486 C CA . SER B 1 195 ? 8.719 8.688 -5.867 1 85.81 195 SER B CA 1
ATOM 4487 C C . SER B 1 195 ? 9.516 9.523 -6.863 1 85.81 195 SER B C 1
ATOM 4489 O O . SER B 1 195 ? 10.141 10.516 -6.488 1 85.81 195 SER B O 1
ATOM 4491 N N . ARG B 1 196 ? 9.57 9.133 -8.125 1 90 196 ARG B N 1
ATOM 4492 C CA . ARG B 1 196 ? 10.258 9.914 -9.148 1 90 196 ARG B CA 1
ATOM 4493 C C . ARG B 1 196 ? 9.32 10.945 -9.766 1 90 196 ARG B C 1
ATOM 4495 O O . ARG B 1 196 ? 9.773 11.852 -10.469 1 90 196 ARG B O 1
ATOM 4502 N N . PHE B 1 197 ? 8.117 10.727 -9.461 1 91.5 197 PHE B N 1
ATOM 4503 C CA . PHE B 1 197 ? 7.148 11.664 -10.008 1 91.5 197 PHE B CA 1
ATOM 4504 C C . PHE B 1 197 ? 6.168 12.117 -8.938 1 91.5 197 PHE B C 1
ATOM 4506 O O . PHE B 1 197 ? 5.781 11.328 -8.07 1 91.5 197 PHE B O 1
ATOM 4513 N N . LEU B 1 198 ? 5.828 13.32 -9.094 1 92.62 198 LEU B N 1
ATOM 4514 C CA . LEU B 1 198 ? 4.773 13.938 -8.297 1 92.62 198 LEU B CA 1
ATOM 4515 C C . LEU B 1 198 ? 3.531 14.195 -9.141 1 92.62 198 LEU B C 1
ATOM 4517 O O . LEU B 1 198 ? 3.605 14.867 -10.172 1 92.62 198 LEU B O 1
ATOM 4521 N N . ALA B 1 199 ? 2.438 13.602 -8.711 1 93.31 199 ALA B N 1
ATOM 4522 C CA . ALA B 1 199 ? 1.165 13.906 -9.359 1 93.31 199 ALA B CA 1
ATOM 4523 C C . ALA B 1 199 ? 0.507 15.133 -8.727 1 93.31 199 ALA B C 1
ATOM 4525 O O . ALA B 1 199 ? 0.546 15.305 -7.508 1 93.31 199 ALA B O 1
ATOM 4526 N N . SER B 1 200 ? -0.108 15.945 -9.547 1 95.25 200 SER B N 1
ATOM 4527 C CA . SER B 1 200 ? -0.804 17.125 -9.031 1 95.25 200 SER B CA 1
ATOM 4528 C C . SER B 1 200 ? -2.193 17.25 -9.641 1 95.25 200 SER B C 1
ATOM 4530 O O . SER B 1 200 ? -2.373 17.016 -10.844 1 95.25 200 SER B O 1
ATOM 4532 N N . TRP B 1 201 ? -3.131 17.547 -8.828 1 96.94 201 TRP B N 1
ATOM 4533 C CA . TRP B 1 201 ? -4.496 17.859 -9.227 1 96.94 201 TRP B CA 1
ATOM 4534 C C . TRP B 1 201 ? -4.855 19.297 -8.852 1 96.94 201 TRP B C 1
ATOM 4536 O O . TRP B 1 201 ? -4.793 19.656 -7.676 1 96.94 201 TRP B O 1
ATOM 4546 N N . TYR B 1 202 ? -5.242 20.016 -9.844 1 97.38 202 TYR B N 1
ATOM 4547 C CA . TYR B 1 202 ? -5.715 21.375 -9.57 1 97.38 202 TYR B CA 1
ATOM 4548 C C . TYR B 1 202 ? -6.93 21.344 -8.656 1 97.38 202 TYR B C 1
ATOM 4550 O O . TYR B 1 202 ? -7.758 20.438 -8.734 1 97.38 202 TYR B O 1
ATOM 4558 N N . ILE B 1 203 ? -7.074 22.266 -7.812 1 95.69 203 ILE B N 1
ATOM 4559 C CA . ILE B 1 203 ? -8.094 22.266 -6.773 1 95.69 203 ILE B CA 1
ATOM 4560 C C . ILE B 1 203 ? -9.484 22.297 -7.418 1 95.69 203 ILE B C 1
ATOM 4562 O O . ILE B 1 203 ? -10.461 21.859 -6.809 1 95.69 203 ILE B O 1
ATOM 4566 N N . HIS B 1 204 ? -9.609 22.75 -8.648 1 95.88 204 HIS B N 1
ATOM 4567 C CA . HIS B 1 204 ? -10.891 22.75 -9.344 1 95.88 204 HIS B CA 1
ATOM 4568 C C . HIS B 1 204 ? -10.906 21.719 -10.461 1 95.88 204 HIS B C 1
ATOM 4570 O O . HIS B 1 204 ? -11.523 21.938 -11.508 1 95.88 204 HIS B O 1
ATOM 4576 N N . SER B 1 205 ? -10.141 20.672 -10.227 1 95.75 205 SER B N 1
ATOM 4577 C CA . SER B 1 205 ? -10.18 19.562 -11.164 1 95.75 205 SER B CA 1
ATOM 4578 C C . SER B 1 205 ? -11.594 19 -11.297 1 95.75 205 SER B C 1
ATOM 4580 O O . SER B 1 205 ? -12.359 19 -10.328 1 95.75 205 SER B O 1
ATOM 4582 N N . LYS B 1 206 ? -11.898 18.578 -12.461 1 94 206 LYS B N 1
ATOM 4583 C CA . LYS B 1 206 ? -13.203 17.984 -12.758 1 94 206 LYS B CA 1
ATOM 4584 C C . LYS B 1 206 ? -13.117 16.453 -12.773 1 94 206 LYS B C 1
ATOM 4586 O O . LYS B 1 206 ? -12.031 15.883 -12.656 1 94 206 LYS B O 1
ATOM 4591 N N . ASN B 1 207 ? -14.414 16.062 -13.039 1 86.38 207 ASN B N 1
ATOM 4592 C CA . ASN B 1 207 ? -14.477 14.602 -13.117 1 86.38 207 ASN B CA 1
ATOM 4593 C C . ASN B 1 207 ? -13.633 14.062 -14.273 1 86.38 207 ASN B C 1
ATOM 4595 O O . ASN B 1 207 ? -13.625 14.641 -15.367 1 86.38 207 ASN B O 1
ATOM 4599 N N . TRP B 1 208 ? -12.734 13.219 -14.148 1 81.12 208 TRP B N 1
ATOM 4600 C CA . TRP B 1 208 ? -11.969 12.461 -15.133 1 81.12 208 TRP B CA 1
ATOM 4601 C C . TRP B 1 208 ? -10.695 13.211 -15.516 1 81.12 208 TRP B C 1
ATOM 4603 O O . TRP B 1 208 ? -10 12.82 -16.469 1 81.12 208 TRP B O 1
ATOM 4613 N N . ASP B 1 209 ? -10.523 14.414 -14.859 1 90 209 ASP B N 1
ATOM 4614 C CA . ASP B 1 209 ? -9.25 15.078 -15.109 1 90 209 ASP B CA 1
ATOM 4615 C C . ASP B 1 209 ? -8.078 14.164 -14.766 1 90 209 ASP B C 1
ATOM 4617 O O . ASP B 1 209 ? -8.133 13.422 -13.781 1 90 209 ASP B O 1
ATOM 4621 N N . TYR B 1 210 ? -7.133 14.273 -15.641 1 89.94 210 TYR B N 1
ATOM 4622 C CA . TYR B 1 210 ? -5.883 13.57 -15.367 1 89.94 210 TYR B CA 1
ATOM 4623 C C . TYR B 1 210 ? -4.91 14.461 -14.602 1 89.94 210 TYR B C 1
ATOM 4625 O O . TYR B 1 210 ? -4.859 15.672 -14.828 1 89.94 210 TYR B O 1
ATOM 4633 N N . PRO B 1 211 ? -4.188 13.844 -13.773 1 93.88 211 PRO B N 1
ATOM 4634 C CA . PRO B 1 211 ? -3.209 14.664 -13.062 1 93.88 211 PRO B CA 1
ATOM 4635 C C . PRO B 1 211 ? -2.025 15.07 -13.938 1 93.88 211 PRO B C 1
ATOM 4637 O O . PRO B 1 211 ? -1.73 14.406 -14.93 1 93.88 211 PRO B O 1
ATOM 4640 N N . LYS B 1 212 ? -1.43 16.172 -13.555 1 93 212 LYS B N 1
ATOM 4641 C CA . LYS B 1 212 ? -0.121 16.516 -14.102 1 93 212 LYS B CA 1
ATOM 4642 C C . LYS B 1 212 ? 0.998 15.812 -13.336 1 93 212 LYS B C 1
ATOM 4644 O O . LYS B 1 212 ? 0.944 15.703 -12.109 1 93 212 LYS B O 1
ATOM 4649 N N . PHE B 1 213 ? 1.976 15.414 -14.086 1 93.06 213 PHE B N 1
ATOM 4650 C CA . PHE B 1 213 ? 3.104 14.75 -13.438 1 93.06 213 PHE B CA 1
ATOM 4651 C C . PHE B 1 213 ? 4.344 15.633 -13.484 1 93.06 213 PHE B C 1
ATOM 4653 O O . PHE B 1 213 ? 4.648 16.234 -14.516 1 93.06 213 PHE B O 1
ATOM 4660 N N . HIS B 1 214 ? 4.977 15.711 -12.297 1 92.44 214 HIS B N 1
ATOM 4661 C CA . HIS B 1 214 ? 6.238 16.422 -12.148 1 92.44 214 HIS B CA 1
ATOM 4662 C C . HIS B 1 214 ? 7.387 15.477 -11.852 1 92.44 214 HIS B C 1
ATOM 4664 O O . HIS B 1 214 ? 7.344 14.734 -10.859 1 92.44 214 HIS B O 1
ATOM 4670 N N . GLU B 1 215 ? 8.398 15.562 -12.688 1 92.88 215 GLU B N 1
ATOM 4671 C CA . GLU B 1 215 ? 9.539 14.688 -12.461 1 92.88 215 GLU B CA 1
ATOM 4672 C C . GLU B 1 215 ? 10.422 15.203 -11.328 1 92.88 215 GLU B C 1
ATOM 4674 O O . GLU B 1 215 ? 10.727 16.406 -11.273 1 92.88 215 GLU B O 1
ATOM 4679 N N . LEU B 1 216 ? 10.805 14.312 -10.469 1 93.06 216 LEU B N 1
ATOM 4680 C CA . LEU B 1 216 ? 11.75 14.602 -9.398 1 93.06 216 LEU B CA 1
ATOM 4681 C C . LEU B 1 216 ? 13.109 13.984 -9.688 1 93.06 216 LEU B C 1
ATOM 4683 O O . LEU B 1 216 ? 13.203 12.789 -9.984 1 93.06 216 LEU B O 1
ATOM 4687 N N . ARG B 1 217 ? 14.109 14.828 -9.617 1 92 217 ARG B N 1
ATOM 4688 C CA . ARG B 1 217 ? 15.477 14.352 -9.781 1 92 217 ARG B CA 1
ATOM 4689 C C . ARG B 1 217 ? 16.312 14.594 -8.523 1 92 217 ARG B C 1
ATOM 4691 O O . ARG B 1 217 ? 16.406 15.727 -8.047 1 92 217 ARG B O 1
ATOM 4698 N N . PHE B 1 218 ? 16.859 13.555 -8.062 1 93 218 PHE B N 1
ATOM 4699 C CA . PHE B 1 218 ? 17.578 13.625 -6.789 1 93 218 PHE B CA 1
ATOM 4700 C C . PHE B 1 218 ? 19.062 13.812 -7.008 1 93 218 PHE B C 1
ATOM 4702 O O . PHE B 1 218 ? 19.672 13.141 -7.852 1 93 218 PHE B O 1
ATOM 4709 N N . HIS B 1 219 ? 19.562 14.75 -6.23 1 91.81 219 HIS B N 1
ATOM 4710 C CA . HIS B 1 219 ? 20.969 15.102 -6.344 1 91.81 219 HIS B CA 1
ATOM 4711 C C . HIS B 1 219 ? 21.641 15.133 -4.973 1 91.81 219 HIS B C 1
ATOM 4713 O O . HIS B 1 219 ? 20.969 15.156 -3.943 1 91.81 219 HIS B O 1
ATOM 4719 N N . ASN B 1 220 ? 22.984 15.07 -4.992 1 93 220 ASN B N 1
ATOM 4720 C CA . ASN B 1 220 ? 23.828 15.25 -3.812 1 93 220 ASN B CA 1
ATOM 4721 C C . ASN B 1 220 ? 23.562 14.172 -2.77 1 93 220 ASN B C 1
ATOM 4723 O O . ASN B 1 220 ? 23.594 14.438 -1.567 1 93 220 ASN B O 1
ATOM 4727 N N . ILE B 1 221 ? 23.234 13.016 -3.25 1 92.75 221 ILE B N 1
ATOM 4728 C CA . ILE B 1 221 ? 23.031 11.898 -2.334 1 92.75 221 ILE B CA 1
ATOM 4729 C C . ILE B 1 221 ? 24.375 11.438 -1.779 1 92.75 221 ILE B C 1
ATOM 4731 O O . ILE B 1 221 ? 25.328 11.234 -2.535 1 92.75 221 ILE B O 1
ATOM 4735 N N . PRO B 1 222 ? 24.391 11.273 -0.498 1 90.38 222 PRO B N 1
ATOM 4736 C CA . PRO B 1 222 ? 25.656 10.805 0.068 1 90.38 222 PRO B CA 1
ATOM 4737 C C . PRO B 1 222 ? 26.078 9.445 -0.479 1 90.38 222 PRO B C 1
ATOM 4739 O O . PRO B 1 222 ? 25.234 8.664 -0.923 1 90.38 222 PRO B O 1
ATOM 4742 N N . ARG B 1 223 ? 27.406 9.25 -0.418 1 91.19 223 ARG B N 1
ATOM 4743 C CA . ARG B 1 223 ? 27.906 7.941 -0.824 1 91.19 223 ARG B CA 1
ATOM 4744 C C . ARG B 1 223 ? 27.641 6.895 0.251 1 91.19 223 ARG B C 1
ATOM 4746 O O . ARG B 1 223 ? 28.125 7.012 1.377 1 91.19 223 ARG B O 1
ATOM 4753 N N . PHE B 1 224 ? 26.875 5.938 -0.161 1 90.94 224 PHE B N 1
ATOM 4754 C CA . PHE B 1 224 ? 26.594 4.828 0.742 1 90.94 224 PHE B CA 1
ATOM 4755 C C . PHE B 1 224 ? 27.375 3.584 0.334 1 90.94 224 PHE B C 1
ATOM 4757 O O . PHE B 1 224 ? 27.609 3.354 -0.854 1 90.94 224 PHE B O 1
ATOM 4764 N N . SER B 1 225 ? 27.781 2.902 1.397 1 91.38 225 SER B N 1
ATOM 4765 C CA . SER B 1 225 ? 28.375 1.594 1.127 1 91.38 225 SER B CA 1
ATOM 4766 C C . SER B 1 225 ? 27.312 0.604 0.642 1 91.38 225 SER B C 1
ATOM 4768 O O . SER B 1 225 ? 26.109 0.864 0.754 1 91.38 225 SER B O 1
ATOM 4770 N N . GLN B 1 226 ? 27.828 -0.512 0.146 1 90.25 226 GLN B N 1
ATOM 4771 C CA . GLN B 1 226 ? 26.938 -1.584 -0.277 1 90.25 226 GLN B CA 1
ATOM 4772 C C . GLN B 1 226 ? 26.047 -2.035 0.871 1 90.25 226 GLN B C 1
ATOM 4774 O O . GLN B 1 226 ? 24.844 -2.217 0.687 1 90.25 226 GLN B O 1
ATOM 4779 N N . SER B 1 227 ? 26.578 -2.143 1.989 1 89.31 227 SER B N 1
ATOM 4780 C CA . SER B 1 227 ? 25.828 -2.58 3.16 1 89.31 227 SER B CA 1
ATOM 4781 C C . SER B 1 227 ? 24.766 -1.56 3.547 1 89.31 227 SER B C 1
ATOM 4783 O O . SER B 1 227 ? 23.656 -1.929 3.955 1 89.31 227 SER B O 1
ATOM 4785 N N . GLN B 1 228 ? 25.047 -0.337 3.375 1 88.62 228 GLN B N 1
ATOM 4786 C CA . GLN B 1 228 ? 24.094 0.723 3.689 1 88.62 228 GLN B CA 1
ATOM 4787 C C . GLN B 1 228 ? 22.938 0.726 2.703 1 88.62 228 GLN B C 1
ATOM 4789 O O . GLN B 1 228 ? 21.781 0.871 3.104 1 88.62 228 GLN B O 1
ATOM 4794 N N . TRP B 1 229 ? 23.281 0.464 1.508 1 89.19 229 TRP B N 1
ATOM 4795 C CA . TRP B 1 229 ? 22.219 0.399 0.495 1 89.19 229 TRP B CA 1
ATOM 4796 C C . TRP B 1 229 ? 21.328 -0.816 0.716 1 89.19 229 TRP B C 1
ATOM 4798 O O . TRP B 1 229 ? 20.109 -0.74 0.532 1 89.19 229 TRP B O 1
ATOM 4808 N N . GLN B 1 230 ? 21.922 -1.875 1.107 1 87.88 230 GLN B N 1
ATOM 4809 C CA . GLN B 1 230 ? 21.156 -3.086 1.381 1 87.88 230 GLN B CA 1
ATOM 4810 C C . GLN B 1 230 ? 20.203 -2.879 2.549 1 87.88 230 GLN B C 1
ATOM 4812 O O . GLN B 1 230 ? 19.062 -3.363 2.521 1 87.88 230 GLN B O 1
ATOM 4817 N N . LEU B 1 231 ? 20.641 -2.16 3.424 1 84.88 231 LEU B N 1
ATOM 4818 C CA . LEU B 1 231 ? 19.797 -1.833 4.559 1 84.88 231 LEU B CA 1
ATOM 4819 C C . LEU B 1 231 ? 18.625 -0.951 4.125 1 84.88 231 LEU B C 1
ATOM 4821 O O . LEU B 1 231 ? 17.484 -1.156 4.562 1 84.88 231 LEU B O 1
ATOM 4825 N N . LEU B 1 232 ? 18.906 -0.021 3.287 1 84.94 232 LEU B N 1
ATOM 4826 C CA . LEU B 1 232 ? 17.859 0.856 2.768 1 84.94 232 LEU B CA 1
ATOM 4827 C C . LEU B 1 232 ? 16.844 0.067 1.952 1 84.94 232 LEU B C 1
ATOM 4829 O O . LEU B 1 232 ? 15.641 0.323 2.039 1 84.94 232 LEU B O 1
ATOM 4833 N N . ASP B 1 233 ? 17.344 -0.944 1.312 1 85.19 233 ASP B N 1
ATOM 4834 C CA . ASP B 1 233 ? 16.484 -1.779 0.469 1 85.19 233 ASP B CA 1
ATOM 4835 C C . ASP B 1 233 ? 15.57 -2.66 1.314 1 85.19 233 ASP B C 1
ATOM 4837 O O . ASP B 1 233 ? 14.5 -3.068 0.858 1 85.19 233 ASP B O 1
ATOM 4841 N N . SER B 1 234 ? 15.984 -2.889 2.473 1 83.94 234 SER B N 1
ATOM 4842 C CA . SER B 1 234 ? 15.227 -3.766 3.357 1 83.94 234 SER B CA 1
ATOM 4843 C C . SER B 1 234 ? 14.469 -2.969 4.414 1 83.94 234 SER B C 1
ATOM 4845 O O . SER B 1 234 ? 14.125 -3.498 5.469 1 83.94 234 SER B O 1
ATOM 4847 N N . SER B 1 235 ? 14.219 -1.767 4.094 1 86.88 235 SER B N 1
ATOM 4848 C CA . SER B 1 235 ? 13.492 -0.915 5.031 1 86.88 235 SER B CA 1
ATOM 4849 C C . SER B 1 235 ? 12.047 -0.713 4.59 1 86.88 235 SER B C 1
ATOM 4851 O O . SER B 1 235 ? 11.727 -0.857 3.406 1 86.88 235 SER B O 1
ATOM 4853 N N . ALA B 1 236 ? 11.18 -0.49 5.574 1 87.44 236 ALA B N 1
ATOM 4854 C CA . ALA B 1 236 ? 9.805 -0.083 5.289 1 87.44 236 ALA B CA 1
ATOM 4855 C C . ALA B 1 236 ? 9.727 1.417 5.023 1 87.44 236 ALA B C 1
ATOM 4857 O O . ALA B 1 236 ? 9.023 2.141 5.734 1 87.44 236 ALA B O 1
ATOM 4858 N N . LYS B 1 237 ? 10.352 1.778 3.969 1 88.25 237 LYS B N 1
ATOM 4859 C CA . LYS B 1 237 ? 10.562 3.189 3.66 1 88.25 237 LYS B CA 1
ATOM 4860 C C . LYS B 1 237 ? 9.242 3.902 3.416 1 88.25 237 LYS B C 1
ATOM 4862 O O . LYS B 1 237 ? 8.352 3.367 2.746 1 88.25 237 LYS B O 1
ATOM 4867 N N . THR B 1 238 ? 9.086 5.066 3.984 1 89.5 238 THR B N 1
ATOM 4868 C CA . THR B 1 238 ? 7.996 5.977 3.666 1 89.5 238 THR B CA 1
ATOM 4869 C C . THR B 1 238 ? 8.531 7.32 3.176 1 89.5 238 THR B C 1
ATOM 4871 O O . THR B 1 238 ? 9.602 7.762 3.611 1 89.5 238 THR B O 1
ATOM 4874 N N . GLU B 1 239 ? 7.852 7.898 2.291 1 92.5 239 GLU B N 1
ATOM 4875 C CA . GLU B 1 239 ? 8.273 9.172 1.706 1 92.5 239 GLU B CA 1
ATOM 4876 C C . GLU B 1 239 ? 7.16 10.211 1.807 1 92.5 239 GLU B C 1
ATOM 4878 O O . GLU B 1 239 ? 5.992 9.906 1.569 1 92.5 239 GLU B O 1
ATOM 4883 N N . HIS B 1 240 ? 7.57 11.422 2.172 1 93.81 240 HIS B N 1
ATOM 4884 C CA . HIS B 1 240 ? 6.633 12.508 2.441 1 93.81 240 HIS B CA 1
ATOM 4885 C C . HIS B 1 240 ? 7.051 13.789 1.735 1 93.81 240 HIS B C 1
ATOM 4887 O O . HIS B 1 240 ? 8.148 14.305 1.975 1 93.81 240 HIS B O 1
ATOM 4893 N N . PHE B 1 241 ? 6.172 14.266 0.91 1 95 241 PHE B N 1
ATOM 4894 C CA . PHE B 1 241 ? 6.367 15.555 0.253 1 95 241 PHE B CA 1
ATOM 4895 C C . PHE B 1 241 ? 5.664 16.672 1.019 1 95 241 PHE B C 1
ATOM 4897 O O . PHE B 1 241 ? 4.539 16.484 1.494 1 95 241 PHE B O 1
ATOM 4904 N N . LEU B 1 242 ? 6.34 17.781 1.204 1 95.31 242 LEU B N 1
ATOM 4905 C CA . LEU B 1 242 ? 5.68 18.891 1.883 1 95.31 242 LEU B CA 1
ATOM 4906 C C . LEU B 1 242 ? 6.148 20.219 1.323 1 95.31 242 LEU B C 1
ATOM 4908 O O . LEU B 1 242 ? 7.227 20.312 0.731 1 95.31 242 LEU B O 1
ATOM 4912 N N . GLU B 1 243 ? 5.309 21.156 1.516 1 94.31 243 GLU B N 1
ATOM 4913 C CA . GLU B 1 243 ? 5.609 22.547 1.2 1 94.31 243 GLU B CA 1
ATOM 4914 C C . GLU B 1 243 ? 5.609 23.422 2.459 1 94.31 243 GLU B C 1
ATOM 4916 O O . GLU B 1 243 ? 4.621 23.453 3.193 1 94.31 243 GLU B O 1
ATOM 4921 N N . ALA B 1 244 ? 6.719 24.078 2.633 1 93.56 244 ALA B N 1
ATOM 4922 C CA . ALA B 1 244 ? 6.816 25 3.754 1 93.56 244 ALA B CA 1
ATOM 4923 C C . ALA B 1 244 ? 5.996 26.266 3.492 1 93.56 244 ALA B C 1
ATOM 4925 O O . ALA B 1 244 ? 5.676 26.578 2.344 1 93.56 244 ALA B O 1
ATOM 4926 N N . PRO B 1 245 ? 5.727 26.938 4.582 1 88.25 245 PRO B N 1
ATOM 4927 C CA . PRO B 1 245 ? 5.016 28.203 4.395 1 88.25 245 PRO B CA 1
ATOM 4928 C C . PRO B 1 245 ? 5.777 29.188 3.51 1 88.25 245 PRO B C 1
ATOM 4930 O O . PRO B 1 245 ? 5.168 30.016 2.824 1 88.25 245 PRO B O 1
ATOM 4933 N N . SER B 1 246 ? 7.043 29.125 3.508 1 89.56 246 SER B N 1
ATOM 4934 C CA . SER B 1 246 ? 7.883 30 2.697 1 89.56 246 SER B CA 1
ATOM 4935 C C . SER B 1 246 ? 7.773 29.656 1.216 1 89.56 246 SER B C 1
ATOM 4937 O O . SER B 1 246 ? 8.211 30.422 0.359 1 89.56 246 SER B O 1
ATOM 4939 N N . GLY B 1 247 ? 7.262 28.484 0.963 1 89.81 247 GLY B N 1
ATOM 4940 C CA . GLY B 1 247 ? 7.172 28.047 -0.42 1 89.81 247 GLY B CA 1
ATOM 4941 C C . GLY B 1 247 ? 8.188 26.984 -0.773 1 89.81 247 GLY B C 1
ATOM 4942 O O . GLY B 1 247 ? 8.078 26.328 -1.813 1 89.81 247 GLY B O 1
ATOM 4943 N N . GLU B 1 248 ? 9.133 26.828 0.122 1 93.12 248 GLU B N 1
ATOM 4944 C CA . GLU B 1 248 ? 10.117 25.781 -0.117 1 93.12 248 GLU B CA 1
ATOM 4945 C C . GLU B 1 248 ? 9.484 24.391 -0.016 1 93.12 248 GLU B C 1
ATOM 4947 O O . GLU B 1 248 ? 8.664 24.141 0.863 1 93.12 248 GLU B O 1
ATOM 4952 N N . CYS B 1 249 ? 9.953 23.562 -0.919 1 95.19 249 CYS B N 1
ATOM 4953 C CA . CYS B 1 249 ? 9.43 22.203 -0.896 1 95.19 249 CYS B CA 1
ATOM 4954 C C . CYS B 1 249 ? 10.5 21.219 -0.421 1 95.19 249 CYS B C 1
ATOM 4956 O O . CYS B 1 249 ? 11.68 21.391 -0.729 1 95.19 249 CYS B O 1
ATOM 4958 N N . PHE B 1 250 ? 10.023 20.25 0.299 1 96.69 250 PHE B N 1
ATOM 4959 C CA . PHE B 1 250 ? 10.914 19.219 0.831 1 96.69 250 PHE B CA 1
ATOM 4960 C C . PHE B 1 250 ? 10.344 17.828 0.574 1 96.69 250 PHE B C 1
ATOM 4962 O O . PHE B 1 250 ? 9.125 17.672 0.455 1 96.69 250 PHE B O 1
ATOM 4969 N N . LEU B 1 251 ? 11.172 16.891 0.405 1 96.19 251 LEU B N 1
ATOM 4970 C CA . LEU B 1 251 ? 10.844 15.469 0.437 1 96.19 251 LEU B CA 1
ATOM 4971 C C . LEU B 1 251 ? 11.625 14.758 1.542 1 96.19 251 LEU B C 1
ATOM 4973 O O . LEU B 1 251 ? 12.852 14.859 1.61 1 96.19 251 LEU B O 1
ATOM 4977 N N . VAL B 1 252 ? 10.898 14.133 2.396 1 96.06 252 VAL B N 1
ATOM 4978 C CA . VAL B 1 252 ? 11.508 13.414 3.51 1 96.06 252 VAL B CA 1
ATOM 4979 C C . VAL B 1 252 ? 11.336 11.906 3.312 1 96.06 252 VAL B C 1
ATOM 4981 O O . VAL B 1 252 ? 10.219 11.43 3.1 1 96.06 252 VAL B O 1
ATOM 4984 N N . LYS B 1 253 ? 12.391 11.172 3.35 1 93.25 253 LYS B N 1
ATOM 4985 C CA . LYS B 1 253 ? 12.352 9.711 3.387 1 93.25 253 LYS B CA 1
ATOM 4986 C C . LYS B 1 253 ? 12.602 9.188 4.801 1 93.25 253 LYS B C 1
ATOM 4988 O O . LYS B 1 253 ? 13.57 9.57 5.449 1 93.25 253 LYS B O 1
ATOM 4993 N N . CYS B 1 254 ? 11.672 8.406 5.254 1 92.62 254 CYS B N 1
ATOM 4994 C CA . CYS B 1 254 ? 11.797 7.711 6.527 1 92.62 254 CYS B CA 1
ATOM 4995 C C . CYS B 1 254 ? 12.164 6.246 6.32 1 92.62 254 CYS B C 1
ATOM 4997 O O . CYS B 1 254 ? 11.508 5.547 5.543 1 92.62 254 CYS B O 1
ATOM 4999 N N . LEU B 1 255 ? 13.188 5.82 7.055 1 91.44 255 LEU B N 1
ATOM 5000 C CA . LEU B 1 255 ? 13.711 4.484 6.793 1 91.44 255 LEU B CA 1
ATOM 5001 C C . LEU B 1 255 ? 13.727 3.646 8.07 1 91.44 255 LEU B C 1
ATOM 5003 O O . LEU B 1 255 ? 14.773 3.471 8.695 1 91.44 255 LEU B O 1
ATOM 5007 N N . PRO B 1 256 ? 12.578 3.088 8.406 1 90.12 256 PRO B N 1
ATOM 5008 C CA . PRO B 1 256 ? 12.539 2.201 9.57 1 90.12 256 PRO B CA 1
ATOM 5009 C C . PRO B 1 256 ? 13.172 0.838 9.289 1 90.12 256 PRO B C 1
ATOM 5011 O O . PRO B 1 256 ? 12.977 0.268 8.219 1 90.12 256 PRO B O 1
ATOM 5014 N N . CYS B 1 257 ? 13.914 0.436 10.242 1 87.38 257 CYS B N 1
ATOM 5015 C CA . CYS B 1 257 ? 14.469 -0.913 10.203 1 87.38 257 CYS B CA 1
ATOM 5016 C C . CYS B 1 257 ? 13.648 -1.864 11.07 1 87.38 257 CYS B C 1
ATOM 5018 O O . CYS B 1 257 ? 13.07 -1.452 12.07 1 87.38 257 CYS B O 1
ATOM 5020 N N . VAL B 1 258 ? 13.539 -3.029 10.57 1 85.94 258 VAL B N 1
ATOM 5021 C CA . VAL B 1 258 ? 12.766 -4.027 11.305 1 85.94 258 VAL B CA 1
ATOM 5022 C C . VAL B 1 258 ? 13.695 -4.848 12.195 1 85.94 258 VAL B C 1
ATOM 5024 O O . VAL B 1 258 ? 14.812 -5.195 11.789 1 85.94 258 VAL B O 1
ATOM 5027 N N . PHE B 1 259 ? 13.227 -5.082 13.367 1 82.94 259 PHE B N 1
ATOM 5028 C CA . PHE B 1 259 ? 13.961 -5.871 14.344 1 82.94 259 PHE B CA 1
ATOM 5029 C C . PHE B 1 259 ? 13.07 -6.961 14.938 1 82.94 259 PHE B C 1
ATOM 5031 O O . PHE B 1 259 ? 11.844 -6.844 14.93 1 82.94 259 PHE B O 1
ATOM 5038 N N . ASN B 1 260 ? 13.68 -7.973 15.25 1 81.94 260 ASN B N 1
ATOM 5039 C CA . ASN B 1 260 ? 12.977 -9.055 15.93 1 81.94 260 ASN B CA 1
ATOM 5040 C C . ASN B 1 260 ? 13.234 -9.016 17.438 1 81.94 260 ASN B C 1
ATOM 5042 O O . ASN B 1 260 ? 14.375 -8.898 17.875 1 81.94 260 ASN B O 1
ATOM 5046 N N . GLU B 1 261 ? 12.102 -8.93 18.188 1 77.81 261 GLU B N 1
ATOM 5047 C CA . GLU B 1 261 ? 12.18 -9.055 19.641 1 77.81 261 GLU B CA 1
ATOM 5048 C C . GLU B 1 261 ? 11.18 -10.086 20.156 1 77.81 261 GLU B C 1
ATOM 5050 O O . GLU B 1 261 ? 9.969 -9.898 20.016 1 77.81 261 GLU B O 1
ATOM 5055 N N . LYS B 1 262 ? 11.578 -11.062 20.859 1 74.19 262 LYS B N 1
ATOM 5056 C CA . LYS B 1 262 ? 10.75 -12.078 21.484 1 74.19 262 LYS B CA 1
ATOM 5057 C C . LYS B 1 262 ? 9.711 -12.633 20.516 1 74.19 262 LYS B C 1
ATOM 5059 O O . LYS B 1 262 ? 8.516 -12.672 20.844 1 74.19 262 LYS B O 1
ATOM 5064 N N . GLU B 1 263 ? 10.07 -12.945 19.359 1 75.44 263 GLU B N 1
ATOM 5065 C CA . GLU B 1 263 ? 9.242 -13.617 18.359 1 75.44 263 GLU B CA 1
ATOM 5066 C C . GLU B 1 263 ? 8.266 -12.641 17.703 1 75.44 263 GLU B C 1
ATOM 5068 O O . GLU B 1 263 ? 7.273 -13.055 17.109 1 75.44 263 GLU B O 1
ATOM 5073 N N . THR B 1 264 ? 8.445 -11.383 18.016 1 81 264 THR B N 1
ATOM 5074 C CA . THR B 1 264 ? 7.672 -10.352 17.328 1 81 264 THR B CA 1
ATOM 5075 C C . THR B 1 264 ? 8.594 -9.375 16.609 1 81 264 THR B C 1
ATOM 5077 O O . THR B 1 264 ? 9.805 -9.383 16.812 1 81 264 THR B O 1
ATOM 5080 N N . ILE B 1 265 ? 7.965 -8.727 15.648 1 84.69 265 ILE B N 1
ATOM 5081 C CA . ILE B 1 265 ? 8.797 -7.766 14.922 1 84.69 265 ILE B CA 1
ATOM 5082 C C . ILE B 1 265 ? 8.375 -6.344 15.281 1 84.69 265 ILE B C 1
ATOM 5084 O O . ILE B 1 265 ? 7.207 -6.094 15.602 1 84.69 265 ILE B O 1
ATOM 5088 N N . TYR B 1 266 ? 9.414 -5.551 15.352 1 85.44 266 TYR B N 1
ATOM 5089 C CA . TYR B 1 266 ? 9.18 -4.125 15.57 1 85.44 266 TYR B CA 1
ATOM 5090 C C . TYR B 1 266 ? 9.984 -3.287 14.586 1 85.44 266 TYR B C 1
ATOM 5092 O O . TYR B 1 266 ? 11.031 -3.725 14.094 1 85.44 266 TYR B O 1
ATOM 5100 N N . TYR B 1 267 ? 9.414 -2.209 14.336 1 86.94 267 TYR B N 1
ATOM 5101 C CA . TYR B 1 267 ? 10.094 -1.282 13.43 1 86.94 267 TYR B CA 1
ATOM 5102 C C . TYR B 1 267 ? 10.648 -0.088 14.195 1 86.94 267 TYR B C 1
ATOM 5104 O O . TYR B 1 267 ? 10.008 0.43 15.109 1 86.94 267 TYR B O 1
ATOM 5112 N N . ARG B 1 268 ? 11.852 0.28 13.805 1 89.62 268 ARG B N 1
ATOM 5113 C CA . ARG B 1 268 ? 12.508 1.448 14.375 1 89.62 268 ARG B CA 1
ATOM 5114 C C . ARG B 1 268 ? 13.086 2.338 13.281 1 89.62 268 ARG B C 1
ATOM 5116 O O . ARG B 1 268 ? 13.852 1.871 12.43 1 89.62 268 ARG B O 1
ATOM 5123 N N . THR B 1 269 ? 12.641 3.541 13.375 1 91.25 269 THR B N 1
ATOM 5124 C CA . THR B 1 269 ? 13.172 4.492 12.406 1 91.25 269 THR B CA 1
ATOM 5125 C C . THR B 1 269 ? 14.5 5.07 12.891 1 91.25 269 THR B C 1
ATOM 5127 O O . THR B 1 269 ? 14.547 5.746 13.922 1 91.25 269 THR B O 1
ATOM 5130 N N . ASN B 1 270 ? 15.586 4.797 12.148 1 88.44 270 ASN B N 1
ATOM 5131 C CA . ASN B 1 270 ? 16.891 5.281 12.586 1 88.44 270 ASN B CA 1
ATOM 5132 C C . ASN B 1 270 ? 17.516 6.215 11.555 1 88.44 270 ASN B C 1
ATOM 5134 O O . ASN B 1 270 ? 18.531 6.852 11.82 1 88.44 270 ASN B O 1
ATOM 5138 N N . ARG B 1 271 ? 16.859 6.281 10.438 1 91.81 271 ARG B N 1
ATOM 5139 C CA . ARG B 1 271 ? 17.469 7.098 9.391 1 91.81 271 ARG B CA 1
ATOM 5140 C C . ARG B 1 271 ? 16.406 7.895 8.633 1 91.81 271 ARG B C 1
ATOM 5142 O O . ARG B 1 271 ? 15.312 7.383 8.352 1 91.81 271 ARG B O 1
ATOM 5149 N N . PHE B 1 272 ? 16.844 9.148 8.344 1 95.25 272 PHE B N 1
ATOM 5150 C CA . PHE B 1 272 ? 16.031 10.039 7.52 1 95.25 272 PHE B CA 1
ATOM 5151 C C . PHE B 1 272 ? 16.875 10.68 6.422 1 95.25 272 PHE B C 1
ATOM 5153 O O . PHE B 1 272 ? 18.078 10.906 6.605 1 95.25 272 PHE B O 1
ATOM 5160 N N . MET B 1 273 ? 16.297 10.852 5.332 1 94.75 273 MET B N 1
ATOM 5161 C CA . MET B 1 273 ? 16.859 11.664 4.266 1 94.75 273 MET B CA 1
ATOM 5162 C C . MET B 1 273 ? 15.938 12.82 3.91 1 94.75 273 MET B C 1
ATOM 5164 O O . MET B 1 273 ? 14.734 12.625 3.719 1 94.75 273 MET B O 1
ATOM 5168 N N . VAL B 1 274 ? 16.5 13.992 3.857 1 97.56 274 VAL B N 1
ATOM 5169 C CA . VAL B 1 274 ? 15.719 15.172 3.512 1 97.56 274 VAL B CA 1
ATOM 5170 C C . VAL B 1 274 ? 16.234 15.781 2.215 1 97.56 274 VAL B C 1
ATOM 5172 O O . VAL B 1 274 ? 17.453 15.953 2.051 1 97.56 274 VAL B O 1
ATOM 5175 N N . PHE B 1 275 ? 15.359 16.047 1.356 1 96.88 275 PHE B N 1
ATOM 5176 C CA . PHE B 1 275 ? 15.672 16.703 0.094 1 96.88 275 PHE B C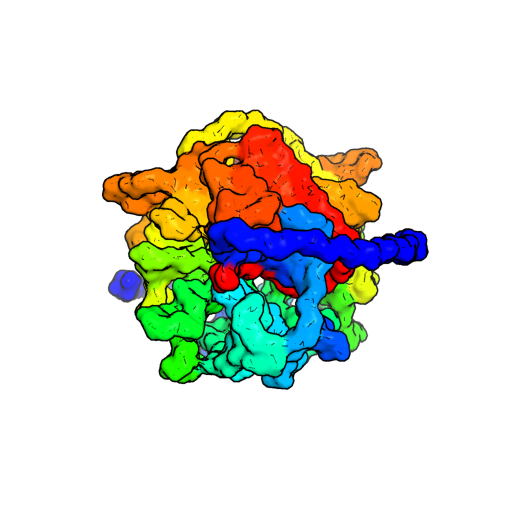A 1
ATOM 5177 C C . PHE B 1 275 ? 14.93 18.031 -0.02 1 96.88 275 PHE B C 1
ATOM 5179 O O . PHE B 1 275 ? 13.75 18.125 0.323 1 96.88 275 PHE B O 1
ATOM 5186 N N . ARG B 1 276 ? 15.648 18.984 -0.457 1 97.25 276 ARG B N 1
ATOM 5187 C CA . ARG B 1 276 ? 15.07 20.297 -0.726 1 97.25 276 ARG B CA 1
ATOM 5188 C C . ARG B 1 276 ? 14.984 20.562 -2.225 1 97.25 276 ARG B C 1
ATOM 5190 O O . ARG B 1 276 ? 15.922 20.281 -2.969 1 97.25 276 ARG B O 1
ATOM 5197 N N . GLN B 1 277 ? 13.82 21.047 -2.598 1 95.44 277 GLN B N 1
ATOM 5198 C CA . GLN B 1 277 ? 13.664 21.406 -4.004 1 95.44 277 GLN B CA 1
ATOM 5199 C C . GLN B 1 277 ? 14.484 22.641 -4.359 1 95.44 277 GLN B C 1
ATOM 5201 O O . GLN B 1 277 ? 14.398 23.656 -3.676 1 95.44 277 GLN B O 1
ATOM 5206 N N . GLU B 1 278 ? 15.242 22.438 -5.355 1 92.06 278 GLU B N 1
ATOM 5207 C CA . GLU B 1 278 ? 15.961 23.594 -5.906 1 92.06 278 GLU B CA 1
ATOM 5208 C C . GLU B 1 278 ? 15.109 24.328 -6.938 1 92.06 278 GLU B C 1
ATOM 5210 O O . GLU B 1 278 ? 14.023 23.859 -7.305 1 92.06 278 GLU B O 1
ATOM 5215 N N . GLU B 1 279 ? 15.562 25.469 -7.172 1 78.38 279 GLU B N 1
ATOM 5216 C CA . GLU B 1 279 ? 14.836 26.234 -8.18 1 78.38 279 GLU B CA 1
ATOM 5217 C C . GLU B 1 279 ? 14.617 25.406 -9.445 1 78.38 279 GLU B C 1
ATOM 5219 O O . GLU B 1 279 ? 15.492 24.641 -9.852 1 78.38 279 GLU B O 1
ATOM 5224 N N . ALA B 1 280 ? 13.383 25.328 -9.758 1 66.75 280 ALA B N 1
ATOM 5225 C CA . ALA B 1 280 ? 12.977 24.547 -10.922 1 66.75 280 ALA B CA 1
ATOM 5226 C C . ALA B 1 280 ? 13.898 24.797 -12.109 1 66.75 280 ALA B C 1
ATOM 5228 O O . ALA B 1 280 ? 14.336 25.938 -12.336 1 66.75 280 ALA B O 1
ATOM 5229 N N . SER B 1 281 ? 14.25 23.703 -12.625 1 70 281 SER B N 1
ATOM 5230 C CA . SER B 1 281 ? 15.016 23.781 -13.859 1 70 281 SER B CA 1
ATOM 5231 C C . SER B 1 281 ? 14.133 24.188 -15.039 1 70 281 SER B C 1
ATOM 5233 O O . SER B 1 281 ? 12.906 24.156 -14.938 1 70 281 SER B O 1
ATOM 5235 N N . LYS B 1 282 ? 14.727 24.625 -16.094 1 66.06 282 LYS B N 1
ATOM 5236 C CA . LYS B 1 282 ? 14.07 25.047 -17.328 1 66.06 282 LYS B CA 1
ATOM 5237 C C . LYS B 1 282 ? 13.273 23.906 -17.938 1 66.06 282 LYS B C 1
ATOM 5239 O O . LYS B 1 282 ? 12.305 24.141 -18.672 1 66.06 282 LYS B O 1
ATOM 5244 N N . ASP B 1 283 ? 13.609 22.656 -17.609 1 69.88 283 ASP B N 1
ATOM 5245 C CA . ASP B 1 283 ? 12.992 21.516 -18.297 1 69.88 283 ASP B CA 1
ATOM 5246 C C . ASP B 1 283 ? 11.766 21.016 -17.531 1 69.88 283 ASP B C 1
ATOM 5248 O O . ASP B 1 283 ? 11.156 20.016 -17.906 1 69.88 283 ASP B O 1
ATOM 5252 N N . GLY B 1 284 ? 11.359 21.781 -16.484 1 77.88 284 GLY B N 1
ATOM 5253 C CA . GLY B 1 284 ? 10.164 21.391 -15.75 1 77.88 284 GLY B CA 1
ATOM 5254 C C . GLY B 1 284 ? 10.422 20.312 -14.719 1 77.88 284 GLY B C 1
ATOM 5255 O O . GLY B 1 284 ? 9.516 19.938 -13.977 1 77.88 284 GLY B O 1
ATOM 5256 N N . VAL B 1 285 ? 11.68 19.922 -14.68 1 87.94 285 VAL B N 1
ATOM 5257 C CA . VAL B 1 285 ? 12.07 18.906 -13.711 1 87.94 285 VAL B CA 1
ATOM 5258 C C . VAL B 1 285 ? 12.352 19.547 -12.359 1 87.94 285 VAL B C 1
ATOM 5260 O O . VAL B 1 285 ? 12.969 20.625 -12.289 1 87.94 285 VAL B O 1
ATOM 5263 N N . ARG B 1 286 ? 11.828 18.969 -11.359 1 92.44 286 ARG B N 1
ATOM 5264 C CA . ARG B 1 286 ? 12.07 19.453 -10.008 1 92.44 286 ARG B CA 1
ATOM 5265 C C . ARG B 1 286 ? 13.305 18.781 -9.406 1 92.44 286 ARG B C 1
ATOM 5267 O O . ARG B 1 286 ? 13.281 17.594 -9.07 1 92.44 286 ARG B O 1
ATOM 5274 N N . ASN B 1 287 ? 14.328 19.578 -9.273 1 94.81 287 ASN B N 1
ATOM 5275 C CA . ASN B 1 287 ? 15.57 19.062 -8.703 1 94.81 287 ASN B CA 1
ATOM 5276 C C . ASN B 1 287 ? 15.5 19 -7.176 1 94.81 287 ASN B C 1
ATOM 5278 O O . ASN B 1 287 ? 15.219 20.016 -6.523 1 94.81 287 ASN B O 1
ATOM 5282 N N . MET B 1 288 ? 15.695 17.844 -6.672 1 95.12 288 MET B N 1
ATOM 5283 C CA . MET B 1 288 ? 15.672 17.594 -5.23 1 95.12 288 MET B CA 1
ATOM 5284 C C . MET B 1 288 ? 17.078 17.359 -4.695 1 95.12 288 MET B C 1
ATOM 5286 O O . MET B 1 288 ? 17.703 16.344 -5 1 95.12 288 MET B O 1
ATOM 5290 N N . CYS B 1 289 ? 17.531 18.281 -3.85 1 96.69 289 CYS B N 1
ATOM 5291 C CA . CYS B 1 289 ? 18.891 18.203 -3.342 1 96.69 289 CYS B CA 1
ATOM 5292 C C . CYS B 1 289 ? 18.906 17.688 -1.904 1 96.69 289 CYS B C 1
ATOM 5294 O O . CYS B 1 289 ? 18.219 18.234 -1.043 1 96.69 289 CYS B O 1
ATOM 5296 N N . TYR B 1 290 ? 19.766 16.719 -1.692 1 96.38 290 TYR B N 1
ATOM 5297 C CA . TYR B 1 290 ? 19.938 16.203 -0.336 1 96.38 290 TYR B CA 1
ATOM 5298 C C . TYR B 1 290 ? 20.531 17.266 0.579 1 96.38 290 TYR B C 1
ATOM 5300 O O . TYR B 1 290 ? 21.5 17.938 0.215 1 96.38 290 TYR B O 1
ATOM 5308 N N . ILE B 1 291 ? 19.875 17.406 1.776 1 96.81 291 ILE B N 1
ATOM 5309 C CA . ILE B 1 291 ? 20.391 18.391 2.732 1 96.81 291 ILE B CA 1
ATOM 5310 C C . ILE B 1 291 ? 20.359 17.797 4.141 1 96.81 291 ILE B C 1
ATOM 5312 O O . ILE B 1 291 ? 19.594 16.875 4.422 1 96.81 291 ILE B O 1
ATOM 5316 N N . GLU B 1 292 ? 21.188 18.312 5.039 1 96.25 292 GLU B N 1
ATOM 5317 C CA . GLU B 1 292 ? 21.25 17.859 6.422 1 96.25 292 GLU B CA 1
ATOM 5318 C C . GLU B 1 292 ? 20.953 19 7.395 1 96.25 292 GLU B C 1
ATOM 5320 O O . GLU B 1 292 ? 21.125 18.844 8.609 1 96.25 292 GLU B O 1
ATOM 5325 N N . ASP B 1 293 ? 20.578 20.094 6.793 1 97.25 293 ASP B N 1
ATOM 5326 C CA . ASP B 1 293 ? 20.266 21.266 7.586 1 97.25 293 ASP B CA 1
ATOM 5327 C C . ASP B 1 293 ? 19.078 22.031 6.996 1 97.25 293 ASP B C 1
ATOM 5329 O O . ASP B 1 293 ? 19.156 22.578 5.898 1 97.25 293 ASP B O 1
ATOM 5333 N N . ILE B 1 294 ? 18.062 22.094 7.773 1 97.25 294 ILE B N 1
ATOM 5334 C CA . ILE B 1 294 ? 16.875 22.812 7.305 1 97.25 294 ILE B CA 1
ATOM 5335 C C . ILE B 1 294 ? 16.672 24.078 8.133 1 97.25 294 ILE B C 1
ATOM 5337 O O . ILE B 1 294 ? 15.594 24.672 8.102 1 97.25 294 ILE B O 1
ATOM 5341 N N . GLY B 1 295 ? 17.656 24.375 8.883 1 96.44 295 GLY B N 1
ATOM 5342 C CA . GLY B 1 295 ? 17.641 25.625 9.633 1 96.44 295 GLY B CA 1
ATOM 5343 C C . GLY B 1 295 ? 16.719 25.594 10.844 1 96.44 295 GLY B C 1
ATOM 5344 O O . GLY B 1 295 ? 16.797 24.672 11.664 1 96.44 295 GLY B O 1
ATOM 5345 N N . ASP B 1 296 ? 15.906 26.562 10.922 1 96.5 296 ASP B N 1
ATOM 5346 C CA . ASP B 1 296 ? 15.031 26.75 12.07 1 96.5 296 ASP B CA 1
ATOM 5347 C C . ASP B 1 296 ? 13.742 25.938 11.93 1 96.5 296 ASP B C 1
ATOM 5349 O O . ASP B 1 296 ? 12.852 26.031 12.773 1 96.5 296 ASP B O 1
ATOM 5353 N N . LEU B 1 297 ? 13.68 25.141 10.969 1 97.19 297 LEU B N 1
ATOM 5354 C CA . LEU B 1 297 ? 12.438 24.422 10.711 1 97.19 297 LEU B CA 1
ATOM 5355 C C . LEU B 1 297 ? 12.383 23.125 11.508 1 97.19 297 LEU B C 1
ATOM 5357 O O . LEU B 1 297 ? 13.422 22.531 11.797 1 97.19 297 LEU B O 1
ATOM 5361 N N . SER B 1 298 ? 11.18 22.766 11.867 1 97.5 298 SER B N 1
ATOM 5362 C CA . SER B 1 298 ? 10.797 21.438 12.352 1 97.5 298 SER B CA 1
ATOM 5363 C C . SER B 1 298 ? 9.742 20.797 11.453 1 97.5 298 SER B C 1
ATOM 5365 O O . SER B 1 298 ? 8.672 21.375 11.242 1 97.5 298 SER B O 1
ATOM 5367 N N . ILE B 1 299 ? 10.086 19.641 10.977 1 97.12 299 ILE B N 1
ATOM 5368 C CA . ILE B 1 299 ? 9.156 18.969 10.086 1 97.12 299 ILE B CA 1
ATOM 5369 C C . ILE B 1 299 ? 8.359 17.922 10.875 1 97.12 299 ILE B C 1
ATOM 5371 O O . ILE B 1 299 ? 8.906 17.219 11.719 1 97.12 299 ILE B O 1
ATOM 5375 N N . PHE B 1 300 ? 7.07 17.875 10.617 1 96.06 300 PHE B N 1
ATOM 5376 C CA . PHE B 1 300 ? 6.191 16.891 11.242 1 96.06 300 PHE B CA 1
ATOM 5377 C C . PHE B 1 300 ? 5.641 15.922 10.195 1 96.06 300 PHE B C 1
ATOM 5379 O O . PHE B 1 300 ? 4.992 16.344 9.234 1 96.06 300 PHE B O 1
ATOM 5386 N N . ILE B 1 301 ? 5.938 14.617 10.422 1 94.19 301 ILE B N 1
ATOM 5387 C CA . ILE B 1 301 ? 5.508 13.586 9.484 1 94.19 301 ILE B CA 1
ATOM 5388 C C . ILE B 1 301 ? 4.656 12.547 10.219 1 94.19 301 ILE B C 1
ATOM 5390 O O . ILE B 1 301 ? 4.961 12.18 11.352 1 94.19 301 ILE B O 1
ATOM 5394 N N . GLY B 1 302 ? 3.572 12.125 9.547 1 89.88 302 GLY B N 1
ATOM 5395 C CA . GLY B 1 302 ? 2.658 11.109 10.047 1 89.88 302 GLY B CA 1
ATOM 5396 C C . GLY B 1 302 ? 1.653 10.648 9.008 1 89.88 302 GLY B C 1
ATOM 5397 O O . GLY B 1 302 ? 1.959 10.602 7.816 1 89.88 302 GLY B O 1
ATOM 5398 N N . ASP B 1 303 ? 0.499 10.25 9.461 1 84 303 ASP B N 1
ATOM 5399 C CA . ASP B 1 303 ? -0.527 9.734 8.555 1 84 303 ASP B CA 1
ATOM 5400 C C . ASP B 1 303 ? -1.305 10.875 7.902 1 84 303 ASP B C 1
ATOM 5402 O O . ASP B 1 303 ? -2.078 10.648 6.969 1 84 303 ASP B O 1
ATOM 5406 N N . ASN B 1 304 ? -1.126 11.992 8.398 1 88.94 304 ASN B N 1
ATOM 5407 C CA . ASN B 1 304 ? -1.782 13.133 7.758 1 88.94 304 ASN B CA 1
ATOM 5408 C C . ASN B 1 304 ? -0.786 13.992 6.988 1 88.94 304 ASN B C 1
ATOM 5410 O O . ASN B 1 304 ? 0.383 13.625 6.855 1 88.94 304 ASN B O 1
ATOM 5414 N N . GLU B 1 305 ? -1.306 15.016 6.434 1 91.06 305 GLU B N 1
ATOM 5415 C CA . GLU B 1 305 ? -0.488 15.898 5.609 1 91.06 305 GLU B CA 1
ATOM 5416 C C . GLU B 1 305 ? 0.735 16.391 6.375 1 91.06 305 GLU B C 1
ATOM 5418 O O . GLU B 1 305 ? 0.607 16.938 7.473 1 91.06 305 GLU B O 1
ATOM 5423 N N . PRO B 1 306 ? 1.918 16.125 5.777 1 93.75 306 PRO B N 1
ATOM 5424 C CA . PRO B 1 306 ? 3.117 16.625 6.445 1 93.75 306 PRO B CA 1
ATOM 5425 C C . PRO B 1 306 ? 3.199 18.156 6.418 1 93.75 306 PRO B C 1
ATOM 5427 O O . PRO B 1 306 ? 2.693 18.797 5.488 1 93.75 306 PRO B O 1
ATOM 5430 N N . PHE B 1 307 ? 3.854 18.719 7.453 1 94 307 PHE B N 1
ATOM 5431 C CA . PHE B 1 307 ? 4.02 20.156 7.527 1 94 307 PHE B CA 1
ATOM 5432 C C . PHE B 1 307 ? 5.273 20.516 8.312 1 94 307 PHE B C 1
ATOM 5434 O O . PHE B 1 307 ? 5.945 19.641 8.859 1 94 307 PHE B O 1
ATOM 5441 N N . CYS B 1 308 ? 5.598 21.766 8.227 1 95.69 308 CYS B N 1
ATOM 5442 C CA . CYS B 1 308 ? 6.727 22.234 9.023 1 95.69 308 CYS B CA 1
ATOM 5443 C C . CYS B 1 308 ? 6.387 23.547 9.727 1 95.69 308 CYS B C 1
ATOM 5445 O O . CYS B 1 308 ? 5.457 24.25 9.32 1 95.69 308 CYS B O 1
ATOM 5447 N N . VAL B 1 309 ? 7.094 23.781 10.82 1 94.5 309 VAL B N 1
ATOM 5448 C CA . VAL B 1 309 ? 6.941 25 11.602 1 94.5 309 VAL B CA 1
ATOM 5449 C C . VAL B 1 309 ? 8.312 25.562 11.945 1 94.5 309 VAL B C 1
ATOM 5451 O O . VAL B 1 309 ? 9.305 24.828 11.977 1 94.5 309 VAL B O 1
ATOM 5454 N N . GLN B 1 310 ? 8.273 26.844 12.141 1 94.69 310 GLN B N 1
ATOM 5455 C CA . GLN B 1 310 ? 9.484 27.453 12.672 1 94.69 310 GLN B CA 1
ATOM 5456 C C . GLN B 1 310 ? 9.641 27.156 14.164 1 94.69 310 GLN B C 1
ATOM 5458 O O . GLN B 1 310 ? 8.773 27.516 14.969 1 94.69 310 GLN B O 1
ATOM 5463 N N . ALA B 1 311 ? 10.758 26.516 14.438 1 94.62 311 ALA B N 1
ATOM 5464 C CA . ALA B 1 311 ? 10.992 26.141 15.828 1 94.62 311 ALA B CA 1
ATOM 5465 C C . ALA B 1 311 ? 11.023 27.375 16.734 1 94.62 311 ALA B C 1
ATOM 5467 O O . ALA B 1 311 ? 10.547 27.328 17.875 1 94.62 311 ALA B O 1
ATOM 5468 N N . SER B 1 312 ? 11.562 28.422 16.266 1 92.94 312 SER B N 1
ATOM 5469 C CA . SER B 1 312 ? 11.695 29.656 17.031 1 92.94 312 SER B CA 1
ATOM 5470 C C . SER B 1 312 ? 10.336 30.219 17.422 1 92.94 312 SER B C 1
ATOM 5472 O O . SER B 1 312 ? 10.227 30.969 18.391 1 92.94 312 SER B O 1
ATOM 5474 N N . SER B 1 313 ? 9.328 29.828 16.641 1 88.81 313 SER B N 1
ATOM 5475 C CA . SER B 1 313 ? 7.984 30.328 16.922 1 88.81 313 SER B CA 1
ATOM 5476 C C . SER B 1 313 ? 7.281 29.469 17.969 1 88.81 313 SER B C 1
ATOM 5478 O O . SER B 1 313 ? 6.223 29.844 18.484 1 88.81 313 SER B O 1
ATOM 5480 N N . CYS B 1 314 ? 7.812 28.359 18.25 1 89.5 314 CYS B N 1
ATOM 5481 C CA . CYS B 1 314 ? 7.227 27.438 19.203 1 89.5 314 CYS B CA 1
ATOM 5482 C C . CYS B 1 314 ? 8.242 27.031 20.266 1 89.5 314 CYS B C 1
ATOM 5484 O O . CYS B 1 314 ? 9.016 26.078 20.062 1 89.5 314 CYS B O 1
ATOM 5486 N N . PRO B 1 315 ? 8.102 27.625 21.406 1 87.75 315 PRO B N 1
ATOM 5487 C CA . PRO B 1 315 ? 9.102 27.328 22.438 1 87.75 315 PRO B CA 1
ATOM 5488 C C . PRO B 1 315 ? 9.18 25.844 22.781 1 87.75 315 PRO B C 1
ATOM 5490 O O . PRO B 1 315 ? 8.148 25.203 22.984 1 87.75 315 PRO B O 1
ATOM 5493 N N . GLY B 1 316 ? 10.414 25.344 22.766 1 91.5 316 GLY B N 1
ATOM 5494 C CA . GLY B 1 316 ? 10.633 23.953 23.156 1 91.5 316 GLY B CA 1
ATOM 5495 C C . GLY B 1 316 ? 10.852 23.031 21.969 1 91.5 316 GLY B C 1
ATOM 5496 O O . GLY B 1 316 ? 11.367 21.922 22.125 1 91.5 316 GLY B O 1
ATOM 5497 N N . LEU B 1 317 ? 10.422 23.453 20.859 1 94.56 317 LEU B N 1
ATOM 5498 C CA . LEU B 1 317 ? 10.633 22.641 19.672 1 94.56 317 LEU B CA 1
ATOM 5499 C C . LEU B 1 317 ? 12.102 22.672 19.25 1 94.56 317 LEU B C 1
ATOM 5501 O O . LEU B 1 317 ? 12.766 23.703 19.375 1 94.56 317 LEU B O 1
ATOM 5505 N N . LYS B 1 318 ? 12.516 21.609 18.734 1 96.12 318 LYS B N 1
ATOM 5506 C CA . LYS B 1 318 ? 13.898 21.5 18.266 1 96.12 318 LYS B CA 1
ATOM 5507 C C . LYS B 1 318 ? 14.016 21.922 16.812 1 96.12 318 LYS B C 1
ATOM 5509 O O . LYS B 1 318 ? 13.297 21.406 15.953 1 96.12 318 LYS B O 1
ATOM 5514 N N . PRO B 1 319 ? 14.891 22.922 16.578 1 97.12 319 PRO B N 1
ATOM 5515 C CA . PRO B 1 319 ? 15.141 23.234 15.172 1 97.12 319 PRO B CA 1
ATOM 5516 C C . PRO B 1 319 ? 15.922 22.125 14.453 1 97.12 319 PRO B C 1
ATOM 5518 O O . PRO B 1 319 ? 16.531 21.266 15.102 1 97.12 319 PRO B O 1
ATOM 5521 N N . ASN B 1 320 ? 15.867 22.141 13.109 1 98.19 320 ASN B N 1
ATOM 5522 C CA . ASN B 1 320 ? 16.609 21.172 12.297 1 98.19 320 ASN B CA 1
ATOM 5523 C C . ASN B 1 320 ? 16.281 19.734 12.703 1 98.19 320 ASN B C 1
ATOM 5525 O O . ASN B 1 320 ? 17.188 18.922 12.891 1 98.19 320 ASN B O 1
ATOM 5529 N N . ALA B 1 321 ? 14.93 19.562 12.797 1 98.38 321 ALA B N 1
ATOM 5530 C CA . ALA B 1 321 ? 14.5 18.266 13.328 1 98.38 321 ALA B CA 1
ATOM 5531 C C . ALA B 1 321 ? 13.258 17.75 12.586 1 98.38 321 ALA B C 1
ATOM 5533 O O . ALA B 1 321 ? 12.547 18.531 11.945 1 98.38 321 ALA B O 1
ATOM 5534 N N . ILE B 1 322 ? 13.078 16.484 12.656 1 98 322 ILE B N 1
ATOM 5535 C CA . ILE B 1 322 ? 11.898 15.82 12.117 1 98 322 ILE B CA 1
ATOM 5536 C C . ILE B 1 322 ? 11.141 15.109 13.234 1 98 322 ILE B C 1
ATOM 5538 O O . ILE B 1 322 ? 11.68 14.203 13.875 1 98 322 ILE B O 1
ATOM 5542 N N . TYR B 1 323 ? 9.945 15.547 13.516 1 96.75 323 TYR B N 1
ATOM 5543 C CA . TYR B 1 323 ? 9.023 14.828 14.391 1 96.75 323 TYR B CA 1
ATOM 5544 C C . TYR B 1 323 ? 8.195 13.82 13.609 1 96.75 323 TYR B C 1
ATOM 5546 O O . TYR B 1 323 ? 7.508 14.188 12.648 1 96.75 323 TYR B O 1
ATOM 5554 N N . PHE B 1 324 ? 8.266 12.578 14.031 1 94.56 324 PHE B N 1
ATOM 5555 C CA . PHE B 1 324 ? 7.652 11.547 13.195 1 94.56 324 PHE B CA 1
ATOM 5556 C C . PHE B 1 324 ? 6.734 10.656 14.023 1 94.56 324 PHE B C 1
ATOM 5558 O O . PHE B 1 324 ? 6.953 10.469 15.219 1 94.56 324 PHE B O 1
ATOM 5565 N N . MET B 1 325 ? 5.66 10.258 13.383 1 90.88 325 MET B N 1
ATOM 5566 C CA . MET B 1 325 ? 4.719 9.273 13.891 1 90.88 325 MET B CA 1
ATOM 5567 C C . MET B 1 325 ? 4.398 8.227 12.82 1 90.88 325 MET B C 1
ATOM 5569 O O . MET B 1 325 ? 3.965 8.57 11.719 1 90.88 325 MET B O 1
ATOM 5573 N N . GLY B 1 326 ? 4.613 6.922 13.07 1 83.44 326 GLY B N 1
ATOM 5574 C CA . GLY B 1 326 ? 4.359 5.805 12.172 1 83.44 326 GLY B CA 1
ATOM 5575 C C . GLY B 1 326 ? 4.594 4.457 12.828 1 83.44 326 GLY B C 1
ATOM 5576 O O . GLY B 1 326 ? 3.98 4.137 13.844 1 83.44 326 GLY B O 1
ATOM 5577 N N . TYR B 1 327 ? 5.535 3.787 12.297 1 80.5 327 TYR B N 1
ATOM 5578 C CA . TYR B 1 327 ? 5.906 2.523 12.922 1 80.5 327 TYR B CA 1
ATOM 5579 C C . TYR B 1 327 ? 6.387 2.74 14.352 1 80.5 327 TYR B C 1
ATOM 5581 O O . TYR B 1 327 ? 6.164 1.896 15.227 1 80.5 327 TYR B O 1
ATOM 5589 N N . ASP B 1 328 ? 7.004 3.781 14.438 1 86.62 328 ASP B N 1
ATOM 5590 C CA . ASP B 1 328 ? 7.414 4.297 15.742 1 86.62 328 ASP B CA 1
ATOM 5591 C C . ASP B 1 328 ? 7.262 5.812 15.812 1 86.62 328 ASP B C 1
ATOM 5593 O O . ASP B 1 328 ? 6.652 6.418 14.922 1 86.62 328 ASP B O 1
ATOM 5597 N N . PHE B 1 329 ? 7.648 6.418 16.984 1 90.06 329 PHE B N 1
ATOM 5598 C CA . PHE B 1 329 ? 7.359 7.832 17.188 1 90.06 329 PHE B CA 1
ATOM 5599 C C . PHE B 1 329 ? 8.469 8.508 17.969 1 90.06 329 PHE B C 1
ATOM 5601 O O . PHE B 1 329 ? 9.016 7.922 18.922 1 90.06 329 PHE B O 1
ATOM 5608 N N . GLY B 1 330 ? 8.891 9.68 17.422 1 94.44 330 GLY B N 1
ATOM 5609 C CA . GLY B 1 330 ? 9.992 10.391 18.062 1 94.44 330 GLY B CA 1
ATOM 5610 C C . GLY B 1 330 ? 10.438 11.617 17.281 1 94.44 330 GLY B C 1
ATOM 5611 O O . GLY B 1 330 ? 9.656 12.188 16.516 1 94.44 330 GLY B O 1
ATOM 5612 N N . VAL B 1 331 ? 11.625 12.062 17.672 1 97 331 VAL B N 1
ATOM 5613 C CA . VAL B 1 331 ? 12.227 13.219 17.016 1 97 331 VAL B CA 1
ATOM 5614 C C . VAL B 1 331 ? 13.633 12.867 16.531 1 97 331 VAL B C 1
ATOM 5616 O O . VAL B 1 331 ? 14.391 12.211 17.25 1 97 331 VAL B O 1
ATOM 5619 N N . HIS B 1 332 ? 13.906 13.234 15.336 1 97.88 332 HIS B N 1
ATOM 5620 C CA . HIS B 1 332 ? 15.219 13.055 14.734 1 97.88 332 HIS B CA 1
ATOM 5621 C C . HIS B 1 332 ? 15.945 14.383 14.578 1 97.88 332 HIS B C 1
ATOM 5623 O O . HIS B 1 332 ? 15.406 15.32 13.984 1 97.88 332 HIS B O 1
ATOM 5629 N N . ASP B 1 333 ? 17.125 14.383 15.094 1 97.44 333 ASP B N 1
ATOM 5630 C CA . ASP B 1 333 ? 17.984 15.547 14.93 1 97.44 333 ASP B CA 1
ATOM 5631 C C . ASP B 1 333 ? 18.844 15.414 13.672 1 97.44 333 ASP B C 1
ATOM 5633 O O . ASP B 1 333 ? 19.688 14.516 13.578 1 97.44 333 ASP B O 1
ATOM 5637 N N . LEU B 1 334 ? 18.703 16.344 12.797 1 96.94 334 LEU B N 1
ATOM 5638 C CA . LEU B 1 334 ? 19.375 16.234 11.508 1 96.94 334 LEU B CA 1
ATOM 5639 C C . LEU B 1 334 ? 20.875 16.484 11.648 1 96.94 334 LEU B C 1
ATOM 5641 O O . LEU B 1 334 ? 21.672 15.938 10.875 1 96.94 334 LEU B O 1
ATOM 5645 N N . ALA B 1 335 ? 21.234 17.25 12.586 1 94.81 335 ALA B N 1
ATOM 5646 C CA . ALA B 1 335 ? 22.656 17.594 12.766 1 94.81 335 ALA B CA 1
ATOM 5647 C C . ALA B 1 335 ? 23.422 16.422 13.375 1 94.81 335 ALA B C 1
ATOM 5649 O O . ALA B 1 335 ? 24.484 16.047 12.875 1 94.81 335 ALA B O 1
ATOM 5650 N N . THR B 1 336 ? 22.891 15.867 14.391 1 94.88 336 THR B N 1
ATOM 5651 C CA . THR B 1 336 ? 23.594 14.805 15.109 1 94.88 336 THR B CA 1
ATOM 5652 C C . THR B 1 336 ? 23.234 13.438 14.531 1 94.88 336 THR B C 1
ATOM 5654 O O . THR B 1 336 ? 23.906 12.445 14.82 1 94.88 336 THR B O 1
ATOM 5657 N N . LYS B 1 337 ? 22.188 13.406 13.773 1 93.88 337 LYS B N 1
ATOM 5658 C CA . LYS B 1 337 ? 21.672 12.172 13.172 1 93.88 337 LYS B CA 1
ATOM 5659 C C . LYS B 1 337 ? 21.266 11.172 14.25 1 93.88 337 LYS B C 1
ATOM 5661 O O . LYS B 1 337 ? 21.5 9.969 14.117 1 93.88 337 LYS B O 1
ATOM 5666 N N . THR B 1 338 ? 20.703 11.711 15.258 1 95.25 338 THR B N 1
ATOM 5667 C CA . THR B 1 338 ? 20.234 10.867 16.344 1 95.25 338 THR B CA 1
ATOM 5668 C C . THR B 1 338 ? 18.719 10.922 16.453 1 95.25 338 THR B C 1
ATOM 5670 O O . THR B 1 338 ? 18.094 11.93 16.109 1 95.25 338 THR B O 1
ATOM 5673 N N . VAL B 1 339 ? 18.203 9.812 16.922 1 95.56 339 VAL B N 1
ATOM 5674 C CA . VAL B 1 339 ? 16.766 9.711 17.109 1 95.56 339 VAL B CA 1
ATOM 5675 C C . VAL B 1 339 ? 16.438 9.586 18.594 1 95.56 339 VAL B C 1
ATOM 5677 O O . VAL B 1 339 ? 17.016 8.742 19.281 1 95.56 339 VAL B O 1
ATOM 5680 N N . HIS B 1 340 ? 15.664 10.508 19.031 1 95.25 340 HIS B N 1
ATOM 5681 C CA . HIS B 1 340 ? 15.078 10.406 20.375 1 95.25 340 HIS B CA 1
ATOM 5682 C C . HIS B 1 340 ? 13.656 9.844 20.312 1 95.25 340 HIS B C 1
ATOM 5684 O O . HIS B 1 340 ? 12.75 10.5 19.797 1 95.25 340 HIS B O 1
ATOM 5690 N N . ARG B 1 341 ? 13.516 8.695 20.859 1 92.56 341 ARG B N 1
ATOM 5691 C CA . ARG B 1 341 ? 12.211 8.031 20.828 1 92.56 341 ARG B CA 1
ATOM 5692 C C . ARG B 1 341 ? 11.367 8.438 22.031 1 92.56 341 ARG B C 1
ATOM 5694 O O . ARG B 1 341 ? 11.883 8.523 23.156 1 92.56 341 ARG B O 1
ATOM 5701 N N . PHE B 1 342 ? 10.141 8.68 21.641 1 89.75 342 PHE B N 1
ATOM 5702 C CA . PHE B 1 342 ? 9.227 9.055 22.719 1 89.75 342 PHE B CA 1
ATOM 5703 C C . PHE B 1 342 ? 8.672 7.816 23.406 1 89.75 342 PHE B C 1
ATOM 5705 O O . PHE B 1 342 ? 8.547 6.758 22.781 1 89.75 342 PHE B O 1
ATOM 5712 N N . SER B 1 343 ? 8.562 7.879 24.641 1 75 343 SER B N 1
ATOM 5713 C CA . SER B 1 343 ? 7.996 6.773 25.406 1 75 343 SER B CA 1
ATOM 5714 C C . SER B 1 343 ? 6.512 6.598 25.109 1 75 343 SER B C 1
ATOM 5716 O O . SER B 1 343 ? 5.789 7.582 24.938 1 75 343 SER B O 1
ATOM 5718 N N . ASP B 1 344 ? 6.207 5.398 24.734 1 63.88 344 ASP B N 1
ATOM 5719 C CA . ASP B 1 344 ? 4.785 5.113 24.562 1 63.88 344 ASP B CA 1
ATOM 5720 C C . ASP B 1 344 ? 4.07 5.055 25.906 1 63.88 344 ASP B C 1
ATOM 5722 O O . ASP B 1 344 ? 2.896 4.684 25.984 1 63.88 344 ASP B O 1
ATOM 5726 N N . LYS B 1 345 ? 4.879 5.43 26.938 1 57.53 345 LYS B N 1
ATOM 5727 C CA . LYS B 1 345 ? 4.27 5.355 28.266 1 57.53 345 LYS B CA 1
ATOM 5728 C C . LYS B 1 345 ? 3.045 6.262 28.359 1 57.53 345 LYS B C 1
ATOM 5730 O O . LYS B 1 345 ? 3.129 7.457 28.062 1 57.53 345 LYS B O 1
ATOM 5735 N N . GLY B 1 346 ? 1.892 5.695 28.578 1 53.78 346 GLY B N 1
ATOM 5736 C CA . GLY B 1 346 ? 0.625 6.387 28.75 1 53.78 346 GLY B CA 1
ATOM 5737 C C . GLY B 1 346 ? -0.193 6.461 27.469 1 53.78 346 GLY B C 1
ATOM 5738 O O . GLY B 1 346 ? -1.317 6.965 27.469 1 53.78 346 GLY B O 1
ATOM 5739 N N . LEU B 1 347 ? 0.639 6.371 26.375 1 57.22 347 LEU B N 1
ATOM 5740 C CA . LEU B 1 347 ? -0.168 6.363 25.156 1 57.22 347 LEU B CA 1
ATOM 5741 C C . LEU B 1 347 ? -1.105 5.16 25.141 1 57.22 347 LEU B C 1
ATOM 5743 O O . LEU B 1 347 ? -0.753 4.086 25.625 1 57.22 347 LEU B O 1
ATOM 5747 N N . PRO B 1 348 ? -2.305 5.566 25.188 1 50.31 348 PRO B N 1
ATOM 5748 C CA . PRO B 1 348 ? -3.201 4.406 25.188 1 50.31 348 PRO B CA 1
ATOM 5749 C C . PRO B 1 348 ? -2.729 3.297 24.25 1 50.31 348 PRO B C 1
ATOM 5751 O O . PRO B 1 348 ? -2.025 3.566 23.266 1 50.31 348 PRO B O 1
ATOM 5754 N N . GLY B 1 349 ? -2.6 2.107 24.688 1 43.78 349 GLY B N 1
ATOM 5755 C CA . GLY B 1 349 ? -2.256 0.893 23.969 1 43.78 349 GLY B CA 1
ATOM 5756 C C . GLY B 1 349 ? -2.391 1.037 22.453 1 43.78 349 GLY B C 1
ATOM 5757 O O . GLY B 1 349 ? -2.387 2.152 21.938 1 43.78 349 GLY B O 1
ATOM 5758 N N . PRO B 1 350 ? -2.455 -0.091 21.797 1 44.66 350 PRO B N 1
ATOM 5759 C CA . PRO B 1 350 ? -2.615 -0.306 20.359 1 44.66 350 PRO B CA 1
ATOM 5760 C C . PRO B 1 350 ? -3.568 0.7 19.719 1 44.66 350 PRO B C 1
ATOM 5762 O O . PRO B 1 350 ? -3.801 0.648 18.5 1 44.66 350 PRO B O 1
ATOM 5765 N N . VAL B 1 351 ? -4.379 1.317 20.625 1 42.91 351 VAL B N 1
ATOM 5766 C CA . VAL B 1 351 ? -5.5 2.047 20.031 1 42.91 351 VAL B CA 1
ATOM 5767 C C . VAL B 1 351 ? -5.016 3.391 19.5 1 42.91 351 VAL B C 1
ATOM 5769 O O . VAL B 1 351 ? -5.59 4.438 19.812 1 42.91 351 VAL B O 1
ATOM 5772 N N . PHE B 1 352 ? -3.74 3.664 19.562 1 50.47 352 PHE B N 1
ATOM 5773 C CA . PHE B 1 352 ? -3.514 4.867 18.766 1 50.47 352 PHE B CA 1
ATOM 5774 C C . PHE B 1 352 ? -4.297 4.812 17.469 1 50.47 352 PHE B C 1
ATOM 5776 O O . PHE B 1 352 ? -3.754 4.441 16.422 1 50.47 352 PHE B O 1
ATOM 5783 N N . ALA B 1 353 ? -5.637 4.715 17.766 1 56.56 353 ALA B N 1
ATOM 5784 C CA . ALA B 1 353 ? -6.551 4.441 16.672 1 56.56 353 ALA B CA 1
ATOM 5785 C C . ALA B 1 353 ? -6.371 5.457 15.539 1 56.56 353 ALA B C 1
ATOM 5787 O O . ALA B 1 353 ? -6.656 5.16 14.375 1 56.56 353 ALA B O 1
ATOM 5788 N N . CYS B 1 354 ? -5.848 6.684 15.875 1 64.19 354 CYS B N 1
ATOM 5789 C CA . CYS B 1 354 ? -5.84 7.652 14.789 1 64.19 354 CYS B CA 1
ATOM 5790 C C . CYS B 1 354 ? -4.863 8.789 15.078 1 64.19 354 CYS B C 1
ATOM 5792 O O . CYS B 1 354 ? -5.266 9.945 15.172 1 64.19 354 CYS B O 1
ATOM 5794 N N . PRO B 1 355 ? -3.568 8.43 15.188 1 84.62 355 PRO B N 1
ATOM 5795 C CA . PRO B 1 355 ? -2.637 9.5 15.547 1 84.62 355 PRO B CA 1
ATOM 5796 C C . PRO B 1 355 ? -2.361 10.453 14.391 1 84.62 355 PRO B C 1
ATOM 5798 O O . PRO B 1 355 ? -1.762 10.055 13.383 1 84.62 355 PRO B O 1
ATOM 5801 N N . TYR B 1 356 ? -2.912 11.703 14.609 1 90.31 356 TYR B N 1
ATOM 5802 C CA . TYR B 1 356 ? -2.664 12.766 13.641 1 90.31 356 TYR B CA 1
ATOM 5803 C C . TYR B 1 356 ? -1.972 13.953 14.297 1 90.31 356 TYR B C 1
ATOM 5805 O O . TYR B 1 356 ? -2.312 14.336 15.414 1 90.31 356 TYR B O 1
ATOM 5813 N N . TRP B 1 357 ? -0.968 14.492 13.602 1 92.12 357 TRP B N 1
ATOM 5814 C CA . TRP B 1 357 ? -0.387 15.758 14.055 1 92.12 357 TRP B CA 1
ATOM 5815 C C . TRP B 1 357 ? -1.354 16.906 13.828 1 92.12 357 TRP B C 1
ATOM 5817 O O . TRP B 1 357 ? -1.968 17.016 12.766 1 92.12 357 TRP B O 1
ATOM 5827 N N . ILE B 1 358 ? -1.431 17.75 14.812 1 90.94 358 ILE B N 1
ATOM 5828 C CA . ILE B 1 358 ? -2.217 18.984 14.695 1 90.94 358 ILE B CA 1
ATOM 5829 C C . ILE B 1 358 ? -1.284 20.172 14.531 1 90.94 358 ILE B C 1
ATOM 5831 O O . ILE B 1 358 ? -0.51 20.5 15.43 1 90.94 358 ILE B O 1
ATOM 5835 N N . PRO B 1 359 ? -1.331 20.75 13.359 1 87.88 359 PRO B N 1
ATOM 5836 C CA . PRO B 1 359 ? -0.49 21.938 13.211 1 87.88 359 PRO B CA 1
ATOM 5837 C C . PRO B 1 359 ? -0.87 23.062 14.172 1 87.88 359 PRO B C 1
ATOM 5839 O O . PRO B 1 359 ? -1.995 23.094 14.672 1 87.88 359 PRO B O 1
ATOM 5842 N N . PRO B 1 360 ? 0.211 23.891 14.398 1 80.56 360 PRO B N 1
ATOM 5843 C CA . PRO B 1 360 ? -0.089 25 15.305 1 80.56 360 PRO B CA 1
ATOM 5844 C C . PRO B 1 360 ? -1.136 25.969 14.734 1 80.56 360 PRO B C 1
ATOM 5846 O O . PRO B 1 360 ? -1.24 26.109 13.516 1 80.56 360 PRO B O 1
ATOM 5849 N N . VAL B 1 361 ? -2.049 26.266 15.562 1 61.66 361 VAL B N 1
ATOM 5850 C CA . VAL B 1 361 ? -2.982 27.328 15.203 1 61.66 361 VAL B CA 1
ATOM 5851 C C . VAL B 1 361 ? -2.637 28.609 15.969 1 61.66 361 VAL B C 1
ATOM 5853 O O . VAL B 1 361 ? -2.104 28.547 17.078 1 61.66 361 VAL B O 1
ATOM 5856 N N . PHE B 1 362 ? -2.41 29.688 15.289 1 48.19 362 PHE B N 1
ATOM 5857 C CA . PHE B 1 362 ? -2.186 30.938 15.984 1 48.19 362 PHE B CA 1
ATOM 5858 C C . PHE B 1 362 ? -3.266 31.188 17.031 1 48.19 362 PHE B C 1
ATOM 5860 O O . PHE B 1 362 ? -4.457 31.031 16.75 1 48.19 362 PHE B O 1
ATOM 5867 N N . LEU B 1 363 ? -2.943 30.766 18.312 1 37.78 363 LEU B N 1
ATOM 5868 C CA . LEU B 1 363 ? -3.812 31.312 19.344 1 37.78 363 LEU B CA 1
ATOM 5869 C C . LEU B 1 363 ? -3.752 32.844 19.359 1 37.78 363 LEU B C 1
ATOM 5871 O O . LEU B 1 363 ? -2.68 33.438 19.188 1 37.78 363 LEU B O 1
#

InterPro domains:
  IPR005174 KIB1-4, beta-propeller [PF03478] (56-330)
  IPR050942 Arabidopsis F-box involved in BR signaling [PTHR44259] (28-359)

Foldseek 3Di:
DPPPPPDPDDPDPDDPPDDPDPPPPLLQWAAKWKWQDADQVQLWTWIADQLVLDIDIDGLQHDDPLQVQWDWQADEQQKTWTDHPVFQQWIKIWSSRPPPADRNDTDIFTDGGDDDDPPDDFAGWQAWYWQDDLPPPPDFIKIWTAGQAQWIWIDTTPPDNYIFIEGHPGGDDPQEAHWEADPVQCWIWTADPVRQWIWTDHNPDHYHDYTDIAGEDEDPDDDDDPVRVVQQVQFSKHKAWYAAPVGKIKIKIWGWGWDDDPNDIATDTQDMWMWIWDDDDPVRHTYTYTDLFPDQKEWEEESYHIYIDRVVSHPSDDGSWYFYDDSFTFIAHSVVSGTDGRDCVPSPPPCSVDIDIHHTDSD/DPPPPPDPDDPDPDDPPDDPDPPPPLLQWAAKWKWQDADQVQLWTWIADQLVLDIDIDGLQHDDPLQVQWDFQADEQQKTWTDHPVFQQWIKIWNSRPPPADRNDTDIFTDGGDDDDPPDDFAGWQAKYWQDDLPPDPDFIKIWTAGQAQWIWIDTTPPDNYIFIEGHPGGDDPQEAHWEADPVQCWIWTADPVRQWIWTDHNPHHYHDYTDIAGEDEDDDDDDDPVRVVQQVQFSKHKAWYAAPVGKIKIKIWGWGWDDDPNDIATDTQDMWMWTWDDDDPVRHTYTYTDLFPDQKEWEEESYHIYIDRCVSHPSDDGSWYFYDDSFTFIAHSVVSGTDGRDCVPSPPPCSVDIDIHHTDSD

Radius of gyration: 27.02 Å; Cα contacts (8 Å, |Δi|>4): 1729; chains: 2; bounding box: 54×82×85 Å

pLDDT: mean 83.02, std 19.35, range [18.14, 98.38]

Solvent-accessible surface area (backbone atoms only — not comparable to full-atom values): 39622 Å² total; per-residue (Å²): 136,77,75,83,68,72,81,77,73,82,80,78,80,80,79,83,80,81,84,86,73,84,61,84,66,64,67,57,29,50,63,52,31,31,38,46,48,71,41,77,92,69,20,26,36,34,30,34,33,70,69,76,68,40,80,42,75,44,72,66,31,40,76,55,74,90,49,69,80,36,42,80,59,34,37,36,82,25,26,34,36,30,30,31,89,90,38,54,62,49,31,34,37,28,38,68,69,30,85,87,36,50,39,75,63,36,56,73,44,68,44,46,43,67,72,54,58,87,100,44,72,71,53,58,73,56,19,29,32,45,69,42,46,77,82,42,82,90,46,84,28,41,39,38,39,33,23,42,40,40,43,34,34,35,35,37,76,89,70,46,77,54,60,38,55,22,62,46,98,55,54,58,50,79,48,40,34,34,39,29,62,34,78,90,74,43,22,39,31,33,56,38,84,26,60,40,32,34,34,32,38,50,76,82,56,50,70,67,46,73,56,48,68,34,44,48,43,80,39,73,68,76,89,67,52,71,69,54,48,51,50,60,68,35,17,51,45,32,37,38,54,32,56,37,91,87,63,52,36,36,38,38,37,40,38,22,40,70,43,78,55,95,73,38,77,45,49,44,64,73,44,73,47,40,24,36,53,44,79,68,44,95,83,62,37,38,34,26,34,48,51,62,70,64,57,52,31,23,35,38,43,47,59,25,45,42,42,58,42,55,16,87,51,16,85,71,48,56,49,25,23,40,37,41,46,70,83,42,46,32,37,32,34,45,78,80,62,43,69,49,71,57,75,64,78,82,50,62,64,92,53,53,74,60,54,32,70,29,63,58,53,86,101,138,76,76,83,68,70,82,76,72,84,79,80,84,78,79,81,78,81,84,85,73,81,61,85,66,65,68,58,27,52,64,52,31,30,39,48,49,72,41,77,93,71,20,27,38,34,30,32,33,70,69,75,68,40,79,43,76,44,71,66,32,40,74,57,74,89,49,69,80,38,40,79,59,34,37,37,82,27,26,34,36,31,29,32,88,89,38,54,62,48,31,34,36,28,35,67,69,29,86,86,36,49,40,75,62,36,56,72,45,68,44,48,43,66,71,55,56,88,98,43,70,72,52,57,73,56,20,30,32,45,68,42,46,78,84,41,83,90,46,84,28,40,39,37,39,34,23,41,39,40,43,35,35,36,35,37,75,87,70,48,79,51,60,37,55,22,62,45,98,53,54,58,48,79,46,41,34,35,38,27,61,34,77,89,74,44,22,40,31,34,56,36,84,24,59,38,33,35,34,33,38,50,76,81,55,50,69,69,44,73,54,47,68,36,44,48,42,81,39,72,68,78,91,67,52,71,70,54,49,53,50,59,67,36,19,49,44,32,38,38,54,30,54,36,90,88,63,53,35,38,38,39,37,40,37,24,39,72,44,80,55,94,74,37,77,46,49,43,62,73,44,74,47,40,24,38,55,44,78,67,43,96,83,62,36,36,35,26,35,47,52,61,71,65,56,53,30,24,35,41,44,46,60,23,46,42,41,57,42,54,17,88,51,15,86,71,48,56,49,24,24,39,38,39,46,68,82,41,47,31,37,33,34,46,79,79,63,42,67,50,70,56,74,64,77,82,50,65,64,92,54,54,75,59,54,32,68,31,65,58,51,85,103

Organism: NCBI:txid81985

Sequence (726 aa):
MSMFLKHLSKLNLKKPKDALKNQSVRLSQTPPYLTIGFWLKEDSLHLYDPVKEDTTKISDKTLPEELHTLQLQGISHGWGLFMDQHDSSVVRISNFFLPSASKLSPTVTPLPPFCPLPDYKLESVRSVSMSSCPDQEDEECVVAVKFTGFQLSLCVPGRDSEWTNIVTPFNYFHNSSSLTYSKRDKSFYMLAPGSRFLASWYIHSKNWDYPKFHELRFHNIPRFSQSQWQLLDSSAKTEHFLEAPSGECFLVKCLPCVFNEKETIYYRTNRFMVFRQEEASKDGVRNMCYIEDIGDLSIFIGDNEPFCVQASSCPGLKPNAIYFMGYDFGVHDLATKTVHRFSDKGLPGPVFACPYWIPPVFLMSMFLKHLSKLNLKKPKDALKNQSVRLSQTPPYLTIGFWLKEDSLHLYDPVKEDTTKISDKTLPEELHTLQLQGISHGWGLFMDQHDSSVVRISNFFLPSASKLSPTVTPLPPFCPLPDYKLESVRSVSMSSCPDQEDEECVVAVKFTGFQLSLCVPGRDSEWTNIVTPFNYFHNSSSLTYSKRDKSFYMLAPGSRFLASWYIHSKNWDYPKFHELRFHNIPRFSQSQWQLLDSSAKTEHFLEAPSGECFLVKCLPCVFNEKETIYYRTNRFMVFRQEEASKDGVRNMCYIEDIGDLSIFIGDNEPFCVQASSCPGLKPNAIYFMGYDFGVHDLATKTVHRFSDKGLPGPVFACPYWIPPVFL

Secondary structure (DSSP, 8-state):
--STT-----------------------PPPPEEEEEEETTTTEEEEEETTTTEEEEEES-PPPGGGTT-EEEEEETTEEEEEETTEEEEEEEE-TT-TTS-SS---EEEEPPP-PPTT-----EEEEEESS-TT-TTS---EEEEESSSEEEEE-TTT-SS-EEEE-SS---TTBPPPEEETTTTEEEEEPTTSSEEEEEETT--TTPPPEEEEEEEE-PPP--HHHHHHHHTS--EEEEEE-TTS-EEEEEEEEEEEEETTEEEEEEEEEEEEEEPS--TTS-EEEEEES--TTEEEEESSS--EEEEGGGSTTPPSSEEEEESSSEEEEETTTTEEEEPP-TTS-SS------EE-----/--GGG-----------------------PPPPEEEEEEETTTTEEEEEETTTTEEEEEET-PPPGGGTT-EEEEEETTEEEEEETTEEEEEEEE-TT-TTS-SS---EEEEPPP-PPTT-----EEEEEESS-TT-TTS---EEEEESSSEEEEE-TTT-SS-EEEE-SSPPPTTBPPPEEETTTTEEEEEPTTSSEEEEEETT--TTPPPEEEEEEEE-PPP--HHHHHHHHTS--EEEEEE-TTS-EEEEEEEEEEEEETTEEEEEEEEEEEEEEPS--TTS-EEEEEES--TTEEEEESSS--EEEEGGGSTTPPSSEEEEESSSEEEEETTTTEEEEPP-TTS-SS------EEPPP--

Nearest PDB structures (foldseek):
  6n01-assembly2_A  TM=5.044E-01  e=1.470E-03  Citrobacter koseri ATCC BAA-895
  5lcw-assembly1_I  TM=3.517E-01  e=1.476E-01  Homo sapiens
  8pkp-assembly1_I  TM=2.704E-01  e=3.543E-02  Homo sapiens
  9gaw-assembly1_I  TM=2.770E-01  e=5.496E-02  Homo sapiens
  6q6g-assembly1_I  TM=2.965E-01  e=1.400E+00  Homo sapiens